Protein AF-A0A814K3E6-F1 (afdb_monomer_lite)

pLDDT: mean 82.76, std 19.58, range [25.41, 98.5]

Structure (mmCIF, N/CA/C/O backbone):
data_AF-A0A814K3E6-F1
#
_entry.id   AF-A0A814K3E6-F1
#
loop_
_atom_site.group_PDB
_atom_site.id
_atom_site.type_symbol
_atom_site.label_atom_id
_atom_site.label_alt_id
_atom_site.label_comp_id
_atom_site.label_asym_id
_atom_site.label_entity_id
_atom_site.label_seq_id
_atom_site.pdbx_PDB_ins_code
_atom_site.Cartn_x
_atom_site.Cartn_y
_atom_site.Cartn_z
_atom_site.occupancy
_atom_site.B_iso_or_equiv
_atom_site.auth_seq_id
_atom_site.auth_comp_id
_atom_site.auth_asym_id
_atom_site.auth_atom_id
_atom_site.pdbx_PDB_model_num
ATOM 1 N N . MET A 1 1 ? 19.812 -12.119 -32.122 1.00 37.97 1 MET A N 1
ATOM 2 C CA . MET A 1 1 ? 20.218 -10.842 -31.486 1.00 37.97 1 MET A CA 1
ATOM 3 C C . MET A 1 1 ? 21.314 -11.088 -30.446 1.00 37.97 1 MET A C 1
ATOM 5 O O . MET A 1 1 ? 21.276 -12.119 -29.770 1.00 37.97 1 MET A O 1
ATOM 9 N N . SER A 1 2 ? 22.319 -10.205 -30.357 1.00 31.56 2 SER A N 1
ATOM 10 C CA . SER A 1 2 ? 23.347 -10.246 -29.302 1.00 31.56 2 SER A CA 1
ATOM 11 C C . SER A 1 2 ? 22.971 -9.272 -28.185 1.00 31.56 2 SER A C 1
ATOM 13 O O . SER A 1 2 ? 23.110 -8.062 -28.354 1.00 31.56 2 SER A O 1
ATOM 15 N N . PHE A 1 3 ? 22.510 -9.790 -27.049 1.00 48.84 3 PHE A N 1
ATOM 16 C CA . PHE A 1 3 ? 22.384 -9.000 -25.826 1.00 48.84 3 PHE A CA 1
ATOM 17 C C . PHE A 1 3 ? 23.803 -8.853 -25.266 1.00 48.84 3 PHE A C 1
ATOM 19 O O . PHE A 1 3 ? 24.376 -9.796 -24.725 1.00 48.84 3 PHE A O 1
ATOM 26 N N . SER A 1 4 ? 24.447 -7.727 -25.573 1.00 37.69 4 SER A N 1
ATOM 27 C CA . SER A 1 4 ? 25.839 -7.467 -25.202 1.00 37.69 4 SER A CA 1
ATOM 28 C C . SER A 1 4 ? 25.996 -7.475 -23.679 1.00 37.69 4 SER A C 1
ATOM 30 O O . SER A 1 4 ? 25.209 -6.874 -22.951 1.00 37.69 4 SER A O 1
ATOM 32 N N . ARG A 1 5 ? 27.053 -8.127 -23.191 1.00 43.78 5 ARG A N 1
ATOM 33 C CA . ARG A 1 5 ? 27.429 -8.174 -21.769 1.00 43.78 5 ARG A CA 1
ATOM 34 C C . ARG A 1 5 ? 28.129 -6.893 -21.278 1.00 43.78 5 ARG A C 1
ATOM 36 O O . ARG A 1 5 ? 28.575 -6.860 -20.143 1.00 43.78 5 ARG A O 1
ATOM 43 N N . LYS A 1 6 ? 28.303 -5.889 -22.151 1.00 37.22 6 LYS A N 1
ATOM 44 C CA . LYS A 1 6 ? 29.179 -4.720 -21.930 1.00 37.22 6 LYS A CA 1
ATOM 45 C C . LYS A 1 6 ? 28.477 -3.415 -21.543 1.00 37.22 6 LYS A C 1
ATOM 47 O O . LYS A 1 6 ? 29.187 -2.445 -21.303 1.00 37.22 6 LYS A O 1
ATOM 52 N N . ASP A 1 7 ? 27.149 -3.383 -21.489 1.00 49.19 7 ASP A N 1
ATOM 53 C CA . ASP A 1 7 ? 26.421 -2.203 -21.016 1.00 49.19 7 ASP A CA 1
ATOM 54 C C . ASP A 1 7 ? 25.937 -2.461 -19.583 1.00 49.19 7 ASP A C 1
ATOM 56 O O . ASP A 1 7 ? 25.187 -3.411 -19.359 1.00 49.19 7 ASP A O 1
ATOM 60 N N . ASP A 1 8 ? 26.329 -1.606 -18.629 1.00 56.84 8 ASP A N 1
ATOM 61 C CA . ASP A 1 8 ? 25.886 -1.609 -17.215 1.00 56.84 8 ASP A CA 1
ATOM 62 C C . ASP A 1 8 ? 24.388 -1.240 -17.055 1.00 56.84 8 ASP A C 1
ATOM 64 O O . ASP A 1 8 ? 23.937 -0.795 -16.000 1.00 56.84 8 ASP A O 1
ATOM 68 N N . LYS A 1 9 ? 23.591 -1.372 -18.124 1.00 75.12 9 LYS A N 1
ATOM 69 C CA . LYS A 1 9 ? 22.168 -1.036 -18.136 1.00 75.12 9 LYS A CA 1
ATOM 70 C C . LYS A 1 9 ? 21.361 -2.190 -17.532 1.00 75.12 9 LYS A C 1
ATOM 72 O O . LYS A 1 9 ? 21.390 -3.309 -18.046 1.00 75.12 9 LYS A O 1
ATOM 77 N N . VAL A 1 10 ? 20.586 -1.883 -16.494 1.00 82.56 10 VAL A N 1
ATOM 78 C CA . VAL A 1 10 ? 19.525 -2.756 -15.971 1.00 82.56 10 VAL A CA 1
ATOM 79 C C . VAL A 1 10 ? 18.374 -2.814 -16.981 1.00 82.56 10 VAL A C 1
ATOM 81 O O . VAL A 1 10 ? 17.936 -1.782 -17.486 1.00 82.56 10 VAL A O 1
ATOM 84 N N . ILE A 1 11 ? 17.906 -4.023 -17.276 1.00 86.06 11 ILE A N 1
ATOM 85 C CA . ILE A 1 11 ? 16.815 -4.324 -18.202 1.00 86.06 11 ILE A CA 1
ATOM 86 C C . ILE A 1 11 ? 15.509 -4.451 -17.417 1.00 86.06 11 ILE A C 1
ATOM 88 O O . ILE A 1 11 ? 15.439 -5.210 -16.446 1.00 86.06 11 ILE A O 1
ATOM 92 N N . LEU A 1 12 ? 14.482 -3.719 -17.843 1.00 84.81 12 LEU A N 1
ATOM 93 C CA . LEU A 1 12 ? 13.160 -3.720 -17.220 1.00 84.81 12 LEU A CA 1
ATOM 94 C C . LEU A 1 12 ? 12.211 -4.691 -17.925 1.00 84.81 12 LEU A C 1
ATOM 96 O O . LEU A 1 12 ? 12.050 -4.645 -19.143 1.00 84.81 12 LEU A O 1
ATOM 100 N N . ILE A 1 13 ? 11.565 -5.544 -17.145 1.00 89.06 13 ILE A N 1
ATOM 101 C CA . ILE A 1 13 ? 10.503 -6.461 -17.563 1.00 89.06 13 ILE A CA 1
ATOM 102 C C . ILE A 1 13 ? 9.187 -5.942 -16.976 1.00 89.06 13 ILE A C 1
ATOM 104 O O . ILE A 1 13 ? 9.196 -5.195 -15.992 1.00 89.06 13 ILE A O 1
ATOM 108 N N . ASP A 1 14 ? 8.066 -6.287 -17.592 1.00 81.50 14 ASP A N 1
ATOM 109 C CA . ASP A 1 14 ? 6.741 -5.908 -17.126 1.00 81.50 14 ASP A CA 1
ATOM 110 C C . ASP A 1 14 ? 6.432 -6.334 -15.679 1.00 81.50 14 ASP A C 1
ATOM 112 O O . ASP A 1 14 ? 7.103 -7.161 -15.056 1.00 81.50 14 ASP A O 1
ATOM 116 N N . GLY A 1 15 ? 5.426 -5.658 -15.120 1.00 74.44 15 GLY A N 1
ATOM 117 C CA . GLY A 1 15 ? 4.864 -5.914 -13.797 1.00 74.44 15 GLY A CA 1
ATOM 118 C C . GLY A 1 15 ? 4.011 -7.183 -13.757 1.00 74.44 15 GLY A C 1
ATOM 119 O O . GLY A 1 15 ? 3.983 -7.974 -14.695 1.00 74.44 15 GLY A O 1
ATOM 120 N N . GLY A 1 16 ? 3.289 -7.389 -12.655 1.00 76.94 16 GLY A N 1
ATOM 121 C CA . GLY A 1 16 ? 2.353 -8.508 -12.542 1.00 76.94 16 GLY A CA 1
ATOM 122 C C . GLY A 1 16 ? 1.181 -8.358 -13.514 1.00 76.94 16 GLY A C 1
ATOM 123 O O . GLY A 1 16 ? 0.202 -7.697 -13.184 1.00 76.94 16 GLY A O 1
ATOM 124 N N . LEU A 1 17 ? 1.245 -8.999 -14.687 1.00 81.50 17 LEU A N 1
ATOM 125 C CA . LEU A 1 17 ? 0.205 -8.897 -15.722 1.00 81.50 17 LEU A CA 1
ATOM 126 C C . LEU A 1 17 ? -1.191 -9.272 -15.200 1.00 81.50 17 LEU A C 1
ATOM 128 O O . LEU A 1 17 ? -2.168 -8.607 -15.532 1.00 81.50 17 LEU A O 1
ATOM 132 N N . GLY A 1 18 ? -1.291 -10.302 -14.353 1.00 73.06 18 GLY A N 1
ATOM 133 C CA . GLY A 1 18 ? -2.562 -10.703 -13.738 1.00 73.06 18 GLY A CA 1
ATOM 134 C C . GLY A 1 18 ? -3.143 -9.653 -12.795 1.00 73.06 18 GLY A C 1
ATOM 135 O O . GLY A 1 18 ? -4.348 -9.409 -12.831 1.00 73.06 18 GLY A O 1
ATOM 136 N N . THR A 1 19 ? -2.285 -8.993 -12.014 1.00 68.88 19 THR A N 1
ATOM 137 C CA . THR A 1 19 ? -2.657 -7.879 -11.133 1.00 68.88 19 THR A CA 1
ATOM 138 C C . THR A 1 19 ? -3.126 -6.680 -11.950 1.00 68.88 19 THR A C 1
ATOM 140 O O . THR A 1 19 ? -4.204 -6.154 -11.705 1.00 68.88 19 THR A O 1
ATOM 143 N N . THR A 1 20 ? -2.393 -6.313 -13.003 1.00 69.81 20 THR A N 1
ATOM 144 C CA . THR A 1 20 ? -2.768 -5.193 -13.880 1.00 69.81 20 THR A CA 1
ATOM 145 C C . THR A 1 20 ? -4.073 -5.450 -14.635 1.00 69.81 20 THR A C 1
ATOM 147 O O . THR A 1 20 ? -4.882 -4.543 -14.821 1.00 69.81 20 THR A O 1
ATOM 150 N N . LEU A 1 21 ? -4.327 -6.690 -15.060 1.00 70.88 21 LEU A N 1
ATOM 151 C CA . LEU A 1 21 ? -5.615 -7.065 -15.646 1.00 70.88 21 LEU A CA 1
ATOM 152 C C . LEU A 1 21 ? -6.755 -6.944 -14.622 1.00 70.88 21 LEU A C 1
ATOM 154 O O . LEU A 1 21 ? -7.821 -6.431 -14.968 1.00 70.88 21 LEU A O 1
ATOM 158 N N . TYR A 1 22 ? -6.514 -7.347 -13.371 1.00 64.12 22 TYR A N 1
ATOM 159 C CA . TYR A 1 22 ? -7.462 -7.173 -12.268 1.00 64.12 22 TYR A CA 1
ATOM 160 C C . TYR A 1 22 ? -7.788 -5.699 -11.998 1.00 64.12 22 TYR A C 1
ATOM 162 O O . TYR A 1 22 ? -8.961 -5.329 -11.964 1.00 64.12 22 TYR A O 1
ATOM 170 N N . GLU A 1 23 ? -6.774 -4.836 -11.938 1.00 61.22 23 GLU A N 1
ATOM 171 C CA . GLU A 1 23 ? -6.923 -3.375 -11.814 1.00 61.22 23 GLU A CA 1
ATOM 172 C C . GLU A 1 23 ? -7.718 -2.755 -12.976 1.00 61.22 23 GLU A C 1
ATOM 174 O O . GLU A 1 23 ? -8.390 -1.732 -12.826 1.00 61.22 23 GLU A O 1
ATOM 179 N N . TYR A 1 24 ? -7.671 -3.372 -14.160 1.00 63.31 24 TYR A N 1
ATOM 180 C CA . TYR A 1 24 ? -8.449 -2.956 -15.331 1.00 63.31 24 TYR A CA 1
ATOM 181 C C . TYR A 1 24 ? -9.852 -3.566 -15.389 1.00 63.31 24 TYR A C 1
ATOM 183 O O . TYR A 1 24 ? -10.538 -3.426 -16.403 1.00 63.31 24 TYR A O 1
ATOM 191 N N . GLY A 1 25 ? -10.307 -4.165 -14.286 1.00 59.25 25 GLY A N 1
ATOM 192 C CA . GLY A 1 25 ? -11.667 -4.664 -14.112 1.00 59.25 25 GLY A CA 1
ATOM 193 C C . GLY A 1 25 ? -11.871 -6.095 -14.598 1.00 59.25 25 GLY A C 1
ATOM 194 O O . GLY A 1 25 ? -13.014 -6.551 -14.651 1.00 59.25 25 GLY A O 1
ATOM 195 N N . LEU A 1 26 ? -10.801 -6.819 -14.946 1.00 65.25 26 LEU A N 1
ATOM 196 C CA . LEU A 1 26 ? -10.902 -8.234 -15.271 1.00 65.25 26 LEU A CA 1
ATOM 197 C C . LEU A 1 26 ? -10.781 -9.066 -13.997 1.00 65.25 26 LEU A C 1
ATOM 199 O O . LEU A 1 26 ? -9.696 -9.208 -13.445 1.00 65.25 26 LEU A O 1
ATOM 203 N N . ALA A 1 27 ? -11.869 -9.700 -13.564 1.00 57.81 27 ALA A N 1
ATOM 204 C CA . ALA A 1 27 ? -11.755 -10.805 -12.619 1.00 57.81 27 ALA A CA 1
ATOM 205 C C . ALA A 1 27 ? -10.917 -11.907 -13.291 1.00 57.81 27 ALA A C 1
ATOM 207 O O . ALA A 1 27 ? -11.395 -12.592 -14.194 1.00 57.81 27 ALA A O 1
ATOM 208 N N . THR A 1 28 ? -9.632 -11.973 -12.944 1.00 58.31 28 THR A N 1
ATOM 209 C CA . THR A 1 28 ? -8.678 -12.963 -13.457 1.00 58.31 28 THR A CA 1
ATOM 210 C C . THR A 1 28 ? -8.651 -14.197 -12.564 1.00 58.31 28 THR A C 1
ATOM 212 O O . THR A 1 28 ? -8.446 -15.293 -13.062 1.00 58.31 28 THR A O 1
ATOM 215 N N . LEU A 1 29 ? -8.900 -14.044 -11.259 1.00 56.28 29 LEU A N 1
ATOM 216 C CA . LEU A 1 29 ? -8.833 -15.104 -10.240 1.00 56.28 29 LEU A CA 1
ATOM 217 C C . LEU A 1 29 ? -10.022 -16.087 -10.239 1.00 56.28 29 LEU A C 1
ATOM 219 O O . LEU A 1 29 ? -9.996 -17.063 -9.499 1.00 56.28 29 LEU A O 1
ATOM 223 N N . ASP A 1 30 ? -11.067 -15.843 -11.032 1.00 66.38 30 ASP A N 1
ATOM 224 C CA . ASP A 1 30 ? -12.265 -16.694 -11.120 1.00 66.38 30 ASP A CA 1
ATOM 225 C C . ASP A 1 30 ? -12.194 -17.740 -12.251 1.00 66.38 30 ASP A C 1
ATOM 227 O O . ASP A 1 30 ? -13.123 -18.536 -12.409 1.00 66.38 30 ASP A O 1
ATOM 231 N N . ASP A 1 31 ? -11.114 -17.744 -13.040 1.00 80.50 31 ASP A N 1
ATOM 232 C CA . ASP A 1 31 ? -10.945 -18.602 -14.212 1.00 80.50 31 ASP A CA 1
ATOM 233 C C . ASP A 1 31 ? -9.716 -19.521 -14.072 1.00 80.50 31 ASP A C 1
ATOM 235 O O . ASP A 1 31 ? -8.641 -19.044 -13.700 1.00 80.50 31 ASP A O 1
ATOM 239 N N . PRO A 1 32 ? -9.824 -20.818 -14.431 1.00 79.19 32 PRO A N 1
ATOM 240 C CA . PRO A 1 32 ? -8.705 -21.768 -14.426 1.00 79.19 32 PRO A CA 1
ATOM 241 C C . PRO A 1 32 ? -7.496 -21.388 -15.298 1.00 79.19 32 PRO A C 1
ATOM 243 O O . PRO A 1 32 ? -6.460 -22.041 -15.217 1.00 79.19 32 PRO A O 1
ATOM 246 N N . LEU A 1 33 ? -7.621 -20.402 -16.192 1.00 81.19 33 LEU A N 1
ATOM 247 C CA . LEU A 1 33 ? -6.510 -19.882 -16.997 1.00 81.19 33 LEU A CA 1
ATOM 248 C C . LEU A 1 33 ? -5.859 -18.624 -16.406 1.00 81.19 33 LEU A C 1
ATOM 250 O O . LEU A 1 33 ? -4.916 -18.098 -17.006 1.00 81.19 33 LEU A O 1
ATOM 254 N N . TRP A 1 34 ? -6.390 -18.103 -15.297 1.00 78.56 34 TRP A N 1
ATOM 255 C CA . TRP A 1 34 ? -5.991 -16.847 -14.666 1.00 78.56 34 TRP A CA 1
ATOM 256 C C . TRP A 1 34 ? -5.906 -15.699 -15.687 1.00 78.56 34 TRP A C 1
ATOM 258 O O . TRP A 1 34 ? -6.850 -15.456 -16.443 1.00 78.56 34 TRP A O 1
ATOM 268 N N . SER A 1 35 ? -4.762 -15.018 -15.798 1.00 80.12 35 SER A N 1
ATOM 269 C CA . SER A 1 35 ? -4.504 -13.989 -16.822 1.00 80.12 35 SER A CA 1
ATOM 270 C C . SER A 1 35 ? -4.750 -14.468 -18.262 1.00 80.12 35 SER A C 1
ATOM 272 O O . SER A 1 35 ? -5.074 -13.663 -19.134 1.00 80.12 35 SER A O 1
ATOM 274 N N . GLY A 1 36 ? -4.626 -15.773 -18.525 1.00 84.88 36 GLY A N 1
ATOM 275 C CA . GLY A 1 36 ? -4.882 -16.387 -19.827 1.00 84.88 36 GLY A CA 1
ATOM 276 C C . GLY A 1 36 ? -6.338 -16.281 -20.289 1.00 84.88 36 GLY A C 1
ATOM 277 O O . GLY A 1 36 ? -6.583 -16.304 -21.494 1.00 84.88 36 GLY A O 1
ATOM 278 N N . LYS A 1 37 ? -7.295 -16.060 -19.375 1.00 87.81 37 LYS A N 1
ATOM 279 C CA . LYS A 1 37 ? -8.699 -15.743 -19.702 1.00 87.81 37 LYS A CA 1
ATOM 280 C C . LYS A 1 37 ? -8.808 -14.551 -20.655 1.00 87.81 37 LYS A C 1
ATOM 282 O O . LYS A 1 37 ? -9.618 -14.561 -21.582 1.00 87.81 37 LYS A O 1
ATOM 287 N N . ALA A 1 38 ? -7.942 -13.550 -20.481 1.00 87.81 38 ALA A N 1
ATOM 288 C CA . ALA A 1 38 ? -7.951 -12.340 -21.296 1.00 87.81 38 ALA A CA 1
ATOM 289 C C . ALA A 1 38 ? -7.704 -12.626 -22.789 1.00 87.81 38 ALA A C 1
ATOM 291 O O . ALA A 1 38 ? -8.213 -11.906 -23.644 1.00 87.81 38 ALA A O 1
ATOM 292 N N . LEU A 1 39 ? -6.990 -13.710 -23.116 1.00 90.75 39 LEU A N 1
ATOM 293 C CA . LEU A 1 39 ? -6.764 -14.140 -24.499 1.00 90.75 39 LEU A CA 1
ATOM 294 C C . LEU A 1 39 ? -8.019 -14.708 -25.177 1.00 90.75 39 LEU A C 1
ATOM 296 O O . LEU A 1 39 ? -8.050 -14.809 -26.403 1.00 90.75 39 LEU A O 1
ATOM 300 N N . VAL A 1 40 ? -9.032 -15.095 -24.401 1.00 88.75 40 VAL A N 1
ATOM 301 C CA . VAL A 1 40 ? -10.281 -15.674 -24.909 1.00 88.75 40 VAL A CA 1
ATOM 302 C C . VAL A 1 40 ? -11.384 -14.622 -24.953 1.00 88.75 40 VAL A C 1
ATOM 304 O O . VAL A 1 40 ? -12.083 -14.513 -25.960 1.00 88.75 40 VAL A O 1
ATOM 307 N N . THR A 1 41 ? -11.548 -13.852 -23.875 1.00 84.69 41 THR A N 1
ATOM 308 C CA . THR A 1 41 ? -12.739 -13.009 -23.690 1.00 84.69 41 THR A CA 1
ATOM 309 C C . THR A 1 41 ? -12.465 -11.506 -23.705 1.00 84.69 41 THR A C 1
ATOM 311 O O . THR A 1 41 ? -13.384 -10.753 -23.997 1.00 84.69 41 THR A O 1
ATOM 314 N N . GLU A 1 42 ? -11.234 -11.050 -23.441 1.00 85.00 42 GLU A N 1
ATOM 315 C CA . GLU A 1 42 ? -10.942 -9.637 -23.117 1.00 85.00 42 GLU A CA 1
ATOM 316 C C . GLU A 1 42 ? -9.646 -9.127 -23.786 1.00 85.00 42 GLU A C 1
ATOM 318 O O . GLU A 1 42 ? -8.712 -8.633 -23.144 1.00 85.00 42 GLU A O 1
ATOM 323 N N . LEU A 1 43 ? -9.569 -9.270 -25.114 1.00 88.50 43 LEU A N 1
ATOM 324 C CA . LEU A 1 43 ? -8.377 -8.916 -25.899 1.00 88.50 43 LEU A CA 1
ATOM 325 C C . LEU A 1 43 ? -8.002 -7.430 -25.806 1.00 88.50 43 LEU A C 1
ATOM 327 O O . LEU A 1 43 ? -6.821 -7.084 -25.849 1.00 88.50 43 LEU A O 1
ATOM 331 N N . GLU A 1 44 ? -8.993 -6.543 -25.694 1.00 83.81 44 GLU A N 1
ATOM 332 C CA . GLU A 1 44 ? -8.766 -5.098 -25.609 1.00 83.81 44 GLU A CA 1
ATOM 333 C C . GLU A 1 44 ? -8.127 -4.712 -24.269 1.00 83.81 44 GLU A C 1
ATOM 335 O O . GLU A 1 44 ? -7.191 -3.912 -24.230 1.00 83.81 44 GLU A O 1
ATOM 340 N N . GLN A 1 45 ? -8.566 -5.335 -23.177 1.00 81.88 45 GLN A N 1
ATOM 341 C CA . GLN A 1 45 ? -8.022 -5.149 -21.836 1.00 81.88 45 GLN A CA 1
ATOM 342 C C . GLN A 1 45 ? -6.600 -5.698 -21.753 1.00 81.88 45 GLN A C 1
ATOM 344 O O . GLN A 1 45 ? -5.728 -5.042 -21.183 1.00 81.88 45 GLN A O 1
ATOM 349 N N . LEU A 1 46 ? -6.330 -6.839 -22.395 1.00 89.06 46 LEU A N 1
ATOM 350 C CA . LEU A 1 46 ? -4.970 -7.358 -22.530 1.00 89.06 46 LEU A CA 1
ATOM 351 C C . LEU A 1 46 ? -4.065 -6.396 -23.308 1.00 89.06 46 LEU A C 1
ATOM 353 O O . LEU A 1 46 ? -2.965 -6.076 -22.857 1.00 89.06 46 LEU A O 1
ATOM 357 N N . ALA A 1 47 ? -4.534 -5.874 -24.444 1.00 89.44 47 ALA A N 1
ATOM 358 C CA . ALA A 1 47 ? -3.792 -4.873 -25.205 1.00 89.44 47 ALA A CA 1
ATOM 359 C C . ALA A 1 47 ? -3.564 -3.588 -24.389 1.00 89.44 47 ALA A C 1
ATOM 361 O O . ALA A 1 47 ? -2.497 -2.983 -24.473 1.00 89.44 47 ALA A O 1
ATOM 362 N N . LYS A 1 48 ? -4.536 -3.182 -23.563 1.00 82.69 48 LYS A N 1
ATOM 363 C CA . LYS A 1 48 ? -4.416 -2.043 -22.645 1.00 82.69 48 LYS A CA 1
ATOM 364 C C . LYS A 1 48 ? -3.358 -2.287 -21.566 1.00 82.69 48 LYS A C 1
ATOM 366 O O . LYS A 1 48 ? -2.541 -1.399 -21.338 1.00 82.69 48 LYS A O 1
ATOM 371 N N . ALA A 1 49 ? -3.324 -3.475 -20.961 1.00 82.88 49 ALA A N 1
ATOM 372 C CA . ALA A 1 49 ? -2.295 -3.864 -19.994 1.00 82.88 49 ALA A CA 1
ATOM 373 C C . ALA A 1 49 ? -0.894 -3.847 -20.624 1.00 82.88 49 ALA A C 1
ATOM 375 O O . ALA A 1 49 ? 0.015 -3.206 -20.100 1.00 82.88 49 ALA A O 1
ATOM 376 N N . HIS A 1 50 ? -0.727 -4.441 -21.810 1.00 91.06 50 HIS A N 1
ATOM 377 C CA . HIS A 1 50 ? 0.537 -4.351 -22.547 1.00 91.06 50 HIS A CA 1
ATOM 378 C C . HIS A 1 50 ? 0.922 -2.904 -22.866 1.00 91.06 50 HIS A C 1
ATOM 380 O O . HIS A 1 50 ? 2.084 -2.532 -22.713 1.00 91.06 50 HIS A O 1
ATOM 386 N N . ARG A 1 51 ? -0.042 -2.067 -23.268 1.00 89.25 51 ARG A N 1
ATOM 387 C CA . ARG A 1 51 ? 0.211 -0.660 -23.596 1.00 89.25 51 ARG A CA 1
ATOM 388 C C . ARG A 1 51 ? 0.712 0.107 -22.381 1.00 89.25 51 ARG A C 1
ATOM 390 O O . ARG A 1 51 ? 1.661 0.872 -22.520 1.00 89.25 51 ARG A O 1
ATOM 397 N N . ALA A 1 52 ? 0.157 -0.158 -21.200 1.00 77.31 52 ALA A N 1
ATOM 398 C CA . ALA A 1 52 ? 0.636 0.425 -19.953 1.00 77.31 52 ALA A CA 1
ATOM 399 C C . ALA A 1 52 ? 2.109 0.070 -19.688 1.00 77.31 52 ALA A C 1
ATOM 401 O O . ALA A 1 52 ? 2.913 0.962 -19.423 1.00 77.31 52 ALA A O 1
ATOM 402 N N . PHE A 1 53 ? 2.509 -1.195 -19.861 1.00 78.81 53 PHE A N 1
ATOM 403 C CA . PHE A 1 53 ? 3.911 -1.601 -19.692 1.00 78.81 53 PHE A CA 1
ATOM 404 C C . PHE A 1 53 ? 4.854 -1.014 -20.753 1.00 78.81 53 PHE A C 1
ATOM 406 O O . PHE A 1 53 ? 5.987 -0.632 -20.445 1.00 78.81 53 PHE A O 1
ATOM 413 N N . VAL A 1 54 ? 4.389 -0.882 -21.996 1.00 82.62 54 VAL A N 1
ATOM 414 C CA . VAL A 1 54 ? 5.150 -0.242 -23.079 1.00 82.62 54 VAL A CA 1
ATOM 415 C C . VAL A 1 54 ? 5.336 1.259 -22.819 1.00 82.62 54 VAL A C 1
ATOM 417 O O . VAL A 1 54 ? 6.438 1.792 -22.981 1.00 82.62 54 VAL A O 1
ATOM 420 N N . GLN A 1 55 ? 4.289 1.948 -22.365 1.00 78.75 55 GLN A N 1
ATOM 421 C CA . GLN A 1 55 ? 4.339 3.360 -21.969 1.00 78.75 55 GLN A CA 1
ATOM 422 C C . GLN A 1 55 ? 5.215 3.564 -20.724 1.00 78.75 55 GLN A C 1
ATOM 424 O O . GLN A 1 55 ? 5.955 4.550 -20.634 1.00 78.75 55 GLN A O 1
ATOM 429 N N . ALA A 1 56 ? 5.255 2.558 -19.849 1.00 65.50 56 ALA A N 1
ATOM 430 C CA . ALA A 1 56 ? 6.185 2.455 -18.734 1.00 65.50 56 ALA A CA 1
ATOM 431 C C . ALA A 1 56 ? 7.642 2.144 -19.138 1.00 65.50 56 ALA A C 1
ATOM 433 O O . ALA A 1 56 ? 8.485 1.942 -18.268 1.00 65.50 56 ALA A O 1
ATOM 434 N N . LYS A 1 57 ? 7.961 2.115 -20.441 1.00 76.56 57 LYS A N 1
ATOM 435 C CA . LYS A 1 57 ? 9.312 1.880 -20.989 1.00 76.56 57 LYS A CA 1
ATOM 436 C C . LYS A 1 57 ? 9.943 0.572 -20.513 1.00 76.56 57 LYS A C 1
ATOM 438 O O . LYS A 1 57 ? 11.168 0.486 -20.414 1.00 76.56 57 LYS A O 1
ATOM 443 N N . CYS A 1 58 ? 9.128 -0.453 -20.266 1.00 82.00 58 CYS A N 1
ATOM 444 C CA . CYS A 1 58 ? 9.656 -1.794 -20.064 1.00 82.00 58 CYS A CA 1
ATOM 445 C C . CYS A 1 58 ? 10.431 -2.208 -21.325 1.00 82.00 58 CYS A C 1
ATOM 447 O O . CYS A 1 58 ? 9.956 -2.025 -22.450 1.00 82.00 58 CYS A O 1
ATOM 449 N N . ASP A 1 59 ? 11.636 -2.750 -21.151 1.00 90.38 59 ASP A N 1
ATOM 450 C CA . ASP A 1 59 ? 12.417 -3.296 -22.260 1.00 90.38 59 ASP A CA 1
ATOM 451 C C . ASP A 1 59 ? 11.767 -4.591 -22.776 1.00 90.38 59 ASP A C 1
ATOM 453 O O . ASP A 1 59 ? 11.864 -4.883 -23.967 1.00 90.38 59 ASP A O 1
ATOM 457 N N . PHE A 1 60 ? 11.080 -5.341 -21.905 1.00 94.81 60 PHE A N 1
ATOM 458 C CA . PHE A 1 60 ? 10.302 -6.530 -22.250 1.00 94.81 60 PHE A CA 1
ATOM 459 C C . PHE A 1 60 ? 8.878 -6.462 -21.698 1.00 94.81 60 PHE A C 1
ATOM 461 O O . PHE A 1 60 ? 8.671 -5.998 -20.580 1.00 94.81 60 PHE A O 1
ATOM 468 N N . ILE A 1 61 ? 7.926 -7.000 -22.459 1.00 95.00 61 ILE A N 1
ATOM 469 C CA . ILE A 1 61 ? 6.595 -7.374 -21.974 1.00 95.00 61 ILE A CA 1
ATOM 470 C C . ILE A 1 61 ? 6.371 -8.873 -22.181 1.00 95.00 61 ILE A C 1
ATOM 472 O O . ILE A 1 61 ? 6.783 -9.441 -23.199 1.00 95.00 61 ILE A O 1
ATOM 476 N N . SER A 1 62 ? 5.728 -9.509 -21.212 1.00 95.00 62 SER A N 1
ATOM 477 C CA . SER A 1 62 ? 5.374 -10.920 -21.213 1.00 95.00 62 SER A CA 1
ATOM 478 C C . SER A 1 62 ? 4.013 -11.152 -21.873 1.00 95.00 62 SER A C 1
ATOM 480 O O . SER A 1 62 ? 3.132 -10.294 -21.846 1.00 95.00 62 SER A O 1
ATOM 482 N N . THR A 1 63 ? 3.812 -12.308 -22.505 1.00 96.50 63 THR A N 1
ATOM 483 C CA . THR A 1 63 ? 2.487 -12.717 -23.005 1.00 96.50 63 THR A CA 1
ATOM 484 C C . THR A 1 63 ? 1.639 -13.339 -21.895 1.00 96.50 63 THR A C 1
ATOM 486 O O . THR A 1 63 ? 2.160 -14.001 -21.004 1.00 96.50 63 THR A O 1
ATOM 489 N N . ALA A 1 64 ? 0.309 -13.257 -22.001 1.00 93.81 64 ALA A N 1
ATOM 490 C CA . ALA A 1 64 ? -0.631 -13.914 -21.078 1.00 93.81 64 ALA A CA 1
ATOM 491 C C . ALA A 1 64 ? -0.731 -15.452 -21.263 1.00 93.81 64 ALA A C 1
ATOM 493 O O . ALA A 1 64 ? -1.815 -16.023 -21.192 1.00 93.81 64 ALA A O 1
ATOM 494 N N . THR A 1 65 ? 0.378 -16.145 -21.543 1.00 94.62 65 THR A N 1
ATOM 495 C CA . THR A 1 65 ? 0.402 -17.583 -21.898 1.00 94.62 65 THR A CA 1
ATOM 496 C C . THR A 1 65 ? 0.952 -18.500 -20.802 1.00 94.62 65 THR A C 1
ATOM 498 O O . THR A 1 65 ? 1.069 -19.710 -21.021 1.00 94.62 65 THR A O 1
ATOM 501 N N . TYR A 1 66 ? 1.227 -17.949 -19.617 1.00 92.00 66 TYR A N 1
ATOM 502 C CA . TYR A 1 66 ? 1.782 -18.643 -18.452 1.00 92.00 66 TYR A CA 1
ATOM 503 C C . TYR A 1 66 ? 1.096 -19.990 -18.151 1.00 92.00 66 TYR A C 1
ATOM 505 O O . TYR A 1 66 ? 1.754 -21.032 -18.165 1.00 92.00 66 TYR A O 1
ATOM 513 N N . GLN A 1 67 ? -0.231 -19.987 -17.993 1.00 87.69 67 GLN A N 1
ATOM 514 C CA . GLN A 1 67 ? -1.064 -21.169 -17.704 1.00 87.69 67 GLN A CA 1
ATOM 515 C C . GLN A 1 67 ? -1.733 -21.786 -18.940 1.00 87.69 67 GLN A C 1
ATOM 517 O O . GLN A 1 67 ? -2.451 -22.781 -18.849 1.00 87.69 67 GLN A O 1
ATOM 522 N N . VAL A 1 68 ? -1.522 -21.204 -20.120 1.00 90.44 68 VAL A N 1
ATOM 523 C CA . VAL A 1 68 ? -2.286 -21.574 -21.312 1.00 90.44 68 VAL A CA 1
ATOM 524 C C . VAL A 1 68 ? -1.670 -22.792 -21.998 1.00 90.44 68 VAL A C 1
ATOM 526 O O . VAL A 1 68 ? -0.506 -22.778 -22.410 1.00 90.44 68 VAL A O 1
ATOM 529 N N . SER A 1 69 ? -2.482 -23.834 -22.181 1.00 91.94 69 SER A N 1
ATOM 530 C CA . SER A 1 69 ? -2.195 -25.008 -23.008 1.00 91.94 69 SER A CA 1
ATOM 531 C C . SER A 1 69 ? -3.364 -25.277 -23.961 1.00 91.94 69 SER A C 1
ATOM 533 O O . SER A 1 69 ? -4.493 -24.850 -23.709 1.00 91.94 69 SER A O 1
ATOM 535 N N . VAL A 1 70 ? -3.102 -25.998 -25.059 1.00 91.19 70 VAL A N 1
ATOM 536 C CA . VAL A 1 70 ? -4.162 -26.421 -25.992 1.00 91.19 70 VAL A CA 1
ATOM 537 C C . VAL A 1 70 ? -5.230 -27.227 -25.245 1.00 91.19 70 VAL A C 1
ATOM 539 O O . VAL A 1 70 ? -6.419 -26.978 -25.405 1.00 91.19 70 VAL A O 1
ATOM 542 N N . GLU A 1 71 ? -4.803 -28.134 -24.366 1.00 89.94 71 GLU A N 1
ATOM 543 C CA . GLU A 1 71 ? -5.689 -28.966 -23.549 1.00 89.94 71 GLU A CA 1
ATOM 544 C C . GLU A 1 71 ? -6.569 -28.143 -22.597 1.00 89.94 71 GLU A C 1
ATOM 546 O O . GLU A 1 71 ? -7.781 -28.357 -22.559 1.00 89.94 71 GLU A O 1
ATOM 551 N N . ASN A 1 72 ? -6.005 -27.164 -21.881 1.00 89.31 72 ASN A N 1
ATOM 552 C CA . ASN A 1 72 ? -6.767 -26.353 -20.927 1.00 89.31 72 ASN A CA 1
ATOM 553 C C . ASN A 1 72 ? -7.758 -25.420 -21.634 1.00 89.31 72 ASN A C 1
ATOM 555 O O . ASN A 1 72 ? -8.885 -25.267 -21.169 1.00 89.31 72 ASN A O 1
ATOM 559 N N . LEU A 1 73 ? -7.393 -24.853 -22.789 1.00 90.88 73 LEU A N 1
ATOM 560 C CA . LEU A 1 73 ? -8.308 -24.055 -23.615 1.00 90.88 73 LEU A CA 1
ATOM 561 C C . LEU A 1 73 ? -9.479 -24.891 -24.153 1.00 90.88 73 LEU A C 1
ATOM 563 O O . LEU A 1 73 ? -10.628 -24.450 -24.125 1.00 90.88 73 LEU A O 1
ATOM 567 N N . MET A 1 74 ? -9.210 -26.118 -24.604 1.00 92.31 74 MET A N 1
ATOM 568 C CA . MET A 1 74 ? -10.258 -27.044 -25.041 1.00 92.31 74 MET A CA 1
ATOM 569 C C . MET A 1 74 ? -11.161 -27.470 -23.872 1.00 92.31 74 MET A C 1
ATOM 571 O O . MET A 1 74 ? -12.381 -27.544 -24.021 1.00 92.31 74 MET A O 1
ATOM 575 N N . THR A 1 75 ? -10.574 -27.734 -22.705 1.00 88.25 75 THR A N 1
ATOM 576 C CA . THR A 1 75 ? -11.286 -28.274 -21.538 1.00 88.25 75 THR A CA 1
ATOM 577 C C . THR A 1 75 ? -12.136 -27.218 -20.835 1.00 88.25 75 THR A C 1
ATOM 579 O O . THR A 1 75 ? -13.306 -27.476 -20.555 1.00 88.25 75 THR A O 1
ATOM 582 N N . HIS A 1 76 ? -11.579 -26.032 -20.575 1.00 87.31 76 HIS A N 1
ATOM 583 C CA . HIS A 1 76 ? -12.230 -24.994 -19.768 1.00 87.31 76 HIS A CA 1
ATOM 584 C C . HIS A 1 76 ? -13.025 -23.977 -20.593 1.00 87.31 76 HIS A C 1
ATOM 586 O O . HIS A 1 76 ? -14.004 -23.436 -20.093 1.00 87.31 76 HIS A O 1
ATOM 592 N N . HIS A 1 77 ? -12.653 -23.756 -21.859 1.00 86.69 77 HIS A N 1
ATOM 593 C CA . HIS A 1 77 ? -13.304 -22.775 -22.742 1.00 86.69 77 HIS A CA 1
ATOM 594 C C . HIS A 1 77 ? -13.971 -23.411 -23.975 1.00 86.69 77 HIS A C 1
ATOM 596 O O . HIS A 1 77 ? -14.471 -22.706 -24.848 1.00 86.69 77 HIS A O 1
ATOM 602 N N . HIS A 1 78 ? -14.023 -24.749 -24.043 1.00 90.00 78 HIS A N 1
ATOM 603 C CA . HIS A 1 78 ? -14.724 -25.527 -25.080 1.00 90.00 78 HIS A CA 1
ATOM 604 C C . HIS A 1 78 ? -14.320 -25.192 -26.524 1.00 90.00 78 HIS A C 1
ATOM 606 O O . HIS A 1 78 ? -15.123 -25.296 -27.455 1.00 90.00 78 HIS A O 1
ATOM 612 N N . LEU A 1 79 ? -13.063 -24.797 -26.713 1.00 92.75 79 LEU A N 1
ATOM 613 C CA . LEU A 1 79 ? -12.511 -24.460 -28.018 1.00 92.75 79 LEU A CA 1
ATOM 614 C C . LEU A 1 79 ? -12.130 -25.718 -28.809 1.00 92.75 79 LEU A C 1
ATOM 616 O O . LEU A 1 79 ? -11.822 -26.765 -28.242 1.00 92.75 79 LEU A O 1
ATOM 620 N N . SER A 1 80 ? -12.130 -25.614 -30.140 1.00 95.69 80 SER A N 1
ATOM 621 C CA . SER A 1 80 ? -11.478 -26.613 -30.997 1.00 95.69 80 SER A CA 1
ATOM 622 C C . SER A 1 80 ? -9.957 -26.553 -30.848 1.00 95.69 80 SER A C 1
ATOM 624 O O . SER A 1 80 ? -9.401 -25.556 -30.384 1.00 95.69 80 SER A O 1
ATOM 626 N N . ASN A 1 81 ? -9.276 -27.620 -31.268 1.00 94.50 81 ASN A N 1
ATOM 627 C CA . ASN A 1 81 ? -7.818 -27.674 -31.251 1.00 94.50 81 ASN A CA 1
ATOM 628 C C . ASN A 1 81 ? -7.215 -26.521 -32.075 1.00 94.50 81 ASN A C 1
ATOM 630 O O . ASN A 1 81 ? -6.348 -25.804 -31.583 1.00 94.50 81 ASN A O 1
ATOM 634 N N . GLU A 1 82 ? -7.761 -26.267 -33.267 1.00 95.75 82 GLU A N 1
ATOM 635 C CA . GLU A 1 82 ? -7.324 -25.188 -34.152 1.00 95.75 82 GLU A CA 1
ATOM 636 C C . GLU A 1 82 ? -7.509 -23.803 -33.513 1.00 95.75 82 GLU A C 1
ATOM 638 O O . GLU A 1 82 ? -6.600 -22.977 -33.569 1.00 95.75 82 GLU A O 1
ATOM 643 N N . GLN A 1 83 ? -8.650 -23.559 -32.857 1.00 95.44 83 GLN A N 1
ATOM 644 C CA . GLN A 1 83 ? -8.896 -22.301 -32.140 1.00 95.44 83 GLN A CA 1
ATOM 645 C C . GLN A 1 83 ? -7.936 -22.120 -30.961 1.00 95.44 83 GLN A C 1
ATOM 647 O O . GLN A 1 83 ? -7.429 -21.023 -30.741 1.00 95.44 83 GLN A O 1
ATOM 652 N N . ALA A 1 84 ? -7.669 -23.184 -30.204 1.00 94.50 84 ALA A N 1
ATOM 653 C CA . ALA A 1 84 ? -6.758 -23.122 -29.071 1.00 94.50 84 ALA A CA 1
ATOM 654 C C . ALA A 1 84 ? -5.313 -22.828 -29.514 1.00 94.50 84 ALA A C 1
ATOM 656 O O . ALA A 1 84 ? -4.640 -21.989 -28.911 1.00 94.50 84 ALA A O 1
ATOM 657 N N . GLU A 1 85 ? -4.844 -23.458 -30.599 1.00 96.56 85 GLU A N 1
ATOM 658 C CA . GLU A 1 85 ? -3.542 -23.134 -31.190 1.00 96.56 85 GLU A CA 1
ATOM 659 C C . GLU A 1 85 ? -3.473 -21.685 -31.687 1.00 96.56 85 GLU A C 1
ATOM 661 O O . GLU A 1 85 ? -2.456 -21.012 -31.496 1.00 96.56 85 GLU A O 1
ATOM 666 N N . GLU A 1 86 ? -4.544 -21.198 -32.319 1.00 96.50 86 GLU A N 1
ATOM 667 C CA . GLU A 1 86 ? -4.631 -19.832 -32.832 1.00 96.50 86 GLU A CA 1
ATOM 668 C C . GLU A 1 86 ? -4.565 -18.791 -31.706 1.00 96.50 86 GLU A C 1
ATOM 670 O O . GLU A 1 86 ? -3.844 -17.802 -31.834 1.00 96.50 86 GLU A O 1
ATOM 675 N N . ILE A 1 87 ? -5.233 -19.028 -30.574 1.00 95.69 87 ILE A N 1
ATOM 676 C CA . ILE A 1 87 ? -5.182 -18.138 -29.404 1.00 95.69 87 ILE A CA 1
ATOM 677 C C . ILE A 1 87 ? -3.759 -18.036 -28.839 1.00 95.69 87 ILE A C 1
ATOM 679 O O . ILE A 1 87 ? -3.256 -16.930 -28.628 1.00 95.69 87 ILE A O 1
ATOM 683 N N . ILE A 1 88 ? -3.076 -19.171 -28.645 1.00 96.25 88 ILE A N 1
ATOM 684 C CA . ILE A 1 88 ? -1.689 -19.187 -28.144 1.00 96.25 88 ILE A CA 1
ATOM 685 C C . ILE A 1 88 ? -0.758 -18.465 -29.128 1.00 96.25 88 ILE A C 1
ATOM 687 O O . ILE A 1 88 ? 0.096 -17.680 -28.718 1.00 96.25 88 ILE A O 1
ATOM 691 N N . TYR A 1 89 ? -0.934 -18.697 -30.431 1.00 97.12 89 TYR A N 1
ATOM 692 C CA . TYR A 1 89 ? -0.161 -18.027 -31.476 1.00 97.12 89 TYR A CA 1
ATOM 693 C C . TYR A 1 89 ? -0.382 -16.505 -31.474 1.00 97.12 89 TYR A C 1
ATOM 695 O O . TYR A 1 89 ? 0.573 -15.728 -31.565 1.00 97.12 89 TYR A O 1
ATOM 703 N N . ASN A 1 90 ? -1.636 -16.067 -31.342 1.00 96.25 90 ASN A N 1
ATOM 704 C CA . ASN A 1 90 ? -2.008 -14.657 -31.403 1.00 96.25 90 ASN A CA 1
ATOM 705 C C . ASN A 1 90 ? -1.574 -13.860 -30.168 1.00 96.25 90 ASN A C 1
ATOM 707 O O . ASN A 1 90 ? -1.382 -12.652 -30.292 1.00 96.25 90 ASN A O 1
ATOM 711 N N . ALA A 1 91 ? -1.324 -14.500 -29.021 1.00 96.75 91 ALA A N 1
ATOM 712 C CA . ALA A 1 91 ? -0.822 -13.826 -27.819 1.00 96.75 91 ALA A CA 1
ATOM 713 C C . ALA A 1 91 ? 0.445 -12.986 -28.089 1.00 96.75 91 ALA A C 1
ATOM 715 O O . ALA A 1 91 ? 0.536 -11.831 -27.676 1.00 96.75 91 ALA A O 1
ATOM 716 N N . VAL A 1 92 ? 1.393 -13.526 -28.866 1.00 97.62 92 VAL A N 1
ATOM 717 C CA . VAL A 1 92 ? 2.614 -12.806 -29.275 1.00 97.62 92 VAL A CA 1
ATOM 718 C C . VAL A 1 92 ? 2.289 -11.651 -30.226 1.00 97.62 92 VAL A C 1
ATOM 720 O O . VAL A 1 92 ? 2.902 -10.586 -30.146 1.00 97.62 92 VAL A O 1
ATOM 723 N N . LYS A 1 93 ? 1.320 -11.838 -31.133 1.00 96.50 93 LYS A N 1
ATOM 724 C CA . LYS A 1 93 ? 0.911 -10.804 -32.094 1.00 96.50 93 LYS A CA 1
ATOM 725 C C . LYS A 1 93 ? 0.224 -9.629 -31.409 1.00 96.50 93 LYS A C 1
ATOM 727 O O . LYS A 1 93 ? 0.495 -8.499 -31.789 1.00 96.50 93 LYS A O 1
ATOM 732 N N . ILE A 1 94 ? -0.588 -9.871 -30.383 1.00 96.38 94 ILE A N 1
ATOM 733 C CA . ILE A 1 94 ? -1.234 -8.810 -29.597 1.00 96.38 94 ILE A CA 1
ATOM 734 C C . ILE A 1 94 ? -0.174 -7.922 -28.937 1.00 96.38 94 ILE A C 1
ATOM 736 O O . ILE A 1 94 ? -0.181 -6.709 -29.143 1.00 96.38 94 ILE A O 1
ATOM 740 N N . ALA A 1 95 ? 0.782 -8.522 -28.222 1.00 96.81 95 ALA A N 1
ATOM 741 C CA . ALA A 1 95 ? 1.884 -7.792 -27.600 1.00 96.81 95 ALA A CA 1
ATOM 742 C C . ALA A 1 95 ? 2.716 -7.011 -28.638 1.00 96.81 95 ALA A C 1
ATOM 744 O O . ALA A 1 95 ? 3.014 -5.833 -28.443 1.00 96.81 95 ALA A O 1
ATOM 745 N N . ARG A 1 96 ? 3.036 -7.632 -29.783 1.00 97.50 96 ARG A N 1
ATOM 746 C CA . ARG A 1 96 ? 3.786 -6.978 -30.867 1.00 97.50 96 ARG A CA 1
ATOM 747 C C . ARG A 1 96 ? 3.033 -5.795 -31.475 1.00 97.50 96 ARG A C 1
ATOM 749 O O . ARG A 1 96 ? 3.633 -4.744 -31.659 1.00 97.50 96 ARG A O 1
ATOM 756 N N . ASN A 1 97 ? 1.739 -5.954 -31.746 1.00 97.00 97 ASN A N 1
ATOM 757 C CA . ASN A 1 97 ? 0.911 -4.895 -32.321 1.00 97.00 97 ASN A CA 1
ATOM 758 C C . ASN A 1 97 ? 0.900 -3.660 -31.417 1.00 97.00 97 ASN A C 1
ATOM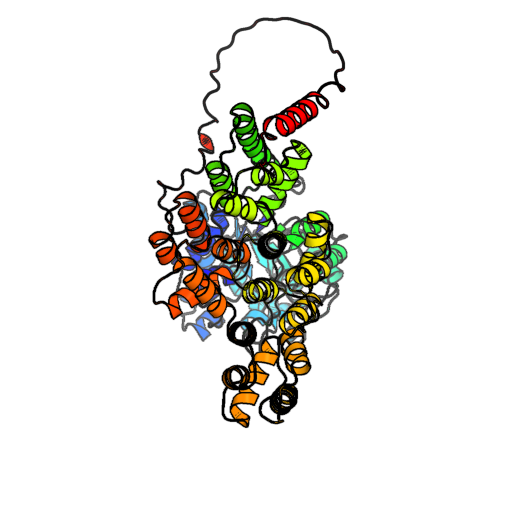 760 O O . ASN A 1 97 ? 1.068 -2.552 -31.911 1.00 97.00 97 ASN A O 1
ATOM 764 N N . VAL A 1 98 ? 0.792 -3.847 -30.098 1.00 95.81 98 VAL A N 1
ATOM 765 C CA . VAL A 1 98 ? 0.874 -2.741 -29.134 1.00 95.81 98 VAL A CA 1
ATOM 766 C C . VAL A 1 98 ? 2.235 -2.040 -29.201 1.00 95.81 98 VAL A C 1
ATOM 768 O O . VAL A 1 98 ? 2.293 -0.813 -29.233 1.00 95.81 98 VAL A O 1
ATOM 771 N N . ILE A 1 99 ? 3.339 -2.790 -29.267 1.00 95.62 99 ILE A N 1
ATOM 772 C CA . ILE A 1 99 ? 4.689 -2.212 -29.397 1.00 95.62 99 ILE A CA 1
ATOM 773 C C . ILE A 1 99 ? 4.821 -1.392 -30.691 1.00 95.62 99 ILE A C 1
ATOM 775 O O . ILE A 1 99 ? 5.382 -0.292 -30.666 1.00 95.62 99 ILE A O 1
ATOM 779 N N . ASP A 1 100 ? 4.297 -1.911 -31.803 1.00 95.06 100 ASP A N 1
ATOM 780 C CA . ASP A 1 100 ? 4.343 -1.264 -33.117 1.00 95.06 100 ASP A CA 1
ATOM 781 C C . ASP A 1 100 ? 3.471 0.005 -33.161 1.00 95.06 100 ASP A C 1
ATOM 783 O O . ASP A 1 100 ? 3.903 1.033 -33.693 1.00 95.06 100 ASP A O 1
ATOM 787 N N . GLU A 1 101 ? 2.275 -0.037 -32.564 1.00 93.00 101 GLU A N 1
ATOM 788 C CA . GLU A 1 101 ? 1.366 1.107 -32.410 1.00 93.00 101 GLU A CA 1
ATOM 789 C C . GLU A 1 101 ? 2.012 2.240 -31.601 1.00 93.00 101 GLU A C 1
ATOM 791 O O . GLU A 1 101 ? 2.015 3.394 -32.041 1.00 93.00 101 GLU A O 1
ATOM 796 N N . GLU A 1 102 ? 2.628 1.907 -30.464 1.00 89.81 102 GLU A N 1
ATOM 797 C CA . GLU A 1 102 ? 3.327 2.861 -29.592 1.00 89.81 102 GLU A CA 1
ATOM 798 C C . GLU A 1 102 ? 4.705 3.277 -30.145 1.00 89.81 102 GLU A C 1
ATOM 800 O O . GLU A 1 102 ? 5.359 4.169 -29.598 1.00 89.81 102 GLU A O 1
ATOM 805 N N . LYS A 1 103 ? 5.171 2.641 -31.232 1.00 91.75 103 LYS A N 1
ATOM 806 C CA . LYS A 1 103 ? 6.504 2.835 -31.838 1.00 91.75 103 LYS A CA 1
ATOM 807 C C . LYS A 1 103 ? 7.632 2.711 -30.810 1.00 91.75 103 LYS A C 1
ATOM 809 O O . LYS A 1 103 ? 8.626 3.447 -30.853 1.00 91.75 103 LYS A O 1
ATOM 814 N N . ALA A 1 104 ? 7.464 1.798 -29.861 1.00 83.94 104 ALA A N 1
ATOM 815 C CA . ALA A 1 104 ? 8.349 1.659 -28.720 1.00 83.94 104 ALA A CA 1
ATOM 816 C C . ALA A 1 104 ? 9.529 0.727 -29.015 1.00 83.94 104 ALA A C 1
ATOM 818 O O . ALA A 1 104 ? 9.451 -0.198 -29.820 1.00 83.94 104 ALA A O 1
ATOM 819 N N . LYS A 1 105 ? 10.645 0.946 -28.314 1.00 90.12 105 LYS A N 1
ATOM 820 C CA . LYS A 1 105 ? 11.761 -0.008 -28.272 1.00 90.12 105 LYS A CA 1
ATOM 821 C C . LYS A 1 105 ? 11.520 -0.992 -27.129 1.00 90.12 105 LYS A C 1
ATOM 823 O O . LYS A 1 105 ? 12.081 -0.819 -26.055 1.00 90.12 105 LYS A O 1
ATOM 828 N N . CYS A 1 106 ? 10.660 -1.970 -27.377 1.00 92.50 106 CYS A N 1
ATOM 829 C CA . CYS A 1 106 ? 10.276 -3.008 -26.427 1.00 92.50 106 CYS A CA 1
ATOM 830 C C . CYS A 1 106 ? 10.280 -4.373 -27.134 1.00 92.50 106 CYS A C 1
ATOM 832 O O . CYS A 1 106 ? 10.092 -4.449 -28.352 1.00 92.50 106 CYS A O 1
ATOM 834 N N . TYR A 1 107 ? 10.523 -5.438 -26.381 1.00 97.25 107 TYR A N 1
ATOM 835 C CA . TYR A 1 107 ? 10.606 -6.812 -26.861 1.00 97.25 107 TYR A CA 1
ATOM 836 C C . TYR A 1 107 ? 9.503 -7.676 -26.238 1.00 97.25 107 TYR A C 1
ATOM 838 O O . TYR A 1 107 ? 9.020 -7.404 -25.143 1.00 97.25 107 TYR A O 1
ATOM 846 N N . VAL A 1 108 ? 9.114 -8.746 -26.927 1.00 98.19 108 VAL A N 1
ATOM 847 C CA . VAL A 1 108 ? 8.090 -9.688 -26.460 1.00 98.19 108 VAL A CA 1
ATOM 848 C C . VAL A 1 108 ? 8.755 -10.942 -25.906 1.00 98.19 108 VAL A C 1
ATOM 850 O O . VAL A 1 108 ? 9.444 -11.660 -26.637 1.00 98.19 108 VAL A O 1
ATOM 853 N N . ALA A 1 109 ? 8.507 -11.224 -24.630 1.00 97.81 109 ALA A N 1
ATOM 854 C CA . ALA A 1 109 ? 8.859 -12.473 -23.974 1.00 97.81 109 ALA A CA 1
ATOM 855 C C . ALA A 1 109 ? 7.627 -13.389 -23.927 1.00 97.81 109 ALA A C 1
ATOM 857 O O . ALA A 1 109 ? 6.643 -13.086 -23.259 1.00 97.81 109 ALA A O 1
ATOM 858 N N . ALA A 1 110 ? 7.644 -14.515 -24.641 1.00 97.81 110 ALA A N 1
ATOM 859 C CA . ALA A 1 110 ? 6.524 -15.446 -24.566 1.00 97.81 110 ALA A CA 1
ATOM 860 C C . ALA A 1 110 ? 6.603 -16.281 -23.281 1.00 97.81 110 ALA A C 1
ATOM 862 O O . ALA A 1 110 ? 7.544 -17.057 -23.109 1.00 97.81 110 ALA A O 1
ATOM 863 N N . SER A 1 111 ? 5.628 -16.109 -22.392 1.00 96.56 111 SER A N 1
ATOM 864 C CA . SER A 1 111 ? 5.578 -16.755 -21.078 1.00 96.56 111 SER A CA 1
ATOM 865 C C . SER A 1 111 ? 5.177 -18.231 -21.165 1.00 96.56 111 SER A C 1
ATOM 867 O O . SER A 1 111 ? 4.201 -18.584 -21.837 1.00 96.56 111 SER A O 1
ATOM 869 N N . ILE A 1 112 ? 5.916 -19.091 -20.460 1.00 96.38 112 ILE A N 1
ATOM 870 C CA . ILE A 1 112 ? 5.618 -20.511 -20.261 1.00 96.38 112 ILE A CA 1
ATOM 871 C C . ILE A 1 112 ? 5.825 -20.851 -18.779 1.00 96.38 112 ILE A C 1
ATOM 873 O O . ILE A 1 112 ? 6.960 -20.931 -18.305 1.00 96.38 112 ILE A O 1
ATOM 877 N N . GLY A 1 113 ? 4.720 -21.097 -18.072 1.00 94.50 113 GLY A N 1
ATOM 878 C CA . GLY A 1 113 ? 4.711 -21.638 -16.713 1.00 94.50 113 GLY A CA 1
ATOM 879 C C . GLY A 1 113 ? 4.878 -23.162 -16.653 1.00 94.50 113 GLY A C 1
ATOM 880 O O . GLY A 1 113 ? 4.795 -23.834 -17.696 1.00 94.50 113 GLY A O 1
ATOM 881 N N . PRO A 1 114 ? 5.088 -23.718 -15.446 1.00 94.50 114 PRO A N 1
ATOM 882 C CA . PRO A 1 114 ? 5.327 -25.142 -15.232 1.00 94.50 114 PRO A CA 1
ATOM 883 C C . PRO A 1 114 ? 4.089 -26.006 -15.513 1.00 94.50 114 PRO A C 1
ATOM 885 O O . PRO A 1 114 ? 2.963 -25.514 -15.568 1.00 94.50 114 PRO A O 1
ATOM 888 N N . TYR A 1 115 ? 4.281 -27.322 -15.616 1.00 92.75 115 TYR A N 1
ATOM 889 C CA . TYR A 1 115 ? 3.191 -28.301 -15.700 1.00 92.75 115 TYR A CA 1
ATOM 890 C C . TYR A 1 115 ? 2.158 -28.112 -14.580 1.00 92.75 115 TYR A C 1
ATOM 892 O O . TYR A 1 115 ? 0.956 -28.065 -14.846 1.00 92.75 115 TYR A O 1
ATOM 900 N N . GLY A 1 116 ? 2.627 -27.910 -13.342 1.00 86.44 116 GLY A N 1
ATOM 901 C CA . GLY A 1 116 ? 1.767 -27.714 -12.171 1.00 86.44 116 GLY A CA 1
ATOM 902 C C . GLY A 1 116 ? 0.814 -26.522 -12.274 1.00 86.44 116 GLY A C 1
ATOM 903 O O . GLY A 1 116 ? -0.273 -26.571 -11.706 1.00 86.44 116 GLY A O 1
ATOM 904 N N . ALA A 1 117 ? 1.157 -25.496 -13.061 1.00 84.94 117 ALA A N 1
ATOM 905 C CA . ALA A 1 117 ? 0.297 -24.330 -13.262 1.00 84.94 117 ALA A CA 1
ATOM 906 C C . ALA A 1 117 ? -1.029 -24.709 -13.941 1.00 84.94 117 ALA A C 1
ATOM 908 O O . ALA A 1 117 ? -2.039 -24.045 -13.760 1.00 84.94 117 ALA A O 1
ATOM 909 N N . THR A 1 118 ? -1.045 -25.805 -14.706 1.00 80.00 118 THR A N 1
ATOM 910 C CA . THR A 1 118 ? -2.233 -26.263 -15.442 1.00 80.00 118 THR A CA 1
ATOM 911 C C . THR A 1 118 ? -3.123 -27.222 -14.660 1.00 80.00 118 THR A C 1
ATOM 913 O O . THR A 1 118 ? -4.240 -27.492 -15.099 1.00 80.00 118 THR A O 1
ATOM 916 N N . LEU A 1 119 ? -2.650 -27.712 -13.508 1.00 81.38 119 LEU A N 1
ATOM 917 C CA . LEU A 1 119 ? -3.394 -28.620 -12.632 1.00 81.38 119 LEU A CA 1
ATOM 918 C C . LEU A 1 119 ? -4.388 -27.885 -11.723 1.00 81.38 119 LEU A C 1
ATOM 920 O O . LEU A 1 119 ? -5.304 -28.516 -11.199 1.00 81.38 119 LEU A O 1
ATOM 924 N N . ASN A 1 120 ? -4.221 -26.568 -11.551 1.00 69.56 120 ASN A N 1
ATOM 925 C CA . ASN A 1 120 ? -5.054 -25.707 -10.702 1.00 69.56 120 ASN A CA 1
ATOM 926 C C . ASN A 1 120 ? -5.131 -26.149 -9.226 1.00 69.56 120 ASN A C 1
ATOM 928 O O . ASN A 1 120 ? -6.076 -25.816 -8.515 1.00 69.56 120 ASN A O 1
ATOM 932 N N . ASP A 1 121 ? -4.122 -26.883 -8.751 1.00 75.38 121 ASP A N 1
ATOM 933 C CA . ASP A 1 121 ? -4.004 -27.391 -7.377 1.00 75.38 121 ASP A CA 1
ATOM 934 C C . ASP A 1 121 ? -2.896 -26.685 -6.569 1.00 75.38 121 ASP A C 1
ATOM 936 O O . ASP A 1 121 ? -2.573 -27.089 -5.452 1.00 75.38 121 ASP A O 1
ATOM 940 N N . GLY A 1 122 ? -2.291 -25.634 -7.138 1.00 71.19 122 GLY A N 1
ATOM 941 C CA . GLY A 1 122 ? -1.184 -24.882 -6.540 1.00 71.19 122 GLY A CA 1
ATOM 942 C C . GLY A 1 122 ? 0.157 -25.621 -6.531 1.00 71.19 122 GLY A C 1
ATOM 943 O O . GLY A 1 122 ? 1.121 -25.133 -5.937 1.00 71.19 122 GLY A O 1
ATOM 944 N N . SER A 1 123 ? 0.262 -26.779 -7.192 1.00 77.81 123 SER A N 1
ATOM 945 C CA . SER A 1 123 ? 1.504 -27.556 -7.243 1.00 77.81 123 SER A CA 1
ATOM 946 C C . SER A 1 123 ? 2.657 -26.846 -7.959 1.00 77.81 123 SER A C 1
ATOM 948 O O . SER A 1 123 ? 3.813 -27.220 -7.771 1.00 77.81 123 SER A O 1
ATOM 950 N N . GLU A 1 124 ? 2.391 -25.764 -8.694 1.00 74.81 124 GLU A N 1
ATOM 951 C CA . GLU A 1 124 ? 3.419 -24.848 -9.208 1.00 74.81 124 GLU A CA 1
ATOM 952 C C . GLU A 1 124 ? 4.283 -24.197 -8.107 1.00 74.81 124 GLU A C 1
ATOM 954 O O . GLU A 1 124 ? 5.415 -23.815 -8.383 1.00 74.81 124 GLU A O 1
ATOM 959 N N . PHE A 1 125 ? 3.810 -24.137 -6.854 1.00 77.56 125 PHE A N 1
ATOM 960 C CA . PHE A 1 125 ? 4.544 -23.555 -5.717 1.00 77.56 125 PHE A CA 1
ATOM 961 C C . PHE A 1 125 ? 5.156 -24.591 -4.758 1.00 77.56 125 PHE A C 1
ATOM 963 O O . PHE A 1 125 ? 5.787 -24.223 -3.770 1.00 77.56 125 PHE A O 1
ATOM 970 N N . ASN A 1 126 ? 4.988 -25.892 -5.023 1.00 79.50 126 ASN A N 1
ATOM 971 C CA . ASN A 1 126 ? 5.589 -26.970 -4.216 1.00 79.50 126 ASN A CA 1
ATOM 972 C C . ASN A 1 126 ? 6.310 -28.046 -5.050 1.00 79.50 126 ASN A C 1
ATOM 974 O O . ASN A 1 126 ? 7.148 -28.779 -4.530 1.00 79.50 126 ASN A O 1
ATOM 978 N N . GLY A 1 127 ? 6.017 -28.138 -6.348 1.00 86.56 127 GLY A N 1
ATOM 979 C CA . GLY A 1 127 ? 6.671 -29.028 -7.298 1.00 86.56 127 GLY A CA 1
ATOM 980 C C . GLY A 1 127 ? 6.403 -30.523 -7.112 1.00 86.56 127 GLY A C 1
ATOM 981 O O . GLY A 1 127 ? 7.115 -31.313 -7.730 1.00 86.56 127 GLY A O 1
ATOM 982 N N . TRP A 1 128 ? 5.421 -30.955 -6.310 1.00 87.06 128 TRP A N 1
ATOM 983 C CA . TRP A 1 128 ? 5.234 -32.374 -5.946 1.00 87.06 128 TRP A CA 1
ATOM 984 C C . TRP A 1 128 ? 4.980 -33.323 -7.126 1.00 87.06 128 TRP A C 1
ATOM 986 O O . TRP A 1 128 ? 5.311 -34.507 -7.049 1.00 87.06 128 TRP A O 1
ATOM 996 N N . TYR A 1 129 ? 4.456 -32.829 -8.252 1.00 89.75 129 TYR A N 1
ATOM 997 C CA . TYR A 1 129 ? 4.299 -33.638 -9.468 1.00 89.75 129 TYR A CA 1
ATOM 998 C C . TYR A 1 129 ? 5.647 -34.086 -10.061 1.00 89.75 129 TYR A C 1
ATOM 1000 O O . TYR A 1 129 ? 5.694 -35.068 -10.807 1.00 89.75 129 TYR A O 1
ATOM 1008 N N . THR A 1 130 ? 6.751 -33.413 -9.716 1.00 92.00 130 THR A N 1
ATOM 1009 C CA . THR A 1 130 ? 8.090 -33.659 -10.271 1.00 92.00 130 THR A CA 1
ATOM 1010 C C . THR A 1 130 ? 8.542 -35.103 -10.096 1.00 92.00 130 THR A C 1
ATOM 1012 O O . THR A 1 130 ? 9.171 -35.667 -10.995 1.00 92.00 130 THR A O 1
ATOM 1015 N N . ASP A 1 131 ? 8.224 -35.736 -8.970 1.00 91.62 131 ASP A N 1
ATOM 1016 C CA . ASP A 1 131 ? 8.626 -37.118 -8.694 1.00 91.62 131 ASP A CA 1
ATOM 1017 C C . ASP A 1 131 ? 7.874 -38.148 -9.540 1.00 91.62 131 ASP A C 1
ATOM 1019 O O . ASP A 1 131 ? 8.391 -39.235 -9.801 1.00 91.62 131 ASP A O 1
ATOM 1023 N N . SER A 1 132 ? 6.686 -37.788 -10.025 1.00 91.88 132 SER A N 1
ATOM 1024 C CA . SER A 1 132 ? 5.835 -38.657 -10.840 1.00 91.88 132 SER A CA 1
ATOM 1025 C C . SER A 1 132 ? 6.116 -38.578 -12.344 1.00 91.88 132 SER A C 1
ATOM 1027 O O . SER A 1 132 ? 5.585 -39.390 -13.102 1.00 91.88 132 SER A O 1
ATOM 1029 N N . MET A 1 133 ? 6.962 -37.636 -12.778 1.00 95.38 133 MET A N 1
ATOM 1030 C CA . MET A 1 133 ? 7.234 -37.369 -14.191 1.00 95.38 133 MET A CA 1
ATOM 1031 C C . MET A 1 133 ? 8.713 -37.542 -14.552 1.00 95.38 133 MET A C 1
ATOM 1033 O O . MET A 1 133 ? 9.630 -37.199 -13.797 1.00 95.38 133 MET A O 1
ATOM 1037 N N . THR A 1 134 ? 8.959 -38.069 -15.751 1.00 96.88 134 THR A N 1
ATOM 1038 C CA . THR A 1 134 ? 10.290 -38.129 -16.364 1.00 96.88 134 THR A CA 1
ATOM 1039 C C . THR A 1 134 ? 10.584 -36.861 -17.167 1.00 96.88 134 THR A C 1
ATOM 1041 O O . THR A 1 134 ? 9.672 -36.170 -17.614 1.00 96.88 134 THR A O 1
ATOM 1044 N N . ILE A 1 135 ? 11.867 -36.597 -17.444 1.00 96.25 135 ILE A N 1
ATOM 1045 C CA . ILE A 1 135 ? 12.289 -35.493 -18.328 1.00 96.25 135 ILE A CA 1
ATOM 1046 C C . ILE A 1 135 ? 11.568 -35.558 -19.685 1.00 96.25 135 ILE A C 1
ATOM 1048 O O . ILE A 1 135 ? 11.014 -34.558 -20.123 1.00 96.25 135 ILE A O 1
ATOM 1052 N N . GLU A 1 136 ? 11.502 -36.731 -20.326 1.00 97.69 136 GLU A N 1
ATOM 1053 C CA . GLU A 1 136 ? 10.795 -36.863 -21.612 1.00 97.69 136 GLU A CA 1
ATOM 1054 C C . GLU A 1 136 ? 9.290 -36.581 -21.511 1.00 97.69 136 GLU A C 1
ATOM 1056 O O . GLU A 1 136 ? 8.746 -35.960 -22.413 1.00 97.69 136 GLU A O 1
ATOM 1061 N N . GLN A 1 137 ? 8.625 -36.932 -20.404 1.00 97.38 137 GLN A N 1
ATOM 1062 C CA . GLN A 1 137 ? 7.207 -36.606 -20.221 1.00 97.38 137 GLN A CA 1
ATOM 1063 C C . GLN A 1 137 ? 6.993 -35.094 -20.092 1.00 97.38 137 GLN A C 1
ATOM 1065 O O . GLN A 1 137 ? 6.064 -34.561 -20.693 1.00 97.38 137 GLN A O 1
ATOM 1070 N N . PHE A 1 138 ? 7.877 -34.387 -19.378 1.00 97.69 138 PHE A N 1
ATOM 1071 C CA . PHE A 1 138 ? 7.853 -32.922 -19.353 1.00 97.69 138 PHE A CA 1
ATOM 1072 C C . PHE A 1 138 ? 8.088 -32.323 -20.740 1.00 97.69 138 PHE A C 1
ATOM 1074 O O . PHE A 1 138 ? 7.363 -31.418 -21.146 1.00 97.69 138 PHE A O 1
ATOM 1081 N N . LYS A 1 139 ? 9.067 -32.840 -21.492 1.00 98.19 139 LYS A N 1
ATOM 1082 C CA . LYS A 1 139 ? 9.336 -32.383 -22.863 1.00 98.19 139 LYS A CA 1
ATOM 1083 C C . LYS A 1 139 ? 8.124 -32.595 -23.766 1.00 98.19 139 LYS A C 1
ATOM 1085 O O . LYS A 1 139 ? 7.733 -31.672 -24.471 1.00 98.19 139 LYS A O 1
ATOM 1090 N N . ASP A 1 140 ? 7.521 -33.780 -23.728 1.00 97.06 140 ASP A N 1
ATOM 1091 C CA . ASP A 1 140 ? 6.343 -34.127 -24.524 1.00 97.06 140 ASP A CA 1
ATOM 1092 C C . ASP A 1 140 ? 5.155 -33.219 -24.225 1.00 97.06 140 ASP A C 1
ATOM 1094 O O . ASP A 1 140 ? 4.477 -32.782 -25.155 1.00 97.06 140 ASP A O 1
ATOM 1098 N N . TRP A 1 141 ? 4.962 -32.864 -22.956 1.00 94.94 141 TRP A N 1
ATOM 1099 C CA . TRP A 1 141 ? 3.895 -31.964 -22.545 1.00 94.94 141 TRP A CA 1
ATOM 1100 C C . TRP A 1 141 ? 4.147 -30.496 -22.932 1.00 94.94 141 TRP A C 1
ATOM 1102 O O . TRP A 1 141 ? 3.250 -29.825 -23.441 1.00 94.94 141 TRP A O 1
ATOM 1112 N N . HIS A 1 142 ? 5.370 -29.984 -22.752 1.00 96.69 142 HIS A N 1
ATOM 1113 C CA . HIS A 1 142 ? 5.710 -28.590 -23.079 1.00 96.69 142 HIS A CA 1
ATOM 1114 C C . HIS A 1 142 ? 5.868 -28.337 -24.587 1.00 96.69 142 HIS A C 1
ATOM 1116 O O . HIS A 1 142 ? 5.662 -27.211 -25.052 1.00 96.69 142 HIS A O 1
ATOM 1122 N N . ARG A 1 143 ? 6.220 -29.364 -25.378 1.00 97.44 143 ARG A N 1
ATOM 1123 C CA . ARG A 1 143 ? 6.556 -29.231 -26.809 1.00 97.44 143 ARG A CA 1
ATOM 1124 C C . ARG A 1 143 ? 5.481 -28.537 -27.648 1.00 97.44 143 ARG A C 1
ATOM 1126 O O . ARG A 1 143 ? 5.867 -27.649 -28.407 1.00 97.44 143 ARG A O 1
ATOM 1133 N N . PRO A 1 144 ? 4.176 -28.858 -27.549 1.00 95.31 144 PRO A N 1
ATOM 1134 C CA . PRO A 1 144 ? 3.155 -28.177 -28.343 1.00 95.31 144 PRO A CA 1
ATOM 1135 C C . PRO A 1 144 ? 3.102 -26.671 -28.058 1.00 95.31 144 PRO A C 1
ATOM 1137 O O . PRO A 1 144 ? 3.114 -25.872 -28.993 1.00 95.31 144 PRO A O 1
ATOM 1140 N N . ARG A 1 145 ? 3.133 -26.272 -26.777 1.00 94.38 145 ARG A N 1
ATOM 1141 C CA . ARG A 1 145 ? 3.114 -24.859 -26.352 1.00 94.38 145 ARG A CA 1
ATOM 1142 C C . ARG A 1 145 ? 4.325 -24.112 -26.904 1.00 94.38 145 ARG A C 1
ATOM 1144 O O . ARG A 1 145 ? 4.178 -23.077 -27.554 1.00 94.38 145 ARG A O 1
ATOM 1151 N N . LEU A 1 146 ? 5.516 -24.680 -26.703 1.00 97.06 146 LEU A N 1
ATOM 1152 C CA . LEU A 1 146 ? 6.758 -24.081 -27.175 1.00 97.06 146 LEU A CA 1
ATOM 1153 C C . LEU A 1 146 ? 6.814 -24.004 -28.707 1.00 97.06 146 LEU A C 1
ATOM 1155 O O . LEU A 1 146 ? 7.261 -22.994 -29.238 1.00 97.06 146 LEU A O 1
ATOM 1159 N N . ALA A 1 147 ? 6.322 -25.017 -29.425 1.00 97.81 147 ALA A N 1
ATOM 1160 C CA . ALA A 1 147 ? 6.293 -25.018 -30.887 1.00 97.81 147 ALA A CA 1
ATOM 1161 C C . ALA A 1 147 ? 5.386 -23.917 -31.457 1.00 97.81 147 ALA A C 1
ATOM 1163 O O . ALA A 1 147 ? 5.776 -23.230 -32.405 1.00 97.81 147 ALA A O 1
ATOM 1164 N N . ILE A 1 148 ? 4.198 -23.719 -30.873 1.00 97.75 148 ILE A N 1
ATOM 1165 C CA . ILE A 1 148 ? 3.260 -22.671 -31.298 1.00 97.75 148 ILE A CA 1
ATOM 1166 C C . ILE A 1 148 ? 3.856 -21.285 -31.035 1.00 97.75 148 ILE A C 1
ATOM 1168 O O . ILE A 1 148 ? 3.862 -20.443 -31.935 1.00 97.75 148 ILE A O 1
ATOM 1172 N N . LEU A 1 149 ? 4.403 -21.064 -29.835 1.00 97.81 149 LEU A N 1
ATOM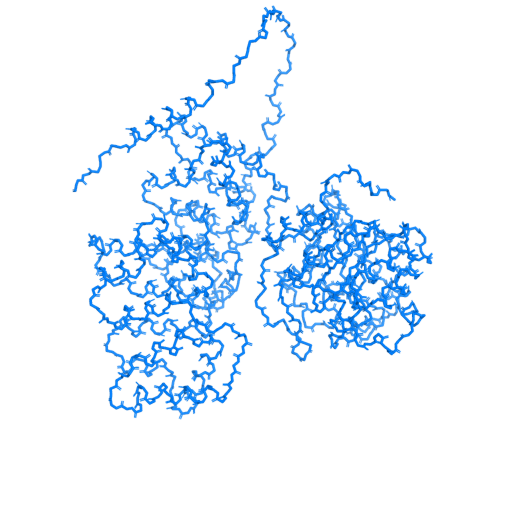 1173 C CA . LEU A 1 149 ? 5.020 -19.791 -29.466 1.00 97.81 149 LEU A CA 1
ATOM 1174 C C . LEU A 1 149 ? 6.272 -19.512 -30.304 1.00 97.81 149 LEU A C 1
ATOM 1176 O O . LEU A 1 149 ? 6.406 -18.417 -30.834 1.00 97.81 149 LEU A O 1
ATOM 1180 N N . ALA A 1 150 ? 7.138 -20.500 -30.536 1.00 97.19 150 ALA A N 1
ATOM 1181 C CA . ALA A 1 150 ? 8.295 -20.352 -31.419 1.00 97.19 150 ALA A CA 1
ATOM 1182 C C . ALA A 1 150 ? 7.886 -19.962 -32.850 1.00 97.19 150 ALA A C 1
ATOM 1184 O O . ALA A 1 150 ? 8.519 -19.096 -33.453 1.00 97.19 150 ALA A O 1
ATOM 1185 N N . ARG A 1 151 ? 6.798 -20.545 -33.380 1.00 96.88 151 ARG A N 1
ATOM 1186 C CA . ARG A 1 151 ? 6.225 -20.188 -34.692 1.00 96.88 151 ARG A CA 1
ATOM 1187 C C . ARG A 1 151 ? 5.680 -18.756 -34.727 1.00 96.88 151 ARG A C 1
ATOM 1189 O O . ARG A 1 151 ? 5.619 -18.161 -35.800 1.00 96.88 151 ARG A O 1
ATOM 1196 N N . ALA A 1 152 ? 5.252 -18.214 -33.587 1.00 96.88 152 ALA A N 1
ATOM 1197 C CA . ALA A 1 152 ? 4.753 -16.843 -33.475 1.00 96.88 152 ALA A CA 1
ATOM 1198 C C . ALA A 1 152 ? 5.869 -15.779 -33.469 1.00 96.88 152 ALA A C 1
ATOM 1200 O O . ALA A 1 152 ? 5.573 -14.595 -33.668 1.00 96.88 152 ALA A O 1
ATOM 1201 N N . GLU A 1 153 ? 7.126 -16.220 -33.331 1.00 96.94 153 GLU A N 1
ATOM 1202 C CA . GLU A 1 153 ? 8.357 -15.418 -33.369 1.00 96.94 153 GLU A CA 1
ATOM 1203 C C . GLU A 1 153 ? 8.435 -14.328 -32.273 1.00 96.94 153 GLU A C 1
ATOM 1205 O O . GLU A 1 153 ? 8.562 -13.135 -32.578 1.00 96.94 153 GLU A O 1
ATOM 1210 N N . PRO A 1 154 ? 8.361 -14.695 -30.977 1.00 97.38 154 PRO A N 1
ATOM 1211 C CA . PRO A 1 154 ? 8.705 -13.785 -29.889 1.00 97.38 154 PRO A CA 1
ATOM 1212 C C . PRO A 1 154 ? 10.210 -13.482 -29.906 1.00 97.38 154 PRO A C 1
ATOM 1214 O O . PRO A 1 154 ? 11.001 -14.201 -30.522 1.00 97.38 154 PRO A O 1
ATOM 1217 N N . ASP A 1 155 ? 10.630 -12.436 -29.195 1.00 97.69 155 ASP A N 1
ATOM 1218 C CA . ASP A 1 155 ? 12.057 -12.114 -29.075 1.00 97.69 155 ASP A CA 1
ATOM 1219 C C . ASP A 1 155 ? 12.796 -13.129 -28.192 1.00 97.69 155 ASP A C 1
ATOM 1221 O O . ASP A 1 155 ? 13.975 -13.417 -28.427 1.00 97.69 155 ASP A O 1
ATOM 1225 N N . LEU A 1 156 ? 12.100 -13.692 -27.198 1.00 97.31 156 LEU A N 1
ATOM 1226 C CA . LEU A 1 156 ? 12.555 -14.821 -26.386 1.00 97.31 156 LEU A CA 1
ATOM 1227 C C . LEU A 1 156 ? 11.389 -15.555 -25.707 1.00 97.31 156 LEU A C 1
ATOM 1229 O O . LEU A 1 156 ? 10.250 -15.090 -25.726 1.00 97.31 156 LEU A O 1
ATOM 1233 N N . ILE A 1 157 ? 11.694 -16.687 -25.076 1.00 98.25 157 ILE A N 1
ATOM 1234 C CA . ILE A 1 157 ? 10.792 -17.434 -24.192 1.00 98.25 157 ILE A CA 1
ATOM 1235 C C . ILE A 1 157 ? 11.134 -17.146 -22.729 1.00 98.25 157 ILE A C 1
ATOM 1237 O O . ILE A 1 157 ? 12.292 -17.255 -22.322 1.00 98.25 157 ILE A O 1
ATOM 1241 N N . ALA A 1 158 ? 10.121 -16.814 -21.941 1.00 97.88 158 ALA A N 1
ATOM 1242 C CA . ALA A 1 158 ? 10.211 -16.680 -20.498 1.00 97.88 158 ALA A CA 1
ATOM 1243 C C . ALA A 1 158 ? 9.723 -17.976 -19.843 1.00 97.88 158 ALA A C 1
ATOM 1245 O O . ALA A 1 158 ? 8.519 -18.187 -19.723 1.00 97.88 158 ALA A O 1
ATOM 1246 N N . PHE A 1 159 ? 10.645 -18.854 -19.439 1.00 98.06 159 PHE A N 1
ATOM 1247 C CA . PHE A 1 159 ? 10.290 -19.960 -18.550 1.00 98.06 159 PHE A CA 1
ATOM 1248 C C . PHE A 1 159 ? 10.245 -19.425 -17.126 1.00 98.06 159 PHE A C 1
ATOM 1250 O O . PHE A 1 159 ? 11.274 -18.988 -16.606 1.00 98.06 159 PHE A O 1
ATOM 1257 N N . GLU A 1 160 ? 9.071 -19.431 -16.510 1.00 94.50 160 GLU A N 1
ATOM 1258 C CA . GLU A 1 160 ? 8.870 -18.758 -15.232 1.00 94.50 160 GLU A CA 1
ATOM 1259 C C . GLU A 1 160 ? 8.133 -19.632 -14.221 1.00 94.50 160 GLU A C 1
ATOM 1261 O O . GLU A 1 160 ? 7.386 -20.536 -14.584 1.00 94.50 160 GLU A O 1
ATOM 1266 N N . THR A 1 161 ? 8.393 -19.375 -12.940 1.00 93.50 161 THR A N 1
ATOM 1267 C CA . THR A 1 161 ? 7.838 -20.092 -11.784 1.00 93.50 161 THR A CA 1
ATOM 1268 C C . THR A 1 161 ? 8.161 -21.586 -11.811 1.00 93.50 161 THR A C 1
ATOM 1270 O O . THR A 1 161 ? 7.384 -22.407 -11.343 1.00 93.50 161 THR A O 1
ATOM 1273 N N . ILE A 1 162 ? 9.314 -21.984 -12.357 1.00 97.75 162 ILE A N 1
ATOM 1274 C CA . ILE A 1 162 ? 9.661 -23.407 -12.456 1.00 97.75 162 ILE A CA 1
ATOM 1275 C C . ILE A 1 162 ? 10.034 -23.938 -11.060 1.00 97.75 162 ILE A C 1
ATOM 1277 O O . ILE A 1 162 ? 11.004 -23.449 -10.473 1.00 97.75 162 ILE A O 1
ATOM 1281 N N . PRO A 1 163 ? 9.313 -24.923 -10.489 1.00 95.56 163 PRO A N 1
ATOM 1282 C CA . PRO A 1 163 ? 9.507 -25.298 -9.090 1.00 95.56 163 PRO A CA 1
ATOM 1283 C C . PRO A 1 163 ? 10.619 -26.323 -8.865 1.00 95.56 163 PRO A C 1
ATOM 1285 O O . PRO A 1 163 ? 11.006 -26.536 -7.716 1.00 95.56 163 PRO A O 1
ATOM 1288 N N . SER A 1 164 ? 11.118 -26.987 -9.915 1.00 97.62 164 SER A N 1
ATOM 1289 C CA . SER A 1 164 ? 12.083 -28.082 -9.782 1.00 97.62 164 SER A CA 1
ATOM 1290 C C . SER A 1 164 ? 13.190 -28.062 -10.829 1.00 97.62 164 SER A C 1
ATOM 1292 O O . SER A 1 164 ? 13.011 -27.633 -11.973 1.00 97.62 164 SER A O 1
ATOM 1294 N N . GLN A 1 165 ? 14.352 -28.597 -10.450 1.00 98.00 165 GLN A N 1
ATOM 1295 C CA . GLN A 1 165 ? 15.477 -28.758 -11.372 1.00 98.00 165 GLN A CA 1
ATOM 1296 C C . GLN A 1 165 ? 15.122 -29.679 -12.549 1.00 98.00 165 GLN A C 1
ATOM 1298 O O . GLN A 1 165 ? 15.486 -29.392 -13.686 1.00 98.00 165 GLN A O 1
ATOM 1303 N N . LYS A 1 166 ? 14.401 -30.780 -12.301 1.00 98.12 166 LYS A N 1
ATOM 1304 C CA . LYS A 1 166 ? 14.082 -31.787 -13.330 1.00 98.12 166 LYS A CA 1
ATOM 1305 C C . LYS A 1 166 ? 13.250 -31.204 -14.476 1.00 98.12 166 LYS A C 1
ATOM 1307 O O . LYS A 1 166 ? 13.532 -31.492 -15.638 1.00 98.12 166 LYS A O 1
ATOM 1312 N N . GLU A 1 167 ? 12.251 -30.383 -14.163 1.00 98.25 167 GLU A N 1
ATOM 1313 C CA . GLU A 1 167 ? 11.447 -29.715 -15.188 1.00 98.25 167 GLU A CA 1
ATOM 1314 C C . GLU A 1 167 ? 12.244 -28.613 -15.899 1.00 98.25 167 GLU A C 1
ATOM 1316 O O . GLU A 1 167 ? 12.194 -28.515 -17.125 1.00 98.25 167 GLU A O 1
ATOM 1321 N N . ALA A 1 168 ? 13.058 -27.846 -15.167 1.00 98.31 168 ALA A N 1
ATOM 1322 C CA . ALA A 1 168 ? 13.938 -26.846 -15.768 1.00 98.31 168 ALA A CA 1
ATOM 1323 C C . ALA A 1 168 ? 14.917 -27.465 -16.783 1.00 98.31 168 ALA A C 1
ATOM 1325 O O . ALA A 1 168 ? 15.111 -26.925 -17.873 1.00 98.31 168 ALA A O 1
ATOM 1326 N N . GLU A 1 169 ? 15.498 -28.626 -16.463 1.00 98.38 169 GLU A N 1
ATOM 1327 C CA . GLU A 1 169 ? 16.354 -29.385 -17.380 1.00 98.38 169 GLU A CA 1
ATOM 1328 C C . GLU A 1 169 ? 15.595 -29.851 -18.628 1.00 98.38 169 GLU A C 1
ATOM 1330 O O . GLU A 1 169 ? 16.111 -29.726 -19.740 1.00 98.38 169 GLU A O 1
ATOM 1335 N N . ALA A 1 170 ? 14.360 -30.335 -18.463 1.00 98.50 170 ALA A N 1
ATOM 1336 C CA . ALA A 1 170 ? 13.504 -30.732 -19.575 1.00 98.50 170 ALA A CA 1
ATOM 1337 C C . ALA A 1 170 ? 13.213 -29.559 -20.525 1.00 98.50 170 ALA A C 1
ATOM 1339 O O . ALA A 1 170 ? 13.348 -29.710 -21.740 1.00 98.50 170 ALA A O 1
ATOM 1340 N N . LEU A 1 171 ? 12.888 -28.381 -19.983 1.00 98.50 171 LEU A N 1
ATOM 1341 C CA . LEU A 1 171 ? 12.613 -27.169 -20.758 1.00 98.50 171 LEU A CA 1
ATOM 1342 C C . LEU A 1 171 ? 13.825 -26.711 -21.573 1.00 98.50 171 LEU A C 1
ATOM 1344 O O . LEU A 1 171 ? 13.698 -26.441 -22.769 1.00 98.50 171 LEU A O 1
ATOM 1348 N N . VAL A 1 172 ? 15.019 -26.665 -20.972 1.00 97.81 172 VAL A N 1
ATOM 1349 C CA . VAL A 1 172 ? 16.224 -26.229 -21.701 1.00 97.81 172 VAL A CA 1
ATOM 1350 C C . VAL A 1 172 ? 16.762 -27.268 -22.678 1.00 97.81 172 VAL A C 1
ATOM 1352 O O . VAL A 1 172 ? 17.434 -26.903 -23.643 1.00 97.81 172 VAL A O 1
ATOM 1355 N N . GLU A 1 173 ? 16.489 -28.555 -22.457 1.00 97.81 173 GLU A N 1
ATOM 1356 C CA . GLU A 1 173 ? 16.770 -29.602 -23.440 1.00 97.81 173 GLU A CA 1
ATOM 1357 C C . GLU A 1 173 ? 15.792 -29.545 -24.613 1.00 97.81 173 GLU A C 1
ATOM 1359 O O . GLU A 1 173 ? 16.228 -29.639 -25.759 1.00 97.81 173 GLU A O 1
ATOM 1364 N N . LEU A 1 174 ? 14.503 -29.321 -24.343 1.00 98.19 174 LEU A N 1
ATOM 1365 C CA . LEU A 1 174 ? 13.480 -29.112 -25.365 1.00 98.19 174 LEU A CA 1
ATOM 1366 C C . LEU A 1 174 ? 13.761 -27.860 -26.208 1.00 98.19 174 LEU A C 1
ATOM 1368 O O . LEU A 1 174 ? 13.609 -27.896 -27.426 1.00 98.19 174 LEU A O 1
ATOM 1372 N N . LEU A 1 175 ? 14.229 -26.768 -25.592 1.00 97.44 175 LEU A N 1
ATOM 1373 C CA . LEU A 1 175 ? 14.552 -25.517 -26.289 1.00 97.44 175 LEU A CA 1
ATOM 1374 C C . LEU A 1 175 ? 15.572 -25.713 -27.430 1.00 97.44 175 LEU A C 1
ATOM 1376 O O . LEU A 1 175 ? 15.540 -24.979 -28.419 1.00 97.44 175 LEU A O 1
ATOM 1380 N N . LYS A 1 176 ? 16.432 -26.737 -27.351 1.00 97.06 176 LYS A N 1
ATOM 1381 C CA . LYS A 1 176 ? 17.407 -27.080 -28.405 1.00 97.06 176 LYS A CA 1
ATOM 1382 C C . LYS A 1 176 ? 16.762 -27.565 -29.699 1.00 97.06 176 LYS A C 1
ATOM 1384 O O . LYS A 1 176 ? 17.385 -27.466 -30.754 1.00 97.06 176 LYS A O 1
ATOM 1389 N N . GLU A 1 177 ? 15.529 -28.067 -29.637 1.00 97.19 177 GLU A N 1
ATOM 1390 C CA . GLU A 1 177 ? 14.739 -28.408 -30.826 1.00 97.19 177 GLU A CA 1
ATOM 1391 C C . GLU A 1 177 ? 14.372 -27.140 -31.636 1.00 97.19 177 GLU A C 1
ATOM 1393 O O . GLU A 1 177 ? 14.058 -27.231 -32.822 1.00 97.19 177 GLU A O 1
ATOM 1398 N N . PHE A 1 178 ? 14.502 -25.946 -31.035 1.00 96.62 178 PHE A N 1
ATOM 1399 C CA . PHE A 1 178 ? 14.185 -24.638 -31.614 1.00 96.62 178 PHE A CA 1
ATOM 1400 C C . PHE A 1 178 ? 15.425 -23.716 -31.624 1.00 96.62 178 PHE A C 1
ATOM 1402 O O . PHE A 1 178 ? 15.486 -22.740 -30.877 1.00 96.62 178 PHE A O 1
ATOM 1409 N N . PRO A 1 179 ? 16.434 -23.970 -32.480 1.00 91.25 179 PRO A N 1
ATOM 1410 C CA . PRO A 1 179 ? 17.779 -23.384 -32.363 1.00 91.25 179 PRO A CA 1
ATOM 1411 C C . PRO A 1 179 ? 17.851 -21.854 -32.506 1.00 91.25 179 PRO A C 1
ATOM 1413 O O . PRO A 1 179 ? 18.831 -21.241 -32.089 1.00 91.25 179 PRO A O 1
ATOM 1416 N N . ASN A 1 180 ? 16.832 -21.225 -33.097 1.00 90.50 180 ASN A N 1
ATOM 1417 C CA . ASN A 1 180 ? 16.763 -19.767 -33.252 1.00 90.50 180 ASN A CA 1
ATOM 1418 C C . ASN A 1 180 ? 16.114 -19.062 -32.054 1.00 90.50 180 ASN A C 1
ATOM 1420 O O . ASN A 1 180 ? 16.126 -17.834 -31.988 1.00 90.50 180 ASN A O 1
ATOM 1424 N N . VAL A 1 181 ? 15.549 -19.828 -31.122 1.00 95.75 181 VAL A N 1
ATOM 1425 C CA . VAL A 1 181 ? 14.826 -19.314 -29.965 1.00 95.75 181 VAL A CA 1
ATOM 1426 C C . VAL A 1 181 ? 15.779 -19.236 -28.778 1.00 95.75 181 VAL A C 1
ATOM 1428 O O . VAL A 1 181 ? 16.536 -20.168 -28.496 1.00 95.75 181 VAL A O 1
ATOM 1431 N N . LYS A 1 182 ? 15.747 -18.098 -28.091 1.00 97.19 182 LYS A N 1
ATOM 1432 C CA . LYS A 1 182 ? 16.443 -17.872 -26.823 1.00 97.19 182 LYS A CA 1
ATOM 1433 C C . LYS A 1 182 ? 15.426 -17.783 -25.695 1.00 97.19 182 LYS A C 1
ATOM 1435 O O . LYS A 1 182 ? 14.244 -17.580 -25.955 1.00 97.19 182 LYS A O 1
ATOM 1440 N N . GLY A 1 183 ? 15.884 -17.888 -24.458 1.00 97.06 183 GLY A N 1
ATOM 1441 C CA . GLY A 1 183 ? 15.027 -17.692 -23.300 1.00 97.06 183 GLY A CA 1
ATOM 1442 C C . GLY A 1 183 ? 15.777 -17.292 -22.045 1.00 97.06 183 GLY A C 1
ATOM 1443 O O . GLY A 1 183 ? 17.009 -17.317 -21.997 1.00 97.06 183 GLY A O 1
ATOM 1444 N N . TRP A 1 184 ? 15.018 -16.935 -21.023 1.00 97.88 184 TRP A N 1
ATOM 1445 C CA . TRP A 1 184 ? 15.482 -16.953 -19.643 1.00 97.88 184 TRP A CA 1
ATOM 1446 C C . TRP A 1 184 ? 14.714 -18.018 -18.870 1.00 97.88 184 TRP A C 1
ATOM 1448 O O . TRP A 1 184 ? 13.662 -18.482 -19.314 1.00 97.88 184 TRP A O 1
ATOM 1458 N N . LEU A 1 185 ? 15.251 -18.409 -17.719 1.00 98.25 185 LEU A N 1
ATOM 1459 C CA . LEU A 1 185 ? 14.584 -19.343 -16.822 1.00 98.25 185 LEU A CA 1
ATOM 1460 C C . LEU A 1 185 ? 14.625 -18.823 -15.391 1.00 98.25 185 LEU A C 1
ATOM 1462 O O . LEU A 1 185 ? 15.700 -18.531 -14.869 1.00 98.25 185 LEU A O 1
ATOM 1466 N N . SER A 1 186 ? 13.468 -18.737 -14.746 1.00 97.69 186 SER A N 1
ATOM 1467 C CA . SER A 1 186 ? 13.369 -18.377 -13.337 1.00 97.69 186 SER A CA 1
ATOM 1468 C C . SER A 1 186 ? 12.670 -19.455 -12.518 1.00 97.69 186 SER A C 1
ATOM 1470 O O . SER A 1 186 ? 11.671 -20.045 -12.934 1.00 97.69 186 SER A O 1
ATOM 1472 N N . PHE A 1 187 ? 13.236 -19.717 -11.345 1.00 98.12 187 PHE A N 1
ATOM 1473 C CA . PHE A 1 187 ? 12.738 -20.703 -10.401 1.00 98.12 187 PHE A CA 1
ATOM 1474 C C . PHE A 1 187 ? 11.792 -20.077 -9.378 1.00 98.12 187 PHE A C 1
ATOM 1476 O O . PHE A 1 187 ? 11.991 -18.938 -8.945 1.00 98.12 187 PHE A O 1
ATOM 1483 N N . ASN A 1 188 ? 10.824 -20.871 -8.928 1.00 94.50 188 ASN A N 1
ATOM 1484 C CA . ASN A 1 188 ? 10.157 -20.641 -7.654 1.00 94.50 188 ASN A CA 1
ATOM 1485 C C . ASN A 1 188 ? 10.931 -21.341 -6.521 1.00 94.50 188 ASN A C 1
ATOM 1487 O O . ASN A 1 188 ? 11.480 -22.431 -6.716 1.00 94.50 188 ASN A O 1
ATOM 1491 N N . CYS A 1 189 ? 10.978 -20.725 -5.339 1.00 93.25 189 CYS A N 1
ATOM 1492 C CA . CYS A 1 189 ? 11.786 -21.177 -4.206 1.00 93.25 189 CYS A CA 1
ATOM 1493 C C . CYS A 1 189 ? 10.979 -21.159 -2.904 1.00 93.25 189 CYS A C 1
ATOM 1495 O O . CYS A 1 189 ? 10.307 -20.174 -2.609 1.00 93.25 189 CYS A O 1
ATOM 1497 N N . GLN A 1 190 ? 11.113 -22.213 -2.093 1.00 88.56 190 GLN A N 1
ATOM 1498 C CA . GLN A 1 190 ? 10.475 -22.292 -0.768 1.00 88.56 190 GLN A CA 1
ATOM 1499 C C . GLN A 1 190 ? 11.246 -21.520 0.316 1.00 88.56 190 GLN A C 1
ATOM 1501 O O . GLN A 1 190 ? 10.708 -21.220 1.377 1.00 88.56 190 GLN A O 1
ATOM 1506 N N . ASP A 1 191 ? 12.533 -21.248 0.082 1.00 89.38 191 ASP A N 1
ATOM 1507 C CA . ASP A 1 191 ? 13.397 -20.494 0.985 1.00 89.38 191 ASP A CA 1
ATOM 1508 C C . ASP A 1 191 ? 14.560 -19.835 0.225 1.00 89.38 191 ASP A C 1
ATOM 1510 O O . ASP A 1 191 ? 14.689 -19.948 -0.991 1.00 89.38 191 ASP A O 1
ATOM 1514 N N . SER A 1 192 ? 15.451 -19.170 0.958 1.00 94.38 192 SER A N 1
ATOM 1515 C CA . SER A 1 192 ? 16.620 -18.456 0.430 1.00 94.38 192 SER A CA 1
ATOM 1516 C C . SER A 1 192 ? 17.737 -19.337 -0.168 1.00 94.38 192 SER A C 1
ATOM 1518 O O . SER A 1 192 ? 18.828 -18.828 -0.439 1.00 94.38 192 SER A O 1
ATOM 1520 N N . LYS A 1 193 ? 17.538 -20.655 -0.305 1.00 95.06 193 LYS A N 1
ATOM 1521 C CA . LYS A 1 193 ? 18.564 -21.623 -0.739 1.00 95.06 193 LYS A CA 1
ATOM 1522 C C . LYS A 1 193 ? 18.053 -22.709 -1.683 1.00 95.06 193 LYS A C 1
ATOM 1524 O O . LYS A 1 193 ? 18.873 -23.304 -2.386 1.00 95.06 193 LYS A O 1
ATOM 1529 N N . ARG A 1 194 ? 16.760 -23.024 -1.668 1.00 97.00 194 ARG A N 1
ATOM 1530 C CA . ARG A 1 194 ? 16.198 -24.194 -2.350 1.00 97.00 194 ARG A CA 1
ATOM 1531 C C . ARG A 1 194 ? 15.041 -23.820 -3.262 1.00 97.00 194 ARG A C 1
ATOM 1533 O O . ARG A 1 194 ? 14.238 -22.956 -2.915 1.00 97.00 194 ARG A O 1
ATOM 1540 N N . THR A 1 195 ? 14.929 -24.535 -4.379 1.00 96.88 195 THR A N 1
ATOM 1541 C CA . THR A 1 195 ? 13.731 -24.537 -5.229 1.00 96.88 195 THR A CA 1
ATOM 1542 C C . THR A 1 195 ? 12.497 -24.943 -4.409 1.00 96.88 195 THR A C 1
ATOM 1544 O O . THR A 1 195 ? 12.614 -25.480 -3.298 1.00 96.88 195 THR A O 1
ATOM 1547 N N . ALA A 1 196 ? 11.302 -24.697 -4.943 1.00 92.56 196 ALA A N 1
ATOM 1548 C CA . ALA A 1 196 ? 10.049 -25.114 -4.319 1.00 92.56 196 ALA A CA 1
ATOM 1549 C C . ALA A 1 196 ? 10.006 -26.630 -4.051 1.00 92.56 196 ALA A C 1
ATOM 1551 O O . ALA A 1 196 ? 9.621 -27.050 -2.963 1.00 92.56 196 ALA A O 1
ATOM 1552 N N . HIS A 1 197 ? 10.501 -27.438 -4.995 1.00 95.44 197 HIS A N 1
ATOM 1553 C CA . HIS A 1 197 ? 10.598 -28.892 -4.854 1.00 95.44 197 HIS A CA 1
ATOM 1554 C C . HIS A 1 197 ? 11.682 -29.331 -3.850 1.00 95.44 197 HIS A C 1
ATOM 1556 O O . HIS A 1 197 ? 11.507 -30.318 -3.136 1.00 95.44 197 HIS A O 1
ATOM 1562 N N . GLY A 1 198 ? 12.781 -28.573 -3.734 1.00 95.12 198 GLY A N 1
ATOM 1563 C CA . GLY A 1 198 ? 13.767 -28.729 -2.659 1.00 95.12 198 GLY A CA 1
ATOM 1564 C C . GLY A 1 198 ? 15.221 -28.920 -3.075 1.00 95.12 198 GLY A C 1
ATOM 1565 O O . GLY A 1 198 ? 16.064 -29.112 -2.194 1.00 95.12 198 GLY A O 1
ATOM 1566 N N . GLU A 1 199 ? 15.549 -28.839 -4.364 1.00 97.75 199 GLU A N 1
ATOM 1567 C CA . GLU A 1 199 ? 16.939 -28.862 -4.823 1.00 97.75 199 GLU A CA 1
ATOM 1568 C C . GLU A 1 199 ? 17.683 -27.566 -4.447 1.00 97.75 199 GLU A C 1
ATOM 1570 O O . GLU A 1 199 ? 17.072 -26.494 -4.406 1.00 97.75 199 GLU A O 1
ATOM 1575 N N . PRO A 1 200 ? 19.006 -27.609 -4.196 1.00 98.12 200 PRO A N 1
ATOM 1576 C CA . PRO A 1 200 ? 19.809 -26.399 -4.029 1.00 98.12 200 PRO A CA 1
ATOM 1577 C C . PRO A 1 200 ? 19.744 -25.505 -5.276 1.00 98.12 200 PRO A C 1
ATOM 1579 O O . PRO A 1 200 ? 20.039 -25.952 -6.386 1.00 98.12 200 PRO A O 1
ATOM 1582 N N . ILE A 1 201 ? 19.418 -24.221 -5.102 1.00 97.94 201 ILE A N 1
ATOM 1583 C CA . ILE A 1 201 ? 19.231 -23.294 -6.231 1.00 97.94 201 ILE A CA 1
ATOM 1584 C C . ILE A 1 201 ? 20.513 -23.095 -7.058 1.00 97.94 201 ILE A C 1
ATOM 1586 O O . ILE A 1 201 ? 20.441 -22.958 -8.277 1.00 97.94 201 ILE A O 1
ATOM 1590 N N . GLU A 1 202 ? 21.690 -23.129 -6.416 1.00 97.38 202 GLU A N 1
ATOM 1591 C CA . GLU A 1 202 ? 22.998 -23.041 -7.090 1.00 97.38 202 GLU A CA 1
ATOM 1592 C C . GLU A 1 202 ? 23.173 -24.189 -8.097 1.00 97.38 202 GLU A C 1
ATOM 1594 O O . GLU A 1 202 ? 23.583 -23.958 -9.234 1.00 97.38 202 GLU A O 1
ATOM 1599 N N . GLU A 1 203 ? 22.811 -25.415 -7.707 1.00 97.69 203 GLU A N 1
ATOM 1600 C CA . GLU A 1 203 ? 22.936 -26.607 -8.553 1.00 97.69 203 GLU A CA 1
ATOM 1601 C C . GLU A 1 203 ? 21.917 -26.589 -9.697 1.00 97.69 203 GLU A C 1
ATOM 1603 O O . GLU A 1 203 ? 22.284 -26.814 -10.856 1.00 97.69 203 GLU A O 1
ATOM 1608 N N . ALA A 1 204 ? 20.663 -26.245 -9.394 1.00 97.94 204 ALA A N 1
ATOM 1609 C CA . ALA A 1 204 ? 19.592 -26.172 -10.381 1.00 97.94 204 ALA A CA 1
ATOM 1610 C C . ALA A 1 204 ? 19.890 -25.125 -11.468 1.00 97.94 204 ALA A C 1
ATOM 1612 O O . ALA A 1 204 ? 19.861 -25.431 -12.665 1.00 97.94 204 ALA A O 1
ATOM 1613 N N . ALA A 1 205 ? 20.261 -23.905 -11.066 1.00 97.56 205 ALA A N 1
ATOM 1614 C CA . ALA A 1 205 ? 20.606 -22.833 -11.992 1.00 97.56 205 ALA A CA 1
ATOM 1615 C C . ALA A 1 205 ? 21.874 -23.150 -12.799 1.00 97.56 205 ALA A C 1
ATOM 1617 O O . ALA A 1 205 ? 21.914 -22.900 -14.008 1.00 97.56 205 ALA A O 1
ATOM 1618 N N . ALA A 1 206 ? 22.897 -23.751 -12.179 1.00 97.44 206 ALA A N 1
ATOM 1619 C CA . ALA A 1 206 ? 24.106 -24.158 -12.890 1.00 97.44 206 ALA A CA 1
ATOM 1620 C C . ALA A 1 206 ? 23.804 -25.225 -13.954 1.00 97.44 206 ALA A C 1
ATOM 1622 O O . ALA A 1 206 ? 24.294 -25.113 -15.080 1.00 97.44 206 ALA A O 1
ATOM 1623 N N . SER A 1 207 ? 22.962 -26.218 -13.637 1.00 97.12 207 SER A N 1
ATOM 1624 C CA . SER A 1 207 ? 22.561 -27.272 -14.580 1.00 97.12 207 SER A CA 1
ATOM 1625 C C . SER A 1 207 ? 21.889 -26.694 -15.832 1.00 97.12 207 SER A C 1
ATOM 1627 O O . SER A 1 207 ? 22.295 -27.002 -16.956 1.00 97.12 207 SER A O 1
ATOM 1629 N N . VAL A 1 208 ? 20.936 -25.773 -15.651 1.00 96.31 208 VAL A N 1
ATOM 1630 C CA . VAL A 1 208 ? 20.242 -25.051 -16.735 1.00 96.31 208 VAL A CA 1
ATOM 1631 C C . VAL A 1 208 ? 21.241 -24.340 -17.655 1.00 96.31 208 VAL A C 1
ATOM 1633 O O . VAL A 1 208 ? 21.219 -24.518 -18.878 1.00 96.31 208 VAL A O 1
ATOM 1636 N N . CYS A 1 209 ? 22.170 -23.583 -17.069 1.00 95.50 209 CYS A N 1
ATOM 1637 C CA . CYS A 1 209 ? 23.146 -22.786 -17.812 1.00 95.50 209 CYS A CA 1
ATOM 1638 C C . CYS A 1 209 ? 24.184 -23.637 -18.556 1.00 95.50 209 CYS A C 1
ATOM 1640 O O . CYS A 1 209 ? 24.645 -23.241 -19.631 1.00 95.50 209 CYS A O 1
ATOM 1642 N N . LEU A 1 210 ? 24.556 -24.791 -17.990 1.00 95.50 210 LEU A N 1
ATOM 1643 C CA . LEU A 1 210 ? 25.468 -25.761 -18.600 1.00 95.50 210 LEU A CA 1
ATOM 1644 C C . LEU A 1 210 ? 24.808 -26.529 -19.744 1.00 95.50 210 LEU A C 1
ATOM 1646 O O . LEU A 1 210 ? 25.451 -26.790 -20.761 1.00 95.50 210 LEU A O 1
ATOM 1650 N N . LYS A 1 211 ? 23.533 -26.896 -19.594 1.00 95.31 211 LYS A N 1
ATOM 1651 C CA . LYS A 1 211 ? 22.810 -27.656 -20.614 1.00 95.31 211 LYS A CA 1
ATOM 1652 C C . LYS A 1 211 ? 22.490 -26.818 -21.839 1.00 95.31 211 LYS A C 1
ATOM 1654 O O . LYS A 1 211 ? 22.533 -27.381 -22.931 1.00 95.31 211 LYS A O 1
ATOM 1659 N N . SER A 1 212 ? 22.184 -25.529 -21.696 1.00 93.69 212 SER A N 1
ATOM 1660 C CA . SER A 1 212 ? 21.832 -24.670 -22.836 1.00 93.69 212 SER A CA 1
ATOM 1661 C C . SER A 1 212 ? 22.543 -23.309 -22.798 1.00 93.69 212 SER A C 1
ATOM 1663 O O . SER A 1 212 ? 21.914 -22.267 -22.600 1.00 93.69 212 SER A O 1
ATOM 1665 N N . PRO A 1 213 ? 23.878 -23.297 -22.981 1.00 92.69 213 PRO A N 1
ATOM 1666 C CA . PRO A 1 213 ? 24.697 -22.113 -22.745 1.00 92.69 213 PRO A CA 1
ATOM 1667 C C . PRO A 1 213 ? 24.466 -20.975 -23.744 1.00 92.69 213 PRO A C 1
ATOM 1669 O O . PRO A 1 213 ? 24.659 -19.817 -23.384 1.00 92.69 213 PRO A O 1
ATOM 1672 N N . ASP A 1 214 ? 24.048 -21.298 -24.971 1.00 92.12 214 ASP A N 1
ATOM 1673 C CA . ASP A 1 214 ? 23.886 -20.326 -26.059 1.00 92.12 214 ASP A CA 1
ATOM 1674 C C . ASP A 1 214 ? 22.447 -19.795 -26.197 1.00 92.12 214 ASP A C 1
ATOM 1676 O O . ASP A 1 214 ? 22.231 -18.735 -26.797 1.00 92.12 214 ASP A O 1
ATOM 1680 N N . GLN A 1 215 ? 21.460 -20.522 -25.654 1.00 96.19 215 GLN A N 1
ATOM 1681 C CA . GLN A 1 215 ? 20.042 -20.153 -25.736 1.00 96.19 215 GLN A CA 1
ATOM 1682 C C . GLN A 1 215 ? 19.513 -19.531 -24.438 1.00 96.19 215 GLN A C 1
ATOM 1684 O O . GLN A 1 215 ? 18.633 -18.676 -24.525 1.00 96.19 215 GLN A O 1
ATOM 1689 N N . ILE A 1 216 ? 20.052 -19.892 -23.264 1.00 97.00 216 ILE A N 1
ATOM 1690 C CA . ILE A 1 216 ? 19.666 -19.275 -21.987 1.00 97.00 216 ILE A CA 1
ATOM 1691 C C . ILE A 1 216 ? 20.510 -18.034 -21.712 1.00 97.00 216 ILE A C 1
ATOM 1693 O O . ILE A 1 216 ? 21.708 -18.123 -21.439 1.00 97.00 216 ILE A O 1
ATOM 1697 N N . ILE A 1 217 ? 19.866 -16.868 -21.781 1.00 95.56 217 ILE A N 1
ATOM 1698 C CA . ILE A 1 217 ? 20.531 -15.567 -21.631 1.00 95.56 217 ILE A CA 1
ATOM 1699 C C . ILE A 1 217 ? 20.572 -15.081 -20.181 1.00 95.56 217 ILE A C 1
ATOM 1701 O O . ILE A 1 217 ? 21.481 -14.335 -19.824 1.00 95.56 217 ILE A O 1
ATOM 1705 N N . ALA A 1 218 ? 19.610 -15.509 -19.361 1.00 96.50 218 ALA A N 1
ATOM 1706 C CA . ALA A 1 218 ? 19.524 -15.166 -17.949 1.00 96.50 218 ALA A CA 1
ATOM 1707 C C . ALA A 1 218 ? 18.897 -16.306 -17.140 1.00 96.50 218 ALA A C 1
ATOM 1709 O O . ALA A 1 218 ? 18.071 -17.064 -17.657 1.00 96.50 218 ALA A O 1
ATOM 1710 N N . VAL A 1 219 ? 19.288 -16.409 -15.872 1.00 97.69 219 VAL A N 1
ATOM 1711 C CA . VAL A 1 219 ? 18.715 -17.352 -14.905 1.00 97.69 219 VAL A CA 1
ATOM 1712 C C . VAL A 1 219 ? 18.411 -16.633 -13.597 1.00 97.69 219 VAL A C 1
ATOM 1714 O O . VAL A 1 219 ? 19.119 -15.695 -13.232 1.00 97.69 219 VAL A O 1
ATOM 1717 N N . GLY A 1 220 ? 17.365 -17.027 -12.884 1.00 97.00 220 GLY A N 1
ATOM 1718 C CA . GLY A 1 220 ? 17.113 -16.448 -11.570 1.00 97.00 220 GLY A CA 1
ATOM 1719 C C . GLY A 1 220 ? 15.826 -16.920 -10.923 1.00 97.00 220 GLY A C 1
ATOM 1720 O O . GLY A 1 220 ? 15.573 -18.121 -10.907 1.00 97.00 220 GLY A O 1
ATOM 1721 N N . VAL A 1 221 ? 15.052 -16.003 -10.339 1.00 96.62 221 VAL A N 1
ATOM 1722 C CA . VAL A 1 221 ? 13.917 -16.351 -9.465 1.00 96.62 221 VAL A CA 1
ATOM 1723 C C . VAL A 1 221 ? 12.711 -15.446 -9.679 1.00 96.62 221 VAL A C 1
ATOM 1725 O O . VAL A 1 221 ? 12.859 -14.253 -9.927 1.00 96.62 221 VAL A O 1
ATOM 1728 N N . ASN A 1 222 ? 11.507 -15.991 -9.558 1.00 93.69 222 ASN A N 1
ATOM 1729 C CA . ASN A 1 222 ? 10.272 -15.215 -9.623 1.00 93.69 222 ASN A CA 1
ATOM 1730 C C . ASN A 1 222 ? 9.180 -15.826 -8.744 1.00 93.69 222 ASN A C 1
ATOM 1732 O O . ASN A 1 222 ? 9.275 -16.982 -8.330 1.00 93.69 222 ASN A O 1
ATOM 1736 N N . CYS A 1 223 ? 8.155 -15.029 -8.434 1.00 88.19 223 CYS A N 1
ATOM 1737 C CA . CYS A 1 223 ? 7.077 -15.429 -7.522 1.00 88.19 223 CYS A CA 1
ATOM 1738 C C . CYS A 1 223 ? 7.587 -15.910 -6.145 1.00 88.19 223 CYS A C 1
ATOM 1740 O O . CYS A 1 223 ? 6.976 -16.762 -5.506 1.00 88.19 223 CYS A O 1
ATOM 1742 N N . VAL A 1 224 ? 8.723 -15.368 -5.703 1.00 89.38 224 VAL A N 1
ATOM 1743 C CA . VAL A 1 224 ? 9.304 -15.573 -4.369 1.00 89.38 224 VAL A CA 1
ATOM 1744 C C . VAL A 1 224 ? 9.093 -14.326 -3.518 1.00 89.38 224 VAL A C 1
ATOM 1746 O O . VAL A 1 224 ? 8.855 -13.246 -4.059 1.00 89.38 224 VAL A O 1
ATOM 1749 N N . HIS A 1 225 ? 9.245 -14.453 -2.201 1.00 86.62 225 HIS A N 1
ATOM 1750 C CA . HIS A 1 225 ? 9.191 -13.306 -1.296 1.00 86.62 225 HIS A CA 1
ATOM 1751 C C . HIS A 1 225 ? 10.342 -12.315 -1.588 1.00 86.62 225 HIS A C 1
ATOM 1753 O O . HIS A 1 225 ? 11.484 -12.773 -1.738 1.00 86.62 225 HIS A O 1
ATOM 1759 N N . PRO A 1 226 ? 10.113 -10.986 -1.614 1.00 83.69 226 PRO A N 1
ATOM 1760 C CA . PRO A 1 226 ? 11.135 -9.985 -1.942 1.00 83.69 226 PRO A CA 1
ATOM 1761 C C . PRO A 1 226 ? 12.446 -10.113 -1.147 1.00 83.69 226 PRO A C 1
ATOM 1763 O O . PRO A 1 226 ? 13.533 -10.055 -1.729 1.00 83.69 226 PRO A O 1
ATOM 1766 N N . ASP A 1 227 ? 12.368 -10.396 0.156 1.00 88.44 227 ASP A N 1
ATOM 1767 C CA . ASP A 1 227 ? 13.546 -10.608 1.020 1.00 88.44 227 ASP A CA 1
ATOM 1768 C C . ASP A 1 227 ? 14.456 -11.766 0.592 1.00 88.44 227 ASP A C 1
ATOM 1770 O O . ASP A 1 227 ? 15.643 -11.802 0.924 1.00 88.44 227 ASP A O 1
ATOM 1774 N N . THR A 1 228 ? 13.916 -12.747 -0.131 1.00 92.81 228 THR A N 1
ATOM 1775 C CA . THR A 1 228 ? 14.665 -13.954 -0.506 1.00 92.81 228 THR A CA 1
ATOM 1776 C C . THR A 1 228 ? 15.505 -13.758 -1.764 1.00 92.81 228 THR A C 1
ATOM 1778 O O . THR A 1 228 ? 16.472 -14.495 -1.963 1.00 92.81 228 THR A O 1
ATOM 1781 N N . VAL A 1 229 ? 15.216 -12.732 -2.576 1.00 94.00 229 VAL A N 1
ATOM 1782 C CA . VAL A 1 229 ? 15.879 -12.498 -3.869 1.00 94.00 229 VAL A CA 1
ATOM 1783 C C . VAL A 1 229 ? 17.388 -12.318 -3.703 1.00 94.00 229 VAL A C 1
ATOM 1785 O O . VAL A 1 229 ? 18.153 -13.065 -4.309 1.00 94.00 229 VAL A O 1
ATOM 1788 N N . VAL A 1 230 ? 17.855 -11.390 -2.856 1.00 95.31 230 VAL A N 1
ATOM 1789 C CA . VAL A 1 230 ? 19.305 -11.168 -2.658 1.00 95.31 230 VAL A CA 1
ATOM 1790 C C . VAL A 1 230 ? 20.013 -12.425 -2.137 1.00 95.31 230 VAL A C 1
ATOM 1792 O O . VAL A 1 230 ? 21.042 -12.799 -2.709 1.00 95.31 230 VAL A O 1
ATOM 1795 N N . PRO A 1 231 ? 19.520 -13.104 -1.081 1.00 96.19 231 PRO A N 1
ATOM 1796 C CA . PRO A 1 231 ? 20.073 -14.385 -0.654 1.00 96.19 231 PRO A CA 1
ATOM 1797 C C . PRO A 1 231 ? 20.170 -15.436 -1.768 1.00 96.19 231 PRO A C 1
ATOM 1799 O O . PRO A 1 231 ? 21.206 -16.098 -1.860 1.00 96.19 231 PRO A O 1
ATOM 1802 N N . LEU A 1 232 ? 19.142 -15.560 -2.616 1.00 96.75 232 LEU A N 1
ATOM 1803 C CA . LEU A 1 232 ? 19.084 -16.515 -3.727 1.00 96.75 232 LEU A CA 1
ATOM 1804 C C . LEU A 1 232 ? 20.081 -16.161 -4.838 1.00 96.75 232 LEU A C 1
ATOM 1806 O O . LEU A 1 232 ? 20.875 -17.014 -5.236 1.00 96.75 232 LEU A O 1
ATOM 1810 N N . ILE A 1 233 ? 20.122 -14.899 -5.283 1.00 95.50 233 ILE A N 1
ATOM 1811 C CA . ILE A 1 233 ? 21.113 -14.422 -6.265 1.00 95.50 233 ILE A CA 1
ATOM 1812 C C . ILE A 1 233 ? 22.540 -14.655 -5.749 1.00 95.50 233 ILE A C 1
ATOM 1814 O O . ILE A 1 233 ? 23.408 -15.111 -6.493 1.00 95.50 233 ILE A O 1
ATOM 1818 N N . LYS A 1 234 ? 22.788 -14.442 -4.450 1.00 94.94 234 LYS A N 1
ATOM 1819 C CA . LYS A 1 234 ? 24.094 -14.721 -3.833 1.00 94.94 234 LYS A CA 1
ATOM 1820 C C . LYS A 1 234 ? 24.488 -16.199 -3.876 1.00 94.94 234 LYS A C 1
ATOM 1822 O O . LYS A 1 234 ? 25.683 -16.462 -3.980 1.00 94.94 234 LYS A O 1
ATOM 1827 N N . GLN A 1 235 ? 23.543 -17.145 -3.824 1.00 96.00 235 GLN A N 1
ATOM 1828 C CA . GLN A 1 235 ? 23.864 -18.568 -4.030 1.00 96.00 235 GLN A CA 1
ATOM 1829 C C . GLN A 1 235 ? 24.337 -18.834 -5.467 1.00 96.00 235 GLN A C 1
ATOM 1831 O O . GLN A 1 235 ? 25.198 -19.675 -5.693 1.00 96.00 235 GLN A O 1
ATOM 1836 N N . MET A 1 236 ? 23.797 -18.096 -6.439 1.00 94.06 236 MET A N 1
ATOM 1837 C CA . MET A 1 236 ? 24.055 -18.290 -7.868 1.00 94.06 236 MET A CA 1
ATOM 1838 C C . MET A 1 236 ? 25.227 -17.458 -8.413 1.00 94.06 236 MET A C 1
ATOM 1840 O O . MET A 1 236 ? 25.594 -17.622 -9.572 1.00 94.06 236 MET A O 1
ATOM 1844 N N . ASN A 1 237 ? 25.853 -16.594 -7.608 1.00 89.25 237 ASN A N 1
ATOM 1845 C CA . ASN A 1 237 ? 26.807 -15.573 -8.072 1.00 89.25 237 ASN A CA 1
ATOM 1846 C C . ASN A 1 237 ? 28.072 -16.099 -8.784 1.00 89.25 237 ASN A C 1
ATOM 1848 O O . ASN A 1 237 ? 28.766 -15.331 -9.447 1.00 89.25 237 ASN A O 1
ATOM 1852 N N . LYS A 1 238 ? 28.388 -17.393 -8.652 1.00 89.25 238 LYS A N 1
ATOM 1853 C CA . LYS A 1 238 ? 29.505 -18.047 -9.356 1.00 89.25 238 LYS A CA 1
ATOM 1854 C C . LYS A 1 238 ? 29.146 -18.482 -10.776 1.00 89.25 238 LYS A C 1
ATOM 1856 O O . LYS A 1 238 ? 30.039 -18.860 -11.533 1.00 89.25 238 LYS A O 1
ATOM 1861 N N . ILE A 1 239 ? 27.862 -18.484 -11.125 1.00 93.06 239 ILE A N 1
ATOM 1862 C CA . ILE A 1 239 ? 27.385 -18.866 -12.449 1.00 93.06 239 ILE A CA 1
ATOM 1863 C C . ILE A 1 239 ? 27.711 -17.731 -13.417 1.00 93.06 239 ILE A C 1
ATOM 1865 O O . ILE A 1 239 ? 27.362 -16.576 -13.190 1.00 93.06 239 ILE A O 1
ATOM 1869 N N . ASP A 1 240 ? 28.368 -18.065 -14.526 1.00 91.56 240 ASP A N 1
ATOM 1870 C CA . ASP A 1 240 ? 28.747 -17.098 -15.557 1.00 91.56 240 ASP A CA 1
ATOM 1871 C C . ASP A 1 240 ? 27.548 -16.710 -16.451 1.00 91.56 240 ASP A C 1
ATOM 1873 O O . ASP A 1 240 ? 27.556 -16.946 -17.660 1.00 91.56 240 ASP A O 1
ATOM 1877 N N . ARG A 1 241 ? 26.483 -16.147 -15.867 1.00 93.19 241 ARG A N 1
ATOM 1878 C CA . ARG A 1 241 ? 25.261 -15.701 -16.564 1.00 93.19 241 ARG A CA 1
ATOM 1879 C C . ARG A 1 241 ? 24.703 -14.415 -15.969 1.00 93.19 241 ARG A C 1
ATOM 1881 O O . ARG A 1 241 ? 25.071 -14.030 -14.867 1.00 93.19 241 ARG A O 1
ATOM 1888 N N . ASP A 1 242 ? 23.845 -13.744 -16.734 1.00 94.56 242 ASP A N 1
ATOM 1889 C CA . ASP A 1 242 ? 23.083 -12.608 -16.225 1.00 94.56 242 ASP A CA 1
ATOM 1890 C C . ASP A 1 242 ? 21.949 -13.110 -15.312 1.00 94.56 242 ASP A C 1
ATOM 1892 O O . ASP A 1 242 ? 21.386 -14.185 -15.543 1.00 94.56 242 ASP A O 1
ATOM 1896 N N . PHE A 1 243 ? 21.597 -12.320 -14.297 1.00 95.38 243 PHE A N 1
ATOM 1897 C CA . PHE A 1 243 ? 20.546 -12.679 -13.345 1.00 95.38 243 PHE A CA 1
ATOM 1898 C C . PHE A 1 243 ? 19.240 -11.935 -13.607 1.00 95.38 243 PHE A C 1
ATOM 1900 O O . PHE A 1 243 ? 19.254 -10.746 -13.948 1.00 95.38 243 PHE A O 1
ATOM 1907 N N . ILE A 1 244 ? 18.127 -12.646 -13.415 1.00 95.62 244 ILE A N 1
ATOM 1908 C CA . ILE A 1 244 ? 16.761 -12.140 -13.570 1.00 95.62 244 ILE A CA 1
ATOM 1909 C C . ILE A 1 244 ? 15.936 -12.347 -12.295 1.00 95.62 244 ILE A C 1
ATOM 1911 O O . ILE A 1 244 ? 15.990 -13.418 -11.693 1.00 95.62 244 ILE A O 1
ATOM 1915 N N . ALA A 1 245 ? 15.177 -11.335 -11.871 1.00 93.75 245 ALA A N 1
ATOM 1916 C CA . ALA A 1 245 ? 14.298 -11.466 -10.717 1.00 93.75 245 ALA A CA 1
ATOM 1917 C C . ALA A 1 245 ? 13.052 -10.591 -10.807 1.00 93.75 245 ALA A C 1
ATOM 1919 O O . ALA A 1 245 ? 13.116 -9.408 -11.140 1.00 93.75 245 ALA A O 1
ATOM 1920 N N . TYR A 1 246 ? 11.919 -11.200 -10.486 1.00 89.31 246 TYR A N 1
ATOM 1921 C CA . TYR A 1 246 ? 10.607 -10.563 -10.467 1.00 89.31 246 TYR A CA 1
ATOM 1922 C C . TYR A 1 246 ? 9.770 -11.229 -9.363 1.00 89.3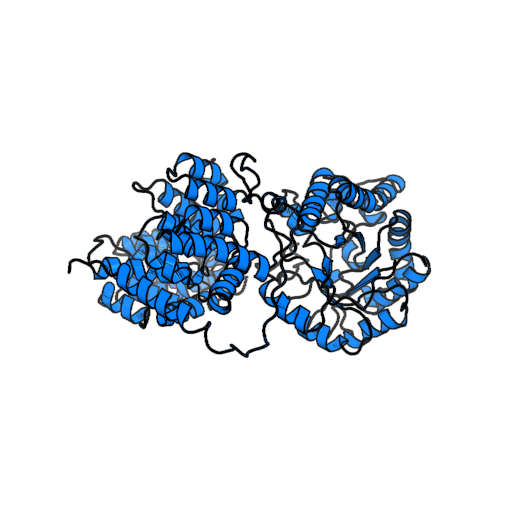1 246 TYR A C 1
ATOM 1924 O O . TYR A 1 246 ? 9.020 -12.177 -9.619 1.00 89.31 246 TYR A O 1
ATOM 1932 N N . PRO A 1 247 ? 10.038 -10.862 -8.091 1.00 85.44 247 PRO A N 1
ATOM 1933 C CA . PRO A 1 247 ? 9.388 -11.470 -6.934 1.00 85.44 247 PRO A CA 1
ATOM 1934 C C . PRO A 1 247 ? 7.889 -11.151 -6.916 1.00 85.44 247 PRO A C 1
ATOM 1936 O O . PRO A 1 247 ? 7.422 -10.263 -7.618 1.00 85.44 247 PRO A O 1
ATOM 1939 N N . ASN A 1 248 ? 7.122 -11.876 -6.105 1.00 76.94 248 ASN A N 1
ATOM 1940 C CA . ASN A 1 248 ? 5.759 -11.438 -5.806 1.00 76.94 248 ASN A CA 1
ATOM 1941 C C . ASN A 1 248 ? 5.793 -10.372 -4.698 1.00 76.94 248 ASN A C 1
ATOM 1943 O O . ASN A 1 248 ? 6.846 -10.072 -4.140 1.00 76.94 248 ASN A O 1
ATOM 1947 N N . ALA A 1 249 ? 4.635 -9.830 -4.333 1.00 61.03 249 ALA A N 1
ATOM 1948 C CA . ALA A 1 249 ? 4.519 -8.855 -3.252 1.00 61.03 249 ALA A CA 1
ATOM 1949 C C . ALA A 1 249 ? 4.676 -9.480 -1.842 1.00 61.03 249 ALA A C 1
ATOM 1951 O O . ALA A 1 249 ? 4.109 -8.995 -0.880 1.00 61.03 249 ALA A O 1
ATOM 1952 N N . GLY A 1 250 ? 5.377 -10.604 -1.676 1.00 57.19 250 GLY A N 1
ATOM 1953 C CA . GLY A 1 250 ? 5.468 -11.322 -0.398 1.00 57.19 250 GLY A CA 1
ATOM 1954 C C . GLY A 1 250 ? 4.199 -12.088 -0.007 1.00 57.19 250 GLY A C 1
ATOM 1955 O O . GLY A 1 250 ? 4.075 -12.559 1.122 1.00 57.19 250 GLY A O 1
ATOM 1956 N N . VAL A 1 251 ? 3.269 -12.240 -0.948 1.00 57.38 251 VAL A N 1
ATOM 1957 C CA . VAL A 1 251 ? 2.028 -12.994 -0.774 1.00 57.38 251 VAL A CA 1
ATOM 1958 C C . VAL A 1 251 ? 2.238 -14.481 -1.048 1.00 57.38 251 VAL A C 1
ATOM 1960 O O . VAL A 1 251 ? 2.992 -14.855 -1.947 1.00 57.38 251 VAL A O 1
ATOM 1963 N N . THR A 1 252 ? 1.562 -15.349 -0.294 1.00 61.09 252 THR A N 1
ATOM 1964 C CA . THR A 1 252 ? 1.554 -16.798 -0.559 1.00 61.09 252 THR A CA 1
ATOM 1965 C C . THR A 1 252 ? 0.186 -17.219 -1.081 1.00 61.09 252 THR A C 1
ATOM 1967 O O . THR A 1 252 ? -0.847 -16.758 -0.595 1.00 61.09 252 THR A O 1
ATOM 1970 N N . TRP A 1 253 ? 0.178 -18.092 -2.083 1.00 57.78 253 TRP A N 1
ATOM 1971 C CA . TRP A 1 253 ? -1.042 -18.644 -2.660 1.00 57.78 253 TRP A CA 1
ATOM 1972 C C . TRP A 1 253 ? -1.643 -19.733 -1.757 1.00 57.78 253 TRP A C 1
ATOM 1974 O O . TRP A 1 253 ? -0.962 -20.701 -1.415 1.00 57.78 253 TRP A O 1
ATOM 1984 N N . ASP A 1 254 ? -2.916 -19.587 -1.383 1.00 56.09 254 ASP A N 1
ATOM 1985 C CA . ASP A 1 254 ? -3.717 -20.620 -0.720 1.00 56.09 254 ASP A CA 1
ATOM 1986 C C . ASP A 1 254 ? -4.530 -21.372 -1.785 1.00 56.09 254 ASP A C 1
ATOM 1988 O O . ASP A 1 254 ? -5.554 -20.885 -2.269 1.00 56.09 254 ASP A O 1
ATOM 1992 N N . ALA A 1 255 ? -4.067 -22.567 -2.160 1.00 55.91 255 ALA A N 1
ATOM 1993 C CA . ALA A 1 255 ? -4.685 -23.370 -3.214 1.00 55.91 255 ALA A CA 1
ATOM 1994 C C . ALA A 1 255 ? -6.081 -23.907 -2.848 1.00 55.91 255 ALA A C 1
ATOM 1996 O O . ALA A 1 255 ? -6.897 -24.122 -3.744 1.00 55.91 255 ALA A O 1
ATOM 1997 N N . GLU A 1 256 ? -6.386 -24.102 -1.559 1.00 54.28 256 GLU A N 1
ATOM 1998 C CA . GLU A 1 256 ? -7.714 -24.562 -1.126 1.00 54.28 256 GLU A CA 1
ATOM 1999 C C . GLU A 1 256 ? -8.759 -23.457 -1.282 1.00 54.28 256 GLU A C 1
ATOM 2001 O O . GLU A 1 256 ? -9.911 -23.728 -1.623 1.00 54.28 256 GLU A O 1
ATOM 2006 N N . LYS A 1 257 ? -8.355 -22.207 -1.034 1.00 47.38 257 LYS A N 1
ATOM 2007 C CA . LYS A 1 257 ? -9.245 -21.041 -1.079 1.00 47.38 257 LYS A CA 1
ATOM 2008 C C . LYS A 1 257 ? -9.154 -20.233 -2.370 1.00 47.38 257 LYS A C 1
ATOM 2010 O O . LYS A 1 257 ? -9.999 -19.366 -2.567 1.00 47.38 257 LYS A O 1
ATOM 2015 N N . GLN A 1 258 ? -8.165 -20.507 -3.222 1.00 49.97 258 GLN A N 1
ATOM 2016 C CA . GLN A 1 258 ? -7.877 -19.770 -4.459 1.00 49.97 258 GLN A CA 1
ATOM 2017 C C . GLN A 1 258 ? -7.673 -18.261 -4.213 1.00 49.97 258 GLN A C 1
ATOM 2019 O O . GLN A 1 258 ? -8.153 -17.415 -4.967 1.00 49.97 258 GLN A O 1
ATOM 2024 N N . VAL A 1 259 ? -6.984 -17.913 -3.122 1.00 50.19 259 VAL A N 1
ATOM 2025 C CA . VAL A 1 259 ? -6.692 -16.520 -2.737 1.00 50.19 259 VAL A CA 1
ATOM 2026 C C . VAL A 1 259 ? -5.256 -16.371 -2.243 1.00 50.19 259 VAL A C 1
ATOM 2028 O O . VAL A 1 259 ? -4.628 -17.331 -1.799 1.00 50.19 259 VAL A O 1
ATOM 2031 N N . PHE A 1 260 ? -4.744 -15.143 -2.266 1.00 52.91 260 PHE A N 1
ATOM 2032 C CA . PHE A 1 260 ? -3.490 -14.788 -1.605 1.00 52.91 260 PHE A CA 1
ATOM 2033 C C . PHE A 1 260 ? -3.718 -14.516 -0.112 1.00 52.91 260 PHE A C 1
ATOM 2035 O O . PHE A 1 260 ? -4.730 -13.937 0.277 1.00 52.91 260 PHE A O 1
ATOM 2042 N N . ASN A 1 261 ? -2.792 -14.964 0.736 1.00 43.16 261 ASN A N 1
ATOM 2043 C CA . ASN A 1 261 ? -2.982 -15.016 2.188 1.00 43.16 261 ASN A CA 1
ATOM 2044 C C . ASN A 1 261 ? -2.550 -13.760 2.974 1.00 43.16 261 ASN A C 1
ATOM 2046 O O . ASN A 1 261 ? -2.761 -13.725 4.185 1.00 43.16 261 ASN A O 1
ATOM 2050 N N . SER A 1 262 ? -1.970 -12.745 2.328 1.00 46.94 262 SER A N 1
ATOM 2051 C CA . SER A 1 262 ? -1.502 -11.507 2.970 1.00 46.94 262 SER A CA 1
ATOM 2052 C C . SER A 1 262 ? -1.702 -10.280 2.073 1.00 46.94 262 SER A C 1
ATOM 2054 O O . SER A 1 262 ? -1.877 -10.407 0.860 1.00 46.94 262 SER A O 1
ATOM 2056 N N . GLN A 1 263 ? -1.678 -9.083 2.672 1.00 49.12 263 GLN A N 1
ATOM 2057 C CA . GLN A 1 263 ? -1.494 -7.842 1.917 1.00 49.12 263 GLN A CA 1
ATOM 2058 C C . GLN A 1 263 ? -0.055 -7.804 1.399 1.00 49.12 263 GLN A C 1
ATOM 2060 O O . GLN A 1 263 ? 0.890 -8.062 2.146 1.00 49.12 263 GLN A O 1
ATOM 2065 N N . GLY A 1 264 ? 0.097 -7.548 0.104 1.00 50.75 264 GLY A N 1
ATOM 2066 C CA . GLY A 1 264 ? 1.404 -7.506 -0.528 1.00 50.75 264 GLY A CA 1
ATOM 2067 C C . GLY A 1 264 ? 2.231 -6.296 -0.086 1.00 50.75 264 GLY A C 1
ATOM 2068 O O . GLY A 1 264 ? 1.687 -5.235 0.193 1.00 50.75 264 GLY A O 1
ATOM 2069 N N . GLN A 1 265 ? 3.553 -6.441 -0.052 1.00 54.56 265 GLN A N 1
ATOM 2070 C CA . GLN A 1 265 ? 4.512 -5.353 0.119 1.00 54.56 265 GLN A CA 1
ATOM 2071 C C . GLN A 1 265 ? 5.047 -4.854 -1.229 1.00 54.56 265 GLN A C 1
ATOM 2073 O O . GLN A 1 265 ? 5.199 -5.626 -2.183 1.00 54.56 265 GLN A O 1
ATOM 2078 N N . SER A 1 266 ? 5.399 -3.567 -1.291 1.00 58.19 266 SER A N 1
ATOM 2079 C CA . SER A 1 266 ? 6.097 -2.992 -2.445 1.00 58.19 266 SER A CA 1
ATOM 2080 C C . SER A 1 266 ? 7.456 -3.668 -2.653 1.00 58.19 266 SER A C 1
ATOM 2082 O O . SER A 1 266 ? 8.223 -3.882 -1.714 1.00 58.19 266 SER A O 1
ATOM 2084 N N . ILE A 1 267 ? 7.784 -3.973 -3.910 1.00 63.94 267 ILE A N 1
ATOM 2085 C CA . ILE A 1 267 ? 9.091 -4.526 -4.306 1.00 63.94 267 ILE A CA 1
ATOM 2086 C C . ILE A 1 267 ? 10.149 -3.409 -4.402 1.00 63.94 267 ILE A C 1
ATOM 2088 O O . ILE A 1 267 ? 11.355 -3.671 -4.392 1.00 63.94 267 ILE A O 1
ATOM 2092 N N . ALA A 1 268 ? 9.727 -2.147 -4.486 1.00 61.12 268 ALA A N 1
ATOM 2093 C CA . ALA A 1 268 ? 10.612 -1.035 -4.795 1.00 61.12 268 ALA A CA 1
ATOM 2094 C C . ALA A 1 268 ? 11.722 -0.748 -3.768 1.00 61.12 268 ALA A C 1
ATOM 2096 O O . ALA A 1 268 ? 12.868 -0.562 -4.205 1.00 61.12 268 ALA A O 1
ATOM 2097 N N . PRO A 1 269 ? 11.487 -0.858 -2.444 1.00 59.03 269 PRO A N 1
ATOM 2098 C CA . PRO A 1 269 ? 12.546 -0.730 -1.440 1.00 59.03 269 PRO A CA 1
ATOM 2099 C C . PRO A 1 269 ? 13.696 -1.728 -1.630 1.00 59.03 269 PRO A C 1
ATOM 2101 O O . PRO A 1 269 ? 14.834 -1.465 -1.237 1.00 59.03 269 PRO A O 1
ATOM 2104 N N . PHE A 1 270 ? 13.427 -2.867 -2.271 1.00 66.94 270 PHE A N 1
ATOM 2105 C CA . PHE A 1 270 ? 14.409 -3.922 -2.473 1.00 66.94 270 PHE A CA 1
ATOM 2106 C C . PHE A 1 270 ? 15.269 -3.729 -3.727 1.00 66.94 270 PHE A C 1
ATOM 2108 O O . PHE A 1 270 ? 16.368 -4.290 -3.790 1.00 66.94 270 PHE A O 1
ATOM 2115 N N . ILE A 1 271 ? 14.835 -2.915 -4.702 1.00 71.88 271 ILE A N 1
ATOM 2116 C CA . ILE A 1 271 ? 15.531 -2.751 -5.991 1.00 71.88 271 ILE A CA 1
ATOM 2117 C C . ILE A 1 271 ? 17.018 -2.409 -5.824 1.00 71.88 271 ILE A C 1
ATOM 2119 O O . ILE A 1 271 ? 17.827 -3.070 -6.483 1.00 71.88 271 ILE A O 1
ATOM 2123 N N . PRO A 1 272 ? 17.427 -1.421 -4.994 1.00 70.94 272 PRO A N 1
ATOM 2124 C CA . PRO A 1 272 ? 18.843 -1.072 -4.887 1.00 70.94 272 PRO A CA 1
ATOM 2125 C C . PRO A 1 272 ? 19.680 -2.277 -4.449 1.00 70.94 272 PRO A C 1
ATOM 2127 O O . PRO A 1 272 ? 20.696 -2.588 -5.064 1.00 70.94 272 PRO A O 1
ATOM 2130 N N . SER A 1 273 ? 19.176 -3.038 -3.471 1.00 75.25 273 SER A N 1
ATOM 2131 C CA . SER A 1 273 ? 19.839 -4.248 -2.982 1.00 75.25 273 SER A CA 1
ATOM 2132 C C . SER A 1 273 ? 19.927 -5.356 -4.039 1.00 75.25 273 SER A C 1
ATOM 2134 O O . SER A 1 273 ? 20.880 -6.136 -4.037 1.00 75.25 273 SER A O 1
ATOM 2136 N N . TYR A 1 274 ? 18.965 -5.418 -4.965 1.00 84.56 274 TYR A N 1
ATOM 2137 C CA . TYR A 1 274 ? 18.973 -6.373 -6.071 1.00 84.56 274 TYR A CA 1
ATOM 2138 C C . TYR A 1 274 ? 20.032 -6.009 -7.108 1.00 84.56 274 TYR A C 1
ATOM 2140 O O . TYR A 1 274 ? 20.810 -6.870 -7.522 1.00 84.56 274 TYR A O 1
ATOM 2148 N N . ILE A 1 275 ? 20.092 -4.734 -7.498 1.00 79.19 275 ILE A N 1
ATOM 2149 C CA . ILE A 1 275 ? 21.091 -4.226 -8.445 1.00 79.19 275 ILE A CA 1
ATOM 2150 C C . ILE A 1 275 ? 22.497 -4.418 -7.865 1.00 79.19 275 ILE A C 1
ATOM 2152 O O . ILE A 1 275 ? 23.365 -4.967 -8.543 1.00 79.19 275 ILE A O 1
ATOM 2156 N N . ASP A 1 276 ? 22.697 -4.085 -6.587 1.00 79.81 276 ASP A N 1
ATOM 2157 C CA . ASP A 1 276 ? 23.967 -4.290 -5.880 1.00 79.81 276 ASP A CA 1
ATOM 2158 C C . ASP A 1 276 ? 24.364 -5.774 -5.786 1.00 79.81 276 ASP A C 1
ATOM 2160 O O . ASP A 1 276 ? 25.549 -6.112 -5.755 1.00 79.81 276 ASP A O 1
ATOM 2164 N N . ALA A 1 277 ? 23.384 -6.684 -5.769 1.00 85.06 277 ALA A N 1
ATOM 2165 C CA . ALA A 1 277 ? 23.616 -8.126 -5.814 1.00 85.06 277 ALA A CA 1
ATOM 2166 C C . ALA A 1 277 ? 23.971 -8.652 -7.222 1.00 85.06 277 ALA A C 1
ATOM 2168 O O . ALA A 1 277 ? 24.254 -9.842 -7.363 1.00 85.06 277 ALA A O 1
ATOM 2169 N N . GLY A 1 278 ? 23.991 -7.788 -8.244 1.00 85.06 278 GLY A N 1
ATOM 2170 C CA . GLY A 1 278 ? 24.326 -8.129 -9.628 1.00 85.06 278 GLY A CA 1
ATOM 2171 C C . GLY A 1 278 ? 23.116 -8.444 -10.509 1.00 85.06 278 GLY A C 1
ATOM 2172 O O . GLY A 1 278 ? 23.271 -9.088 -11.550 1.00 85.06 278 GLY A O 1
ATOM 2173 N N . LEU A 1 279 ? 21.909 -8.033 -10.106 1.00 88.19 279 LEU A N 1
ATOM 2174 C CA . LEU A 1 279 ? 20.707 -8.258 -10.900 1.00 88.19 279 LEU A CA 1
ATOM 2175 C C . LEU A 1 279 ? 20.708 -7.393 -12.166 1.00 88.19 279 LEU A C 1
ATOM 2177 O O . LEU A 1 279 ? 20.793 -6.168 -12.088 1.00 88.19 279 LEU A O 1
ATOM 2181 N N . LYS A 1 280 ? 20.564 -8.032 -13.333 1.00 86.88 280 LYS A N 1
ATOM 2182 C CA . LYS A 1 280 ? 20.532 -7.331 -14.624 1.00 86.88 280 LYS A CA 1
ATOM 2183 C C . LYS A 1 280 ? 19.123 -7.164 -15.168 1.00 86.88 280 LYS A C 1
ATOM 2185 O O . LYS A 1 280 ? 18.821 -6.107 -15.703 1.00 86.88 280 LYS A O 1
ATOM 2190 N N . TYR A 1 281 ? 18.280 -8.185 -15.050 1.00 87.75 281 TYR A N 1
ATOM 2191 C CA . TYR A 1 281 ? 16.893 -8.150 -15.505 1.00 87.75 281 TYR A CA 1
ATOM 2192 C C . TYR A 1 281 ? 15.976 -8.083 -14.286 1.00 87.75 281 TYR A C 1
ATOM 2194 O O . TYR A 1 281 ? 16.070 -8.932 -13.397 1.00 87.75 281 TYR A O 1
ATOM 2202 N N . ARG A 1 282 ? 15.094 -7.088 -14.225 1.00 82.06 282 ARG A N 1
ATOM 2203 C CA . ARG A 1 282 ? 14.174 -6.928 -13.097 1.00 82.06 282 ARG A CA 1
ATOM 2204 C C . ARG A 1 282 ? 12.774 -6.549 -13.541 1.00 82.06 282 ARG A C 1
ATOM 2206 O O . ARG A 1 282 ? 12.615 -5.898 -14.568 1.00 82.06 282 ARG A O 1
ATOM 2213 N N . GLN A 1 283 ? 11.791 -6.883 -12.718 1.00 78.06 283 GLN A N 1
ATOM 2214 C CA . GLN A 1 283 ? 10.428 -6.387 -12.873 1.00 78.06 283 GLN A CA 1
ATOM 2215 C C . GLN A 1 283 ? 10.323 -4.881 -12.592 1.00 78.06 283 GLN A C 1
ATOM 2217 O O . GLN A 1 283 ? 11.034 -4.317 -11.749 1.00 78.06 283 GLN A O 1
ATOM 2222 N N . SER A 1 284 ? 9.422 -4.239 -13.331 1.00 66.50 284 SER A N 1
ATOM 2223 C CA . SER A 1 284 ? 8.958 -2.878 -13.091 1.00 66.50 284 SER A CA 1
ATOM 2224 C C . SER A 1 284 ? 8.132 -2.803 -11.805 1.00 66.50 284 SER A C 1
ATOM 2226 O O . SER A 1 284 ? 7.292 -3.659 -11.554 1.00 66.50 284 SER A O 1
ATOM 2228 N N . THR A 1 285 ? 8.343 -1.768 -10.995 1.00 55.41 285 THR A N 1
ATOM 2229 C CA . THR A 1 285 ? 7.673 -1.590 -9.692 1.00 55.41 285 THR A CA 1
ATOM 2230 C C . THR A 1 285 ? 6.361 -0.828 -9.762 1.00 55.41 285 THR A C 1
ATOM 2232 O O . THR A 1 285 ? 5.956 -0.201 -8.792 1.00 55.41 285 THR A O 1
ATOM 2235 N N . LEU A 1 286 ? 5.699 -0.874 -10.911 1.00 49.47 286 LEU A N 1
ATOM 2236 C CA . LEU A 1 286 ? 4.320 -0.417 -11.028 1.00 49.47 286 LEU A CA 1
ATOM 2237 C C . LEU A 1 286 ? 3.392 -1.397 -10.283 1.00 49.47 286 LEU A C 1
ATOM 2239 O O . LEU A 1 286 ? 3.634 -2.608 -10.312 1.00 49.47 286 LEU A O 1
ATOM 2243 N N . PRO A 1 287 ? 2.333 -0.875 -9.653 1.00 41.56 287 PRO A N 1
ATOM 2244 C CA . PRO A 1 287 ? 1.064 -0.759 -10.356 1.00 41.56 287 PRO A CA 1
ATOM 2245 C C . PRO A 1 287 ? 0.808 0.688 -10.804 1.00 41.56 287 PRO A C 1
ATOM 2247 O O . PRO A 1 287 ? 1.490 1.618 -10.384 1.00 41.56 287 PRO A O 1
ATOM 2250 N N . THR A 1 288 ? -0.123 0.860 -11.743 1.00 38.72 288 THR A N 1
ATOM 2251 C CA . THR A 1 288 ? -0.939 2.088 -11.864 1.00 38.72 288 THR A CA 1
ATOM 2252 C C . THR A 1 288 ? -0.251 3.452 -11.712 1.00 38.72 288 THR A C 1
ATOM 2254 O O . THR A 1 288 ? -0.598 4.213 -10.825 1.00 38.72 288 THR A O 1
ATOM 2257 N N . PHE A 1 289 ? 0.613 3.862 -12.647 1.00 34.50 289 PHE A N 1
ATOM 2258 C CA . PHE A 1 289 ? 0.863 5.296 -12.833 1.00 34.50 289 PHE A CA 1
ATOM 2259 C C . PHE A 1 289 ? 1.183 5.667 -14.281 1.00 34.50 289 PHE A C 1
ATOM 2261 O O . PHE A 1 289 ? 2.048 5.074 -14.921 1.00 34.50 289 PHE A O 1
ATOM 2268 N N . GLY A 1 290 ? 0.571 6.752 -14.761 1.00 36.94 290 GLY A N 1
ATOM 2269 C CA . GLY A 1 290 ? 1.086 7.565 -15.870 1.00 36.94 290 GLY A CA 1
ATOM 2270 C C . GLY A 1 290 ? 2.298 8.418 -15.458 1.00 36.94 290 GLY A C 1
ATOM 2271 O O . GLY A 1 290 ? 2.404 9.575 -15.860 1.00 36.94 290 GLY A O 1
ATOM 2272 N N . HIS A 1 291 ? 3.171 7.893 -14.595 1.00 41.75 291 HIS A N 1
ATOM 2273 C CA . HIS A 1 291 ? 4.354 8.583 -14.084 1.00 41.75 291 HIS A CA 1
ATOM 2274 C C . HIS A 1 291 ? 5.572 8.330 -14.964 1.00 41.75 291 HIS A C 1
ATOM 2276 O O . HIS A 1 291 ? 5.636 7.364 -15.727 1.00 41.75 291 HIS A O 1
ATOM 2282 N N . VAL A 1 292 ? 6.538 9.245 -14.880 1.00 35.38 292 VAL A N 1
ATOM 2283 C CA . VAL A 1 292 ? 7.718 9.272 -15.747 1.00 35.38 292 VAL A CA 1
ATOM 2284 C C . VAL A 1 292 ? 8.517 7.976 -15.572 1.00 35.38 292 VAL A C 1
ATOM 2286 O O . VAL A 1 292 ? 9.219 7.769 -14.587 1.00 35.38 292 VAL A O 1
ATOM 2289 N N . SER A 1 293 ? 8.416 7.096 -16.562 1.00 36.47 293 SER A N 1
ATOM 2290 C CA . SER A 1 293 ? 9.092 5.796 -16.622 1.00 36.47 293 SER A CA 1
ATOM 2291 C C . SER A 1 293 ? 10.614 5.893 -16.742 1.00 36.47 293 SER A C 1
ATOM 2293 O O . SER A 1 293 ? 11.338 4.981 -16.348 1.00 36.47 293 SER A O 1
ATOM 2295 N N . GLU A 1 294 ? 11.118 7.028 -17.224 1.00 45.34 294 GLU A N 1
ATOM 2296 C CA . GLU A 1 294 ? 12.527 7.409 -17.142 1.00 45.34 294 GLU A CA 1
ATOM 2297 C C . GLU A 1 294 ? 12.765 8.289 -15.909 1.00 45.34 294 GLU A C 1
ATOM 2299 O O . GLU A 1 294 ? 13.002 9.492 -16.045 1.00 45.34 294 GLU A O 1
ATOM 2304 N N . PHE A 1 295 ? 12.687 7.711 -14.708 1.00 54.69 295 PHE A N 1
ATOM 2305 C CA . PHE A 1 295 ? 13.096 8.415 -13.493 1.00 54.69 295 PHE A CA 1
ATOM 2306 C C . PHE A 1 295 ? 14.623 8.575 -13.475 1.00 54.69 295 PHE A C 1
ATOM 2308 O O . PHE A 1 295 ? 15.362 7.686 -13.049 1.00 54.69 295 PHE A O 1
ATOM 2315 N N . ASP A 1 296 ? 15.103 9.718 -13.965 1.00 65.25 296 ASP A N 1
ATOM 2316 C CA . ASP A 1 296 ? 16.487 10.155 -13.807 1.00 65.25 296 ASP A CA 1
ATOM 2317 C C . ASP A 1 296 ? 16.495 11.224 -12.724 1.00 65.25 296 ASP A C 1
ATOM 2319 O O . ASP A 1 296 ? 16.409 12.425 -12.996 1.00 65.25 296 ASP A O 1
ATOM 2323 N N . TYR A 1 297 ? 16.609 10.767 -11.477 1.00 70.25 297 TYR A N 1
ATOM 2324 C CA . TYR A 1 297 ? 16.558 11.644 -10.314 1.00 70.25 297 TYR A CA 1
ATOM 2325 C C . TYR A 1 297 ? 17.544 12.814 -10.414 1.00 70.25 297 TYR A C 1
ATOM 2327 O O . TYR A 1 297 ? 17.221 13.905 -9.964 1.00 70.25 297 TYR A O 1
ATOM 2335 N N . LYS A 1 298 ? 18.701 12.651 -11.077 1.00 70.38 298 LYS A N 1
ATOM 2336 C CA . LYS A 1 298 ? 19.675 13.738 -11.257 1.00 70.38 298 LYS A CA 1
ATOM 2337 C C . LYS A 1 298 ? 19.204 14.758 -12.279 1.00 70.38 298 LYS A C 1
ATOM 2339 O O . LYS A 1 298 ? 19.368 15.961 -12.066 1.00 70.38 298 LYS A O 1
ATOM 2344 N N . ARG A 1 299 ? 18.670 14.310 -13.419 1.00 76.94 299 ARG A N 1
ATOM 2345 C CA . ARG A 1 299 ? 18.086 15.202 -14.436 1.00 76.94 299 ARG A CA 1
ATOM 2346 C C . ARG A 1 299 ? 16.902 15.964 -13.853 1.00 76.94 299 ARG A C 1
ATOM 2348 O O . ARG A 1 299 ? 16.816 17.179 -14.041 1.00 76.94 299 ARG A O 1
ATOM 2355 N N . ASP A 1 300 ? 16.043 15.261 -13.135 1.00 75.12 300 ASP A N 1
ATOM 2356 C CA . ASP A 1 300 ? 14.768 15.767 -12.648 1.00 75.12 300 ASP A CA 1
ATOM 2357 C C . ASP A 1 300 ? 14.975 16.667 -11.415 1.00 75.12 300 ASP A C 1
ATOM 2359 O O . ASP A 1 300 ? 14.446 17.780 -11.376 1.00 75.12 300 ASP A O 1
ATOM 2363 N N . ALA A 1 301 ? 15.887 16.317 -10.497 1.00 78.06 301 ALA A N 1
ATOM 2364 C CA . ALA A 1 301 ? 16.336 17.215 -9.428 1.00 78.06 301 ALA A CA 1
ATOM 2365 C C . ALA A 1 301 ? 17.056 18.447 -9.991 1.00 78.06 301 ALA A C 1
ATOM 2367 O O . ALA A 1 301 ? 16.825 19.565 -9.538 1.00 78.06 301 ALA A O 1
ATOM 2368 N N . LYS A 1 302 ? 17.878 18.305 -11.042 1.00 78.94 302 LYS A N 1
ATOM 2369 C CA . LYS A 1 302 ? 18.484 19.458 -11.736 1.00 78.94 302 LYS A CA 1
ATOM 2370 C C . LYS A 1 302 ? 17.443 20.364 -12.386 1.00 78.94 302 LYS A C 1
ATOM 2372 O O . LYS A 1 302 ? 17.674 21.565 -12.540 1.00 78.94 302 LYS A O 1
ATOM 2377 N N . TYR A 1 303 ? 16.341 19.801 -12.856 1.00 79.25 303 TYR A N 1
ATOM 2378 C CA . TYR A 1 303 ? 15.252 20.571 -13.429 1.00 79.25 303 TYR A CA 1
ATOM 2379 C C . TYR A 1 303 ? 14.502 21.336 -12.336 1.00 79.25 303 TYR A C 1
ATOM 2381 O O . TYR A 1 303 ? 14.414 22.565 -12.410 1.00 79.25 303 TYR A O 1
ATOM 2389 N N . LEU A 1 304 ? 14.079 20.643 -11.278 1.00 82.38 304 LEU A N 1
ATOM 2390 C CA . LEU A 1 304 ? 13.431 21.264 -10.128 1.00 82.38 304 LEU A CA 1
ATOM 2391 C C . LEU A 1 304 ? 14.345 22.313 -9.472 1.00 82.38 304 LEU A C 1
ATOM 2393 O O . LEU A 1 304 ? 13.891 23.404 -9.141 1.00 82.38 304 LEU A O 1
ATOM 2397 N N . SER A 1 305 ? 15.659 22.086 -9.411 1.00 82.38 305 SER A N 1
ATOM 2398 C CA . SER A 1 305 ? 16.618 23.068 -8.889 1.00 82.38 305 SER A CA 1
ATOM 2399 C C . SER A 1 305 ? 16.678 24.352 -9.727 1.00 82.38 305 SER A C 1
ATOM 2401 O O . SER A 1 305 ? 16.885 25.437 -9.180 1.00 82.38 305 SER A O 1
ATOM 2403 N N . LYS A 1 306 ? 16.434 24.290 -11.047 1.00 80.50 306 LYS A N 1
ATOM 2404 C CA . LYS A 1 306 ? 16.294 25.499 -11.880 1.00 80.50 306 LYS A CA 1
ATOM 2405 C C . LYS A 1 306 ? 15.023 26.271 -11.542 1.00 80.50 306 LYS A C 1
ATOM 2407 O O . LYS A 1 306 ? 15.100 27.498 -11.474 1.00 80.50 306 LYS A O 1
ATOM 2412 N N . ILE A 1 307 ? 13.904 25.574 -11.325 1.00 77.25 307 ILE A N 1
ATOM 2413 C CA . ILE A 1 307 ? 12.640 26.184 -10.884 1.00 77.25 307 ILE A CA 1
ATOM 2414 C C . ILE A 1 307 ? 12.867 26.877 -9.537 1.00 77.25 307 ILE A C 1
ATOM 2416 O O . ILE A 1 307 ? 12.675 28.087 -9.422 1.00 77.25 307 ILE A O 1
ATOM 2420 N N . LEU A 1 308 ? 13.413 26.156 -8.554 1.00 82.19 308 LEU A N 1
ATOM 2421 C CA . LEU A 1 308 ? 13.697 26.690 -7.220 1.00 82.19 308 LEU A CA 1
ATOM 2422 C C . LEU A 1 308 ? 14.654 27.887 -7.267 1.00 82.19 308 LEU A C 1
ATOM 2424 O O . LEU A 1 308 ? 14.443 28.882 -6.577 1.00 82.19 308 LEU A O 1
ATOM 2428 N N . LYS A 1 309 ? 15.668 27.868 -8.137 1.00 77.50 309 LYS A N 1
ATOM 2429 C CA . LYS A 1 309 ? 16.577 29.006 -8.325 1.00 77.50 309 LYS A CA 1
ATOM 2430 C C . LYS A 1 309 ? 15.870 30.261 -8.849 1.00 77.50 309 LYS A C 1
ATOM 2432 O O . LYS A 1 309 ? 16.222 31.375 -8.446 1.00 77.50 309 LYS A O 1
ATOM 2437 N N . GLN A 1 310 ? 14.907 30.105 -9.757 1.00 71.44 310 GLN A N 1
ATOM 2438 C CA . GLN A 1 310 ? 14.099 31.221 -10.256 1.00 71.44 310 GLN A CA 1
ATOM 2439 C C . GLN A 1 310 ? 13.191 31.768 -9.152 1.00 71.44 310 GLN A C 1
ATOM 2441 O O . GLN A 1 310 ? 13.197 32.977 -8.921 1.00 71.44 310 GLN A O 1
ATOM 2446 N N . CYS A 1 311 ? 12.520 30.884 -8.410 1.00 70.00 311 CYS A N 1
ATOM 2447 C CA . CYS A 1 311 ? 11.716 31.215 -7.234 1.00 70.00 311 CYS A CA 1
ATOM 2448 C C . CYS A 1 311 ? 12.520 32.029 -6.201 1.00 70.00 311 CYS A C 1
ATOM 2450 O O . CYS A 1 311 ? 12.120 33.132 -5.821 1.00 70.00 311 CYS A O 1
ATOM 2452 N N . ILE A 1 312 ? 13.724 31.564 -5.843 1.00 67.88 312 ILE A N 1
ATOM 2453 C CA . ILE A 1 312 ? 14.634 32.263 -4.920 1.00 67.88 312 ILE A CA 1
ATOM 2454 C C . ILE A 1 312 ? 14.987 33.663 -5.434 1.00 67.88 312 ILE A C 1
ATOM 2456 O O . ILE A 1 312 ? 14.950 34.629 -4.673 1.00 67.88 312 ILE A O 1
ATOM 2460 N N . THR A 1 313 ? 15.305 33.794 -6.725 1.00 68.56 313 THR A N 1
ATOM 2461 C CA . THR A 1 313 ? 15.656 35.091 -7.335 1.00 68.56 313 THR A CA 1
ATOM 2462 C C . THR A 1 313 ? 14.471 36.059 -7.331 1.00 68.56 313 THR A C 1
ATOM 2464 O O . THR A 1 313 ? 14.656 37.263 -7.170 1.00 68.56 313 THR A O 1
ATOM 2467 N N . ALA A 1 314 ? 13.256 35.536 -7.491 1.00 63.28 314 ALA A N 1
ATOM 2468 C CA . ALA A 1 314 ? 12.016 36.300 -7.472 1.00 63.28 314 ALA A CA 1
ATOM 2469 C C . ALA A 1 314 ? 11.464 36.547 -6.054 1.00 63.28 314 ALA A C 1
ATOM 2471 O O . ALA A 1 314 ? 10.430 37.197 -5.925 1.00 63.28 314 ALA A O 1
ATOM 2472 N N . HIS A 1 315 ? 12.118 36.037 -5.002 1.00 68.62 315 HIS A N 1
ATOM 2473 C CA . HIS A 1 315 ? 11.621 36.053 -3.620 1.00 68.62 315 HIS A CA 1
ATOM 2474 C C . HIS A 1 315 ? 10.210 35.453 -3.460 1.00 68.62 315 HIS A C 1
ATOM 2476 O O . HIS A 1 315 ? 9.423 35.897 -2.626 1.00 68.62 315 HIS A O 1
ATOM 2482 N N . THR A 1 316 ? 9.888 34.432 -4.253 1.00 75.75 316 THR A N 1
ATOM 2483 C CA . THR A 1 316 ? 8.606 33.708 -4.224 1.00 75.75 316 THR A CA 1
ATOM 2484 C C . THR A 1 316 ? 8.862 32.202 -4.181 1.00 75.75 316 THR A C 1
ATOM 2486 O O . THR A 1 316 ? 9.982 31.761 -4.417 1.00 75.75 316 THR A O 1
ATOM 2489 N N . LEU A 1 317 ? 7.858 31.396 -3.832 1.00 79.94 317 LEU A N 1
ATOM 2490 C CA . LEU A 1 317 ? 7.894 29.941 -4.002 1.00 79.94 317 LEU A CA 1
ATOM 2491 C C . LEU A 1 317 ? 6.578 29.532 -4.652 1.00 79.94 317 LEU A C 1
ATOM 2493 O O . LEU A 1 317 ? 5.519 29.753 -4.066 1.00 79.94 317 LEU A O 1
ATOM 2497 N N . ASP A 1 318 ? 6.658 29.004 -5.866 1.00 80.94 318 ASP A N 1
ATOM 2498 C CA . ASP A 1 318 ? 5.484 28.624 -6.641 1.00 80.94 318 ASP A CA 1
ATOM 2499 C C . ASP A 1 318 ? 5.040 27.213 -6.239 1.00 80.94 318 ASP A C 1
ATOM 2501 O O . ASP A 1 318 ? 5.547 26.212 -6.747 1.00 80.94 318 ASP A O 1
ATOM 2505 N N . LEU A 1 319 ? 4.143 27.143 -5.251 1.00 84.88 319 LEU A N 1
ATOM 2506 C CA . LEU A 1 319 ? 3.626 25.873 -4.736 1.00 84.88 319 LEU A CA 1
ATOM 2507 C C . LEU A 1 319 ? 2.810 25.110 -5.787 1.00 84.88 319 LEU A C 1
ATOM 2509 O O . LEU A 1 319 ? 2.803 23.885 -5.748 1.00 84.88 319 LEU A O 1
ATOM 2513 N N . ASP A 1 320 ? 2.164 25.803 -6.730 1.00 81.19 320 ASP A N 1
ATOM 2514 C CA . ASP A 1 320 ? 1.424 25.157 -7.819 1.00 81.19 320 ASP A CA 1
ATOM 2515 C C . ASP A 1 320 ? 2.390 24.459 -8.779 1.00 81.19 320 ASP A C 1
ATOM 2517 O O . ASP A 1 320 ? 2.266 23.260 -9.020 1.00 81.19 320 ASP A O 1
ATOM 2521 N N . ALA A 1 321 ? 3.432 25.160 -9.237 1.00 77.38 321 ALA A N 1
ATOM 2522 C CA . ALA A 1 321 ? 4.446 24.561 -10.105 1.00 77.38 321 ALA A CA 1
ATOM 2523 C C . ALA A 1 321 ? 5.154 23.365 -9.444 1.00 77.38 321 ALA A C 1
ATOM 2525 O O . ALA A 1 321 ? 5.440 22.365 -10.108 1.00 77.38 321 ALA A O 1
ATOM 2526 N N . ILE A 1 322 ? 5.425 23.451 -8.136 1.00 84.06 322 ILE A N 1
ATOM 2527 C CA . ILE A 1 322 ? 6.024 22.352 -7.370 1.00 84.06 322 ILE A CA 1
ATOM 2528 C C . ILE A 1 322 ? 5.053 21.176 -7.271 1.00 84.06 322 ILE A C 1
ATOM 2530 O O . ILE A 1 322 ? 5.449 20.057 -7.579 1.00 84.06 322 ILE A O 1
ATOM 2534 N N . LEU A 1 323 ? 3.795 21.403 -6.884 1.00 83.12 323 LEU A N 1
ATOM 2535 C CA . LEU A 1 323 ? 2.796 20.336 -6.804 1.00 83.12 323 LEU A CA 1
ATOM 2536 C C . LEU A 1 323 ? 2.556 19.674 -8.155 1.00 83.12 323 LEU A C 1
ATOM 2538 O O . LEU A 1 323 ? 2.524 18.451 -8.226 1.00 83.12 323 LEU A O 1
ATOM 2542 N N . HIS A 1 324 ? 2.442 20.460 -9.225 1.00 76.56 324 HIS A N 1
ATOM 2543 C CA . HIS A 1 324 ? 2.301 19.945 -10.584 1.00 76.56 324 HIS A CA 1
ATOM 2544 C C . HIS A 1 324 ? 3.475 19.040 -10.958 1.00 76.56 324 HIS A C 1
ATOM 2546 O O . HIS A 1 324 ? 3.269 17.914 -11.405 1.00 76.56 324 HIS A O 1
ATOM 2552 N N . PHE A 1 325 ? 4.706 19.488 -10.699 1.00 79.56 325 PHE A N 1
ATOM 2553 C CA . PHE A 1 325 ? 5.899 18.678 -10.929 1.00 79.56 325 PHE A CA 1
ATOM 2554 C C . PHE A 1 325 ? 5.870 17.381 -10.111 1.00 79.56 325 PHE A C 1
ATOM 2556 O O . PHE A 1 325 ? 6.028 16.302 -10.672 1.00 79.56 325 PHE A O 1
ATOM 2563 N N . LEU A 1 326 ? 5.629 17.477 -8.802 1.00 82.94 326 LEU A N 1
ATOM 2564 C CA . LEU A 1 326 ? 5.612 16.336 -7.884 1.00 82.94 326 LEU A CA 1
ATOM 2565 C C . LEU A 1 326 ? 4.508 15.329 -8.214 1.00 82.94 326 LEU A C 1
ATOM 2567 O O . LEU A 1 326 ? 4.722 14.134 -8.060 1.00 82.94 326 LEU A O 1
ATOM 2571 N N . SER A 1 327 ? 3.368 15.792 -8.723 1.00 76.25 327 SER A N 1
ATOM 2572 C CA . SER A 1 327 ? 2.224 14.949 -9.083 1.00 76.25 327 SER A CA 1
ATOM 2573 C C . SER A 1 327 ? 2.499 13.962 -10.225 1.00 76.25 327 SER A C 1
ATOM 2575 O O . SER A 1 327 ? 1.662 13.122 -10.520 1.00 76.25 327 SER A O 1
ATOM 2577 N N . SER A 1 328 ? 3.667 14.047 -10.873 1.00 70.81 328 SER A N 1
ATOM 2578 C CA . SER A 1 328 ? 4.114 13.113 -11.915 1.00 70.81 328 SER A CA 1
ATOM 2579 C C . SER A 1 328 ? 5.045 12.004 -11.399 1.00 70.81 328 SER A C 1
ATOM 2581 O O . SER A 1 328 ? 5.603 11.267 -12.217 1.00 70.81 328 SER A O 1
ATOM 2583 N N . TYR A 1 329 ? 5.240 11.912 -10.079 1.00 70.88 329 TYR A N 1
ATOM 2584 C CA . TYR A 1 329 ? 6.170 10.991 -9.426 1.00 70.88 329 TYR A CA 1
ATOM 2585 C C . TYR A 1 329 ? 5.514 10.271 -8.239 1.00 70.88 329 TYR A C 1
ATOM 2587 O O . TYR A 1 329 ? 4.769 10.884 -7.467 1.00 70.88 329 TYR A O 1
ATOM 2595 N N . THR A 1 330 ? 5.882 9.002 -8.039 1.00 70.75 330 THR A N 1
ATOM 2596 C CA . THR A 1 330 ? 5.473 8.207 -6.863 1.00 70.75 330 THR A CA 1
ATOM 2597 C C . THR A 1 330 ? 6.044 8.790 -5.569 1.00 70.75 330 THR A C 1
ATOM 2599 O O . THR A 1 330 ? 7.039 9.523 -5.614 1.00 70.75 330 THR A O 1
ATOM 2602 N N . CYS A 1 331 ? 5.488 8.441 -4.401 1.00 77.00 331 CYS A N 1
ATOM 2603 C CA . CYS A 1 331 ? 6.013 8.906 -3.111 1.00 77.00 331 CYS A CA 1
ATOM 2604 C C . CYS A 1 331 ? 7.525 8.652 -2.976 1.00 77.00 331 CYS A C 1
ATOM 2606 O O . CYS A 1 331 ? 8.301 9.563 -2.676 1.00 77.00 331 CYS A O 1
ATOM 2608 N N . GLU A 1 332 ? 7.972 7.447 -3.325 1.00 69.25 332 GLU A N 1
ATOM 2609 C CA . GLU A 1 332 ? 9.386 7.067 -3.293 1.00 69.25 332 GLU A CA 1
ATOM 2610 C C . GLU A 1 332 ? 10.261 7.925 -4.219 1.00 69.25 332 GLU A C 1
ATOM 2612 O O . GLU A 1 332 ? 11.324 8.407 -3.816 1.00 69.25 332 GLU A O 1
ATOM 2617 N N . GLN A 1 333 ? 9.815 8.158 -5.458 1.00 76.50 333 GLN A N 1
ATOM 2618 C CA . GLN A 1 333 ? 10.528 9.012 -6.409 1.00 76.50 333 GLN A CA 1
ATOM 2619 C C . GLN A 1 333 ? 10.632 10.448 -5.885 1.00 76.50 333 GLN A C 1
ATOM 2621 O O . GLN A 1 333 ? 11.699 11.060 -5.976 1.00 76.50 333 GLN A O 1
ATOM 2626 N N . ARG A 1 334 ? 9.560 10.976 -5.281 1.00 86.06 334 ARG A N 1
ATOM 2627 C CA . ARG A 1 334 ? 9.557 12.309 -4.663 1.00 86.06 334 ARG A CA 1
ATOM 2628 C C . ARG A 1 334 ? 10.554 12.388 -3.512 1.00 86.06 334 ARG A C 1
ATOM 2630 O O . ARG A 1 334 ? 11.341 13.330 -3.476 1.00 86.06 334 ARG A O 1
ATOM 2637 N N . ILE A 1 335 ? 10.611 11.385 -2.638 1.00 80.88 335 ILE A N 1
ATOM 2638 C CA . ILE A 1 335 ? 11.577 11.339 -1.528 1.00 80.88 335 ILE A CA 1
ATOM 2639 C C . ILE A 1 335 ? 13.021 11.325 -2.050 1.00 80.88 335 ILE A C 1
ATOM 2641 O O . ILE A 1 335 ? 13.871 12.056 -1.537 1.00 80.88 335 ILE A O 1
ATOM 2645 N N . ILE A 1 336 ? 13.312 10.543 -3.097 1.00 78.06 336 ILE A N 1
ATOM 2646 C CA . ILE A 1 336 ? 14.640 10.525 -3.732 1.00 78.06 336 ILE A CA 1
ATOM 2647 C C . ILE A 1 336 ? 14.987 11.907 -4.303 1.00 78.06 336 ILE A C 1
ATOM 2649 O O . ILE A 1 336 ? 16.095 12.398 -4.080 1.00 78.06 336 ILE A O 1
ATOM 2653 N N . LEU A 1 337 ? 14.046 12.557 -4.998 1.00 83.00 337 LEU A N 1
ATOM 2654 C CA . LEU A 1 337 ? 14.238 13.902 -5.549 1.00 83.00 337 LEU A CA 1
ATOM 2655 C C . LEU A 1 337 ? 14.519 14.936 -4.457 1.00 83.00 337 LEU A C 1
ATOM 2657 O O . LEU A 1 337 ? 15.432 15.745 -4.605 1.00 83.00 337 LEU A O 1
ATOM 2661 N N . VAL A 1 338 ? 13.759 14.908 -3.361 1.00 86.88 338 VAL A N 1
ATOM 2662 C CA . VAL A 1 338 ? 13.933 15.833 -2.233 1.00 86.88 338 VAL A CA 1
ATOM 2663 C C . VAL A 1 338 ? 15.304 15.653 -1.585 1.00 86.88 338 VAL A C 1
ATOM 2665 O O . VAL A 1 338 ? 16.001 16.642 -1.356 1.00 86.88 338 VAL A O 1
ATOM 2668 N N . ARG A 1 339 ? 15.738 14.405 -1.367 1.00 81.19 339 ARG A N 1
ATOM 2669 C CA . ARG A 1 339 ? 17.066 14.102 -0.811 1.00 81.19 339 ARG A CA 1
ATOM 2670 C C . ARG A 1 339 ? 18.201 14.555 -1.736 1.00 81.19 339 ARG A C 1
ATOM 2672 O O . ARG A 1 339 ? 19.183 15.113 -1.253 1.00 81.19 339 ARG A O 1
ATOM 2679 N N . ASP A 1 340 ? 18.077 14.354 -3.050 1.00 82.50 340 ASP A N 1
ATOM 2680 C CA . ASP A 1 340 ? 19.097 14.792 -4.018 1.00 82.50 340 ASP A CA 1
ATOM 2681 C C . ASP A 1 340 ? 19.169 16.323 -4.127 1.00 82.50 340 ASP A C 1
ATOM 2683 O O . ASP A 1 340 ? 20.257 16.894 -4.187 1.00 82.50 340 ASP A O 1
ATOM 2687 N N . LEU A 1 341 ? 18.022 17.011 -4.077 1.00 84.06 341 LEU A N 1
ATOM 2688 C CA . LEU A 1 341 ? 17.966 18.474 -4.029 1.00 84.06 341 LEU A CA 1
ATOM 2689 C C . LEU A 1 341 ? 18.710 19.046 -2.821 1.00 84.06 341 LEU A C 1
ATOM 2691 O O . LEU A 1 341 ? 19.462 20.015 -2.966 1.00 84.06 341 LEU A O 1
ATOM 2695 N N . GLU A 1 342 ? 18.516 18.451 -1.648 1.00 85.00 342 GLU A N 1
ATOM 2696 C CA . GLU A 1 342 ? 19.224 18.864 -0.443 1.00 85.00 342 GLU A CA 1
ATOM 2697 C C . GLU A 1 342 ? 20.724 18.555 -0.552 1.00 85.00 342 GLU A C 1
ATOM 2699 O O . GLU A 1 342 ? 21.550 19.439 -0.330 1.00 85.00 342 GLU A O 1
ATOM 2704 N N . PHE A 1 343 ? 21.093 17.342 -0.971 1.00 79.31 343 PHE A N 1
ATOM 2705 C CA . PHE A 1 343 ? 22.490 16.908 -1.017 1.00 79.31 343 PHE A CA 1
ATOM 2706 C C . PHE A 1 343 ? 23.333 17.629 -2.085 1.00 79.31 343 PHE A C 1
ATOM 2708 O O . PHE A 1 343 ? 24.437 18.094 -1.792 1.00 79.31 343 PHE A O 1
ATOM 2715 N N . GLU A 1 344 ? 22.842 17.729 -3.324 1.00 81.19 344 GLU A N 1
ATOM 2716 C CA . GLU A 1 344 ? 23.607 18.274 -4.458 1.00 81.19 344 GLU A CA 1
ATOM 2717 C C . GLU A 1 344 ? 23.487 19.799 -4.588 1.00 81.19 344 GLU A C 1
ATOM 2719 O O . GLU A 1 344 ? 24.421 20.468 -5.051 1.00 81.19 344 GLU A O 1
ATOM 2724 N N . TYR A 1 345 ? 22.338 20.367 -4.208 1.00 81.69 345 TYR A N 1
ATOM 2725 C CA . TYR A 1 345 ? 22.028 21.781 -4.444 1.00 81.69 345 TYR A CA 1
ATOM 2726 C C . TYR A 1 345 ? 21.863 22.613 -3.169 1.00 81.69 345 TYR A C 1
ATOM 2728 O O . TYR A 1 345 ? 21.739 23.834 -3.294 1.00 81.69 345 TYR A O 1
ATOM 2736 N N . ASP A 1 346 ? 21.917 21.997 -1.980 1.00 84.38 346 ASP A N 1
ATOM 2737 C CA . ASP A 1 346 ? 21.706 22.658 -0.679 1.00 84.38 346 ASP A CA 1
ATOM 2738 C C . ASP A 1 346 ? 20.311 23.313 -0.586 1.00 84.38 346 ASP A C 1
ATOM 2740 O O . ASP A 1 346 ? 20.101 24.337 0.068 1.00 84.38 346 ASP A O 1
ATOM 2744 N N . TYR A 1 347 ? 19.337 22.743 -1.309 1.00 85.31 347 TYR A N 1
ATOM 2745 C CA . TYR A 1 347 ? 17.945 23.179 -1.288 1.00 85.31 347 TYR A CA 1
ATOM 2746 C C . TYR A 1 347 ? 17.140 22.335 -0.310 1.00 85.31 347 TYR A C 1
ATOM 2748 O O . TYR A 1 347 ? 16.654 21.257 -0.643 1.00 85.31 347 TYR A O 1
ATOM 2756 N N . LYS A 1 348 ? 16.937 22.886 0.888 1.00 88.44 348 LYS A N 1
ATOM 2757 C CA . LYS A 1 348 ? 16.053 22.328 1.916 1.00 88.44 348 LYS A CA 1
ATOM 2758 C C . LYS A 1 348 ? 14.593 22.612 1.581 1.00 88.44 348 LYS A C 1
ATOM 2760 O O . LYS A 1 348 ? 13.966 23.504 2.149 1.00 88.44 348 LYS A O 1
ATOM 2765 N N . LEU A 1 349 ? 14.066 21.898 0.588 1.00 89.69 349 LEU A N 1
ATOM 2766 C CA . LEU A 1 349 ? 12.745 22.179 0.024 1.00 89.69 349 LEU A CA 1
ATOM 2767 C C . LEU A 1 349 ? 11.624 22.097 1.074 1.00 89.69 349 LEU A C 1
ATOM 2769 O O . LEU A 1 349 ? 10.719 22.929 1.059 1.00 89.69 349 LEU A O 1
ATOM 2773 N N . ILE A 1 350 ? 11.724 21.158 2.018 1.00 91.69 350 ILE A N 1
ATOM 2774 C CA . ILE A 1 350 ? 10.790 21.038 3.145 1.00 91.69 350 ILE A CA 1
ATOM 2775 C C . ILE A 1 350 ? 10.789 22.326 3.983 1.00 91.69 350 ILE A C 1
ATOM 2777 O O . ILE A 1 350 ? 9.729 22.924 4.165 1.00 91.69 350 ILE A O 1
ATOM 2781 N N . ASP A 1 351 ? 11.958 22.817 4.411 1.00 90.50 351 ASP A N 1
ATOM 2782 C CA . ASP A 1 351 ? 12.081 24.069 5.178 1.00 90.50 351 ASP A CA 1
ATOM 2783 C C . ASP A 1 351 ? 11.513 25.263 4.399 1.00 90.50 351 ASP A C 1
ATOM 2785 O O . ASP A 1 351 ? 10.749 26.067 4.934 1.00 90.50 351 ASP A O 1
ATOM 2789 N N . MET A 1 352 ? 11.817 25.346 3.100 1.00 89.25 352 MET A N 1
ATOM 2790 C CA . MET A 1 352 ? 11.316 26.409 2.222 1.00 89.25 352 MET A CA 1
ATOM 2791 C C . MET A 1 352 ? 9.781 26.433 2.141 1.00 89.25 352 MET A C 1
ATOM 2793 O O . MET A 1 352 ? 9.185 27.514 2.101 1.00 89.25 352 MET A O 1
ATOM 2797 N N . VAL A 1 353 ? 9.138 25.259 2.113 1.00 91.88 353 VAL A N 1
ATOM 2798 C CA . VAL A 1 353 ? 7.674 25.120 2.158 1.00 91.88 353 VAL A CA 1
ATOM 2799 C C . VAL A 1 353 ? 7.143 25.449 3.555 1.00 91.88 353 VAL A C 1
ATOM 2801 O O . VAL A 1 353 ? 6.166 26.190 3.680 1.00 91.88 353 VAL A O 1
ATOM 2804 N N . LEU A 1 354 ? 7.797 24.967 4.616 1.00 90.19 354 LEU A N 1
ATOM 2805 C CA . LEU A 1 354 ? 7.389 25.201 6.002 1.00 90.19 354 LEU A CA 1
ATOM 2806 C C . LEU A 1 354 ? 7.428 26.682 6.396 1.00 90.19 354 LEU A C 1
ATOM 2808 O O . LEU A 1 354 ? 6.556 27.108 7.153 1.00 90.19 354 LEU A O 1
ATOM 2812 N N . GLU A 1 355 ? 8.359 27.464 5.844 1.00 87.50 355 GLU A N 1
ATOM 2813 C CA . GLU A 1 355 ? 8.458 28.920 6.013 1.00 87.50 355 GLU A CA 1
ATOM 2814 C C . GLU A 1 355 ? 7.300 29.706 5.370 1.00 87.50 355 GLU A C 1
ATOM 2816 O O . GLU A 1 355 ? 7.180 30.917 5.577 1.00 87.50 355 GLU A O 1
ATOM 2821 N N . ARG A 1 356 ? 6.465 29.079 4.530 1.00 87.56 356 ARG A N 1
ATOM 2822 C CA . ARG A 1 356 ? 5.268 29.731 3.979 1.00 87.56 356 ARG A CA 1
ATOM 2823 C C . ARG A 1 356 ? 4.152 29.795 5.031 1.00 87.56 356 ARG A C 1
ATOM 2825 O O . ARG A 1 356 ? 4.086 28.927 5.900 1.00 87.56 356 ARG A O 1
ATOM 2832 N N . PRO A 1 357 ? 3.241 30.785 4.950 1.00 89.12 357 PRO A N 1
ATOM 2833 C CA . PRO A 1 357 ? 2.050 30.806 5.793 1.00 89.12 357 PRO A CA 1
ATOM 2834 C C . PRO A 1 357 ? 1.232 29.516 5.661 1.00 89.12 357 PRO A C 1
ATOM 2836 O O . PRO A 1 357 ? 1.112 28.954 4.567 1.00 89.12 357 PRO A O 1
ATOM 2839 N N . GLU A 1 358 ? 0.652 29.067 6.774 1.00 88.50 358 GLU A N 1
ATOM 2840 C CA . GLU A 1 358 ? -0.255 27.919 6.805 1.00 88.50 358 GLU A CA 1
ATOM 2841 C C . GLU A 1 358 ? -1.400 28.112 5.800 1.00 88.50 358 GLU A C 1
ATOM 2843 O O . GLU A 1 358 ? -2.095 29.128 5.796 1.00 88.50 358 GLU A O 1
ATOM 2848 N N . SER A 1 359 ? -1.558 27.141 4.903 1.00 93.31 359 SER A N 1
ATOM 2849 C CA . SER A 1 359 ? -2.613 27.104 3.892 1.00 93.31 359 SER A CA 1
ATOM 2850 C C . SER A 1 359 ? -2.792 25.667 3.391 1.00 93.31 359 SER A C 1
ATOM 2852 O O . SER A 1 359 ? -1.827 24.898 3.434 1.00 93.31 359 SER A O 1
ATOM 2854 N N . PRO A 1 360 ? -3.971 25.300 2.853 1.00 94.00 360 PRO A N 1
ATOM 2855 C CA . PRO A 1 360 ? -4.180 23.979 2.257 1.00 94.00 360 PRO A CA 1
ATOM 2856 C C . PRO A 1 360 ? -3.150 23.632 1.173 1.00 94.00 360 PRO A C 1
ATOM 2858 O O . PRO A 1 360 ? -2.674 22.502 1.110 1.00 94.00 360 PRO A O 1
ATOM 2861 N N . MET A 1 361 ? -2.737 24.624 0.375 1.00 93.12 361 MET A N 1
ATOM 2862 C CA . MET A 1 361 ? -1.700 24.471 -0.650 1.00 93.12 361 MET A CA 1
ATOM 2863 C C . MET A 1 361 ? -0.335 24.120 -0.061 1.00 93.12 361 MET A C 1
ATOM 2865 O O . MET A 1 361 ? 0.327 23.197 -0.539 1.00 93.12 361 MET A O 1
ATOM 2869 N N . ARG A 1 362 ? 0.080 24.825 1.001 1.00 94.00 362 ARG A N 1
ATOM 2870 C CA . ARG A 1 362 ? 1.316 24.508 1.727 1.00 94.00 362 ARG A CA 1
ATOM 2871 C C . ARG A 1 362 ? 1.266 23.085 2.278 1.00 94.00 362 ARG A C 1
ATOM 2873 O O . ARG A 1 362 ? 2.238 22.357 2.112 1.00 94.00 362 ARG A O 1
ATOM 2880 N N . SER A 1 363 ? 0.151 22.690 2.891 1.00 94.88 363 SER A N 1
ATOM 2881 C CA . SER A 1 363 ? 0.000 21.357 3.484 1.00 94.88 363 SER A CA 1
ATOM 2882 C C . SER A 1 363 ? 0.007 20.243 2.434 1.00 94.88 363 SER A C 1
ATOM 2884 O O . SER A 1 363 ? 0.689 19.246 2.640 1.00 94.88 363 SER A O 1
ATOM 2886 N N . CYS A 1 364 ? -0.655 20.426 1.283 1.00 95.06 364 CYS A N 1
ATOM 2887 C CA . CYS A 1 364 ? -0.576 19.472 0.168 1.00 95.06 364 CYS A CA 1
ATOM 2888 C C . CYS A 1 364 ? 0.859 19.349 -0.348 1.00 95.06 364 CYS A C 1
ATOM 2890 O O . CYS A 1 364 ? 1.356 18.248 -0.547 1.00 95.06 364 CYS A O 1
ATOM 2892 N N . THR A 1 365 ? 1.542 20.484 -0.533 1.00 94.25 365 THR A N 1
ATOM 2893 C CA . THR A 1 365 ? 2.928 20.483 -1.022 1.00 94.25 365 THR A CA 1
ATOM 2894 C C . THR A 1 365 ? 3.844 19.752 -0.055 1.00 94.25 365 THR A C 1
ATOM 2896 O O . THR A 1 365 ? 4.635 18.924 -0.484 1.00 94.25 365 THR A O 1
ATOM 2899 N N . LEU A 1 366 ? 3.713 20.019 1.246 1.00 95.62 366 LEU A N 1
ATOM 2900 C CA . LEU A 1 366 ? 4.481 19.325 2.271 1.00 95.62 366 LEU A CA 1
ATOM 2901 C C . LEU A 1 366 ? 4.201 17.818 2.258 1.00 95.62 366 LEU A C 1
ATOM 2903 O O . LEU A 1 366 ? 5.153 17.050 2.248 1.00 95.62 366 LEU A O 1
ATOM 2907 N N . ALA A 1 367 ? 2.932 17.403 2.192 1.00 96.00 367 ALA A N 1
ATOM 2908 C CA . ALA A 1 367 ? 2.545 15.992 2.139 1.00 96.00 367 ALA A CA 1
ATOM 2909 C C . ALA A 1 367 ? 3.151 15.250 0.934 1.00 96.00 367 ALA A C 1
ATOM 2911 O O . ALA A 1 367 ? 3.533 14.094 1.056 1.00 96.00 367 ALA A O 1
ATOM 2912 N N . MET A 1 368 ? 3.317 15.923 -0.209 1.00 94.25 368 MET A N 1
ATOM 2913 C CA . MET A 1 368 ? 3.978 15.346 -1.387 1.00 94.25 368 MET A CA 1
ATOM 2914 C C . MET A 1 368 ? 5.509 15.245 -1.249 1.00 94.25 368 MET A C 1
ATOM 2916 O O . MET A 1 368 ? 6.146 14.582 -2.065 1.00 94.25 368 MET A O 1
ATOM 2920 N N . LEU A 1 369 ? 6.122 15.904 -0.262 1.00 94.00 369 LEU A N 1
ATOM 2921 C CA . LEU A 1 369 ? 7.578 15.953 -0.069 1.00 94.00 369 LEU A CA 1
ATOM 2922 C C . LEU A 1 369 ? 8.093 15.003 1.019 1.00 94.00 369 LEU A C 1
ATOM 2924 O O . LEU A 1 369 ? 9.307 14.835 1.134 1.00 94.00 369 LEU A O 1
ATOM 2928 N N . ILE A 1 370 ? 7.200 14.432 1.826 1.00 93.44 370 ILE A N 1
ATOM 2929 C CA . ILE A 1 370 ? 7.538 13.652 3.021 1.00 93.44 370 ILE A CA 1
ATOM 2930 C C . ILE A 1 370 ? 6.905 12.261 2.969 1.00 93.44 370 ILE A C 1
ATOM 2932 O O . ILE A 1 370 ? 5.963 12.019 2.218 1.00 93.44 370 ILE A O 1
ATOM 2936 N N . GLU A 1 371 ? 7.421 11.346 3.787 1.00 89.81 371 GLU A N 1
ATOM 2937 C CA . GLU A 1 371 ? 6.817 10.025 3.967 1.00 89.81 371 GLU A CA 1
ATOM 2938 C C . GLU A 1 371 ? 5.451 10.140 4.681 1.00 89.81 371 GLU A C 1
ATOM 2940 O O . GLU A 1 371 ? 5.287 11.009 5.547 1.00 89.81 371 GLU A O 1
ATOM 2945 N N . PRO A 1 372 ? 4.478 9.245 4.406 1.00 90.81 372 PRO A N 1
ATOM 2946 C CA . PRO A 1 372 ? 3.165 9.278 5.058 1.00 90.81 372 PRO A CA 1
ATOM 2947 C C . PRO A 1 372 ? 3.224 9.279 6.593 1.00 90.81 372 PRO A C 1
ATOM 2949 O O . PRO A 1 372 ? 2.457 9.987 7.240 1.00 90.81 372 PRO A O 1
ATOM 2952 N N . VAL A 1 373 ? 4.176 8.554 7.194 1.00 94.62 373 VAL A N 1
ATOM 2953 C CA . VAL A 1 373 ? 4.357 8.544 8.657 1.00 94.62 373 VAL A CA 1
ATOM 2954 C C . VAL A 1 373 ? 4.719 9.934 9.187 1.00 94.62 373 VAL A C 1
ATOM 2956 O O . VAL A 1 373 ? 4.195 10.349 10.219 1.00 94.62 373 VAL A O 1
ATOM 2959 N N . GLU A 1 374 ? 5.558 10.691 8.475 1.00 96.25 374 GLU A N 1
ATOM 2960 C CA . GLU A 1 374 ? 5.893 12.063 8.865 1.00 96.25 374 GLU A CA 1
ATOM 2961 C C . GLU A 1 374 ? 4.672 12.989 8.774 1.00 96.25 374 GLU A C 1
ATOM 2963 O O . GLU A 1 374 ? 4.463 13.827 9.653 1.00 96.25 374 GLU A O 1
ATOM 2968 N N . LEU A 1 375 ? 3.831 12.810 7.750 1.00 96.31 375 LEU A N 1
ATOM 2969 C CA . LEU A 1 375 ? 2.566 13.535 7.625 1.00 96.31 375 LEU A CA 1
ATOM 2970 C C . LEU A 1 375 ? 1.665 13.287 8.845 1.00 96.31 375 LEU A C 1
ATOM 2972 O O . LEU A 1 375 ? 1.163 14.245 9.433 1.00 96.31 375 LEU A O 1
ATOM 2976 N N . TYR A 1 376 ? 1.511 12.028 9.263 1.00 97.69 376 TYR A N 1
ATOM 2977 C CA . TYR A 1 376 ? 0.718 11.657 10.439 1.00 97.69 376 TYR A CA 1
ATOM 2978 C C . TYR A 1 376 ? 1.286 12.248 11.734 1.00 97.69 376 TYR A C 1
ATOM 2980 O O . TYR A 1 376 ? 0.536 12.768 12.558 1.00 97.69 376 TYR A O 1
ATOM 2988 N N . VAL A 1 377 ? 2.611 12.204 11.897 1.00 98.50 377 VAL A N 1
ATOM 2989 C CA . VAL A 1 377 ? 3.329 12.772 13.047 1.00 98.50 377 VAL A CA 1
ATOM 2990 C C . VAL A 1 377 ? 3.092 14.275 13.167 1.00 98.50 377 VAL A C 1
ATOM 2992 O O . VAL A 1 377 ? 2.783 14.767 14.254 1.00 98.50 377 VAL A O 1
ATOM 2995 N N . ARG A 1 378 ? 3.206 15.010 12.055 1.00 97.12 378 ARG A N 1
ATOM 2996 C CA . ARG A 1 378 ? 3.004 16.464 12.030 1.00 97.12 378 ARG A CA 1
ATOM 2997 C C . ARG A 1 378 ? 1.568 16.845 12.357 1.00 97.12 378 ARG A C 1
ATOM 2999 O O . ARG A 1 378 ? 1.356 17.726 13.179 1.00 97.12 378 ARG A O 1
ATOM 3006 N N . ASP A 1 379 ? 0.602 16.147 11.775 1.00 96.69 379 ASP A N 1
ATOM 3007 C CA . ASP A 1 379 ? -0.823 16.358 12.038 1.00 96.69 379 ASP A CA 1
ATOM 3008 C C . ASP A 1 379 ? -1.176 16.111 13.516 1.00 96.69 379 ASP A C 1
ATOM 3010 O O . ASP A 1 379 ? -1.802 16.941 14.178 1.00 96.69 379 ASP A O 1
ATOM 3014 N N . PHE A 1 380 ? -0.666 15.012 14.081 1.00 98.12 380 PHE A N 1
ATOM 3015 C CA . PHE A 1 380 ? -0.836 14.679 15.494 1.00 98.12 380 PHE A CA 1
ATOM 3016 C C . PHE A 1 380 ? -0.241 15.756 16.415 1.00 98.12 380 PHE A C 1
ATOM 3018 O O . PHE A 1 380 ? -0.902 16.215 17.350 1.00 98.12 380 PHE A O 1
ATOM 3025 N N . HIS A 1 381 ? 0.992 16.190 16.138 1.00 97.56 381 HIS A N 1
ATOM 3026 C CA . HIS A 1 381 ? 1.659 17.252 16.891 1.00 97.56 381 HIS A CA 1
ATOM 3027 C C . HIS A 1 381 ? 0.935 18.602 16.762 1.00 97.56 381 HIS A C 1
ATOM 3029 O O . HIS A 1 381 ? 0.789 19.323 17.752 1.00 97.56 381 HIS A O 1
ATOM 3035 N N . ASP A 1 382 ? 0.454 18.957 15.568 1.00 95.50 382 ASP A N 1
ATOM 3036 C CA . ASP A 1 382 ? -0.259 20.213 15.326 1.00 95.50 382 ASP A CA 1
ATOM 3037 C C . ASP A 1 382 ? -1.575 20.260 16.116 1.00 95.50 382 ASP A C 1
ATOM 3039 O O . ASP A 1 382 ? -1.871 21.276 16.750 1.00 95.50 382 ASP A O 1
ATOM 3043 N N . LEU A 1 383 ? -2.324 19.150 16.185 1.00 96.56 383 LEU A N 1
ATOM 3044 C CA . LEU A 1 383 ? -3.517 19.032 17.034 1.00 96.56 383 LEU A CA 1
ATOM 3045 C C . LEU A 1 383 ? -3.195 19.275 18.515 1.00 96.56 383 LEU A C 1
ATOM 3047 O O . LEU A 1 383 ? -3.870 20.080 19.169 1.00 96.56 383 LEU A O 1
ATOM 3051 N N . LEU A 1 384 ? -2.152 18.619 19.037 1.00 96.44 384 LEU A N 1
ATOM 3052 C CA . LEU A 1 384 ? -1.698 18.805 20.418 1.00 96.44 384 LEU A CA 1
ATOM 3053 C C . LEU A 1 384 ? -1.281 20.258 20.672 1.00 96.44 384 LEU A C 1
ATOM 3055 O O . LEU A 1 384 ? -1.752 20.889 21.621 1.00 96.44 384 LEU A O 1
ATOM 3059 N N . THR A 1 385 ? -0.471 20.826 19.781 1.00 95.00 385 THR A N 1
ATOM 3060 C CA . THR A 1 385 ? 0.034 22.199 19.872 1.00 95.00 385 THR A CA 1
ATOM 3061 C C . THR A 1 385 ? -1.101 23.215 19.846 1.00 95.00 385 THR A C 1
ATOM 3063 O O . THR A 1 385 ? -1.167 24.110 20.692 1.00 95.00 385 THR A O 1
ATOM 3066 N N . TYR A 1 386 ? -2.038 23.096 18.904 1.00 94.50 386 TYR A N 1
ATOM 3067 C CA . TYR A 1 386 ? -3.171 24.012 18.802 1.00 94.50 386 TYR A CA 1
ATOM 3068 C C . TYR A 1 386 ? -4.067 23.947 20.037 1.00 94.50 386 TYR A C 1
ATOM 3070 O O . TYR A 1 386 ? -4.540 24.994 20.496 1.00 94.50 386 TYR A O 1
ATOM 3078 N N . LYS A 1 387 ? -4.257 22.757 20.617 1.00 94.31 387 LYS A N 1
ATOM 3079 C CA . LYS A 1 387 ? -4.990 22.589 21.875 1.00 94.31 387 LYS A CA 1
ATOM 3080 C C . LYS A 1 387 ? -4.236 23.211 23.051 1.00 94.31 387 LYS A C 1
ATOM 3082 O O . LYS A 1 387 ? -4.826 23.992 23.798 1.00 94.31 387 LYS A O 1
ATOM 3087 N N . GLN A 1 388 ? -2.932 22.959 23.177 1.00 93.94 388 GLN A N 1
ATOM 3088 C CA . GLN A 1 388 ? -2.080 23.524 24.230 1.00 93.94 388 GLN A CA 1
ATOM 3089 C C . GLN A 1 388 ? -2.065 25.057 24.197 1.00 93.94 388 GLN A C 1
ATOM 3091 O O . GLN A 1 388 ? -2.208 25.724 25.224 1.00 93.94 388 GLN A O 1
ATOM 3096 N N . MET A 1 389 ? -1.948 25.624 22.995 1.00 94.56 389 MET A N 1
ATOM 3097 C CA . MET A 1 389 ? -1.979 27.065 22.748 1.00 94.56 389 MET A CA 1
ATOM 3098 C C . MET A 1 389 ? -3.390 27.666 22.844 1.00 94.56 389 MET A C 1
ATOM 3100 O O . MET A 1 389 ? -3.543 28.872 22.651 1.00 94.56 389 MET A O 1
ATOM 3104 N N . LYS A 1 390 ? -4.422 26.854 23.120 1.00 93.00 390 LYS A N 1
ATOM 3105 C CA . LYS A 1 390 ? -5.836 27.259 23.163 1.00 93.00 390 LYS A CA 1
ATOM 3106 C C . LYS A 1 390 ? -6.306 27.953 21.878 1.00 93.00 390 LYS A C 1
ATOM 3108 O O . LYS A 1 390 ? -7.172 28.824 21.922 1.00 93.00 390 LYS A O 1
ATOM 3113 N N . LYS A 1 391 ? -5.728 27.577 20.731 1.00 92.06 391 LYS A N 1
ATOM 3114 C CA . LYS A 1 391 ? -6.189 28.010 19.401 1.00 92.06 391 LYS A CA 1
ATOM 3115 C C . LYS A 1 391 ? -7.472 27.292 18.984 1.00 92.06 391 LYS A C 1
ATOM 3117 O O . LYS A 1 391 ? -8.219 27.814 18.165 1.00 92.06 391 LYS A O 1
ATOM 3122 N N . ILE A 1 392 ? -7.708 26.113 19.554 1.00 90.69 392 ILE A N 1
ATOM 3123 C CA . ILE A 1 392 ? -8.924 25.317 19.400 1.00 90.69 392 ILE A CA 1
ATOM 3124 C C . ILE A 1 392 ? -9.474 24.963 20.783 1.00 90.69 392 ILE A C 1
ATOM 3126 O O . ILE A 1 392 ? -8.713 24.742 21.728 1.00 90.69 392 ILE A O 1
ATOM 3130 N N . ASP A 1 393 ? -10.797 24.921 20.907 1.00 89.06 393 ASP A N 1
ATOM 3131 C CA . ASP A 1 393 ? -11.507 24.595 22.146 1.00 89.06 393 ASP A CA 1
ATOM 3132 C C . ASP A 1 393 ? -12.164 23.205 22.113 1.00 89.06 393 ASP A C 1
ATOM 3134 O O . ASP A 1 393 ? -12.315 22.592 23.171 1.00 89.06 393 ASP A O 1
ATOM 3138 N N . TYR A 1 394 ? -12.445 22.666 20.922 1.00 90.19 394 TYR A N 1
ATOM 3139 C CA . TYR A 1 394 ? -13.002 21.325 20.728 1.00 90.19 394 TYR A CA 1
ATOM 3140 C C . TYR A 1 394 ? -12.060 20.197 21.185 1.00 90.19 394 TYR A C 1
ATOM 3142 O O . TYR A 1 394 ? -10.851 20.384 21.363 1.00 90.19 394 TYR A O 1
ATOM 3150 N N . ASP A 1 395 ? -12.633 19.021 21.432 1.00 90.31 395 ASP A N 1
ATOM 3151 C CA . ASP A 1 395 ? -11.898 17.823 21.842 1.00 90.31 395 ASP A CA 1
ATOM 3152 C C . ASP A 1 395 ? -11.168 17.184 20.649 1.00 90.31 395 ASP A C 1
ATOM 3154 O O . ASP A 1 395 ? -11.780 16.887 19.624 1.00 90.31 395 ASP A O 1
ATOM 3158 N N . ILE A 1 396 ? -9.854 16.985 20.775 1.00 95.00 396 ILE A N 1
ATOM 3159 C CA . ILE A 1 396 ? -9.005 16.418 19.716 1.00 95.00 396 ILE A CA 1
ATOM 3160 C C . ILE A 1 396 ? -8.861 14.893 19.811 1.00 95.00 396 ILE A C 1
ATOM 3162 O O . ILE A 1 396 ? -8.320 14.280 18.898 1.00 95.00 396 ILE A O 1
ATOM 3166 N N . SER A 1 397 ? -9.340 14.273 20.892 1.00 95.06 397 SER A N 1
ATOM 3167 C CA . SER A 1 397 ? -9.125 12.862 21.237 1.00 95.06 397 SER A CA 1
ATOM 3168 C C . SER A 1 397 ? -9.476 11.905 20.106 1.00 95.06 397 SER A C 1
ATOM 3170 O O . SER A 1 397 ? -8.657 11.075 19.718 1.00 95.06 397 SER A O 1
ATOM 3172 N N . ARG A 1 398 ? -10.661 12.081 19.515 1.00 95.94 398 ARG A N 1
ATOM 3173 C CA . ARG A 1 398 ? -11.134 11.255 18.401 1.00 95.94 398 ARG A CA 1
ATOM 3174 C C . ARG A 1 398 ? -10.220 11.346 17.180 1.00 95.94 398 ARG A C 1
ATOM 3176 O O . ARG A 1 398 ? -9.911 10.329 16.577 1.00 95.94 398 ARG A O 1
ATOM 3183 N N . LYS A 1 399 ? -9.710 12.542 16.863 1.00 96.62 399 LYS A N 1
ATOM 3184 C CA . LYS A 1 399 ? -8.756 12.741 15.758 1.00 96.62 399 LYS A CA 1
ATOM 3185 C C . LYS A 1 399 ? -7.391 12.115 16.050 1.00 96.62 399 LYS A C 1
ATOM 3187 O O . LYS A 1 399 ? -6.782 11.564 15.142 1.00 96.62 399 LYS A O 1
ATOM 3192 N N . LEU A 1 400 ? -6.927 12.150 17.300 1.00 97.75 400 LEU A N 1
ATOM 3193 C CA . LEU A 1 400 ? -5.694 11.462 17.700 1.00 97.75 400 LEU A CA 1
ATOM 3194 C C . LEU A 1 400 ? -5.835 9.935 17.563 1.00 97.75 400 LEU A C 1
ATOM 3196 O O . LEU A 1 400 ? -4.914 9.283 17.076 1.00 97.75 400 LEU A O 1
ATOM 3200 N N . VAL A 1 401 ? -6.992 9.371 17.938 1.00 98.00 401 VAL A N 1
ATOM 3201 C CA . VAL A 1 401 ? -7.303 7.947 17.719 1.00 98.00 401 VAL A CA 1
ATOM 3202 C C . VAL A 1 401 ? -7.382 7.635 16.225 1.00 98.00 401 VAL A C 1
ATOM 3204 O O . VAL A 1 401 ? -6.746 6.684 15.790 1.00 98.00 401 VAL A O 1
ATOM 3207 N N . GLU A 1 402 ? -8.071 8.458 15.430 1.00 97.50 402 GLU A N 1
ATOM 3208 C CA . GLU A 1 402 ? -8.174 8.307 13.969 1.00 97.50 402 GLU A CA 1
ATOM 3209 C C . GLU A 1 402 ? -6.798 8.241 13.282 1.00 97.50 402 GLU A C 1
ATOM 3211 O O . GLU A 1 402 ? -6.630 7.469 12.342 1.00 97.50 402 GLU A O 1
ATOM 3216 N N . ILE A 1 403 ? -5.811 9.014 13.756 1.00 98.25 403 ILE A N 1
ATOM 3217 C CA . ILE A 1 403 ? -4.443 9.016 13.210 1.00 98.25 403 ILE A CA 1
ATOM 3218 C C . ILE A 1 403 ? -3.670 7.743 13.586 1.00 98.25 403 ILE A C 1
ATOM 3220 O O . ILE A 1 403 ? -2.950 7.202 12.751 1.00 98.25 403 ILE A O 1
ATOM 3224 N N . LEU A 1 404 ? -3.782 7.272 14.833 1.00 98.25 404 LEU A N 1
ATOM 3225 C CA . LEU A 1 404 ? -2.988 6.138 15.328 1.00 98.25 404 LEU A CA 1
ATOM 3226 C C . LEU A 1 404 ? -3.601 4.770 15.015 1.00 98.25 404 LEU A C 1
ATOM 3228 O O . LEU A 1 404 ? -2.871 3.792 14.889 1.00 98.25 404 LEU A O 1
ATOM 3232 N N . LEU A 1 405 ? -4.928 4.689 14.920 1.00 96.62 405 LEU A N 1
ATOM 3233 C CA . LEU A 1 405 ? -5.674 3.450 14.711 1.00 96.62 405 LEU A CA 1
ATOM 3234 C C . LEU A 1 405 ? -5.207 2.621 13.497 1.00 96.62 405 LEU A C 1
ATOM 3236 O O . LEU A 1 405 ? -5.052 1.410 13.676 1.00 96.62 405 LEU A O 1
ATOM 3240 N N . PRO A 1 406 ? -4.968 3.205 12.303 1.00 94.50 406 PRO A N 1
ATOM 3241 C CA . PRO A 1 406 ? -4.567 2.432 11.129 1.00 94.50 406 PRO A CA 1
ATOM 3242 C C . PRO A 1 406 ? -3.085 2.025 11.122 1.00 94.50 406 PRO A C 1
ATOM 3244 O O . PRO A 1 406 ? -2.669 1.284 10.234 1.00 94.50 406 PRO A O 1
ATOM 3247 N N . LEU A 1 407 ? -2.266 2.511 12.062 1.00 95.12 407 LEU A N 1
ATOM 3248 C CA . LEU A 1 407 ? -0.825 2.263 12.044 1.00 95.12 407 LEU A CA 1
ATOM 3249 C C . LEU A 1 407 ? -0.503 0.857 12.560 1.00 95.12 407 LEU A C 1
ATOM 3251 O O . LEU A 1 407 ? -0.930 0.455 13.646 1.00 95.12 407 LEU A O 1
ATOM 3255 N N . ASN A 1 408 ? 0.294 0.126 11.783 1.00 92.06 408 ASN A N 1
ATOM 3256 C CA . ASN A 1 408 ? 0.852 -1.159 12.192 1.00 92.06 408 ASN A CA 1
ATOM 3257 C C . ASN A 1 408 ? 2.012 -0.954 13.194 1.00 92.06 408 ASN A C 1
ATOM 3259 O O . ASN A 1 408 ? 2.415 0.173 13.494 1.00 92.06 408 ASN A O 1
ATOM 3263 N N . ASN A 1 409 ? 2.562 -2.032 13.746 1.00 94.81 409 ASN A N 1
ATOM 3264 C CA . ASN A 1 409 ? 3.601 -1.947 14.770 1.00 94.81 409 ASN A CA 1
ATOM 3265 C C . ASN A 1 409 ? 4.876 -1.251 14.258 1.00 94.81 409 ASN A C 1
ATOM 3267 O O . ASN A 1 409 ? 5.480 -0.464 14.991 1.00 94.81 409 ASN A O 1
ATOM 3271 N N . GLU A 1 410 ? 5.278 -1.511 13.010 1.00 92.81 410 GLU A N 1
ATOM 3272 C CA . GLU A 1 410 ? 6.436 -0.866 12.378 1.00 92.81 410 GLU A CA 1
ATOM 3273 C C . GLU A 1 410 ? 6.204 0.641 12.197 1.00 92.81 410 GLU A C 1
ATOM 3275 O O . GLU A 1 410 ? 7.055 1.452 12.571 1.00 92.81 410 GLU A O 1
ATOM 3280 N N . ASP A 1 411 ? 5.030 1.022 11.700 1.00 94.25 411 ASP A N 1
ATOM 3281 C CA . ASP A 1 411 ? 4.615 2.408 11.514 1.00 94.25 411 ASP A CA 1
ATOM 3282 C C . ASP A 1 411 ? 4.523 3.140 12.856 1.00 94.25 411 ASP A C 1
ATOM 3284 O O . ASP A 1 411 ? 4.971 4.277 12.947 1.00 94.25 411 ASP A O 1
ATOM 3288 N N . ILE A 1 412 ? 4.041 2.501 13.930 1.00 98.19 412 ILE A N 1
ATOM 3289 C CA . ILE A 1 412 ? 4.047 3.080 15.286 1.00 98.19 412 ILE A CA 1
ATOM 3290 C C . ILE A 1 412 ? 5.477 3.304 15.795 1.00 98.19 412 ILE A C 1
ATOM 3292 O O . ILE A 1 412 ? 5.749 4.307 16.464 1.00 98.19 412 ILE A O 1
ATOM 3296 N N . HIS A 1 413 ? 6.410 2.392 15.512 1.00 96.06 413 HIS A N 1
ATOM 3297 C CA . HIS A 1 413 ? 7.817 2.589 15.861 1.00 96.06 413 HIS A CA 1
ATOM 3298 C C . HIS A 1 413 ? 8.420 3.782 15.116 1.00 96.06 413 HIS A C 1
ATOM 3300 O O . HIS A 1 413 ? 8.981 4.664 15.772 1.00 96.06 413 HIS A O 1
ATOM 3306 N N . LYS A 1 414 ? 8.227 3.852 13.793 1.00 95.94 414 LYS A N 1
ATOM 3307 C CA . LYS A 1 414 ? 8.660 4.989 12.968 1.00 95.94 414 LYS A CA 1
ATOM 3308 C C . LYS A 1 414 ? 7.998 6.290 13.411 1.00 95.94 414 LYS A C 1
ATOM 3310 O O . LYS A 1 414 ? 8.679 7.291 13.557 1.00 95.94 414 LYS A O 1
ATOM 3315 N N . PHE A 1 415 ? 6.700 6.272 13.712 1.00 98.44 415 PHE A N 1
ATOM 3316 C CA . PHE A 1 415 ? 5.946 7.436 14.177 1.00 98.44 415 PHE A CA 1
ATOM 3317 C C . PHE A 1 415 ? 6.600 8.063 15.412 1.00 98.44 415 PHE A C 1
ATOM 3319 O O . PHE A 1 415 ? 6.825 9.269 15.447 1.00 98.44 415 PHE A O 1
ATOM 3326 N N . LYS A 1 416 ? 6.952 7.248 16.416 1.00 98.31 416 LYS A N 1
ATOM 3327 C CA . LYS A 1 416 ? 7.615 7.732 17.638 1.00 98.31 416 LYS A CA 1
ATOM 3328 C C . LYS A 1 416 ? 9.001 8.308 17.351 1.00 98.31 416 LYS A C 1
ATOM 3330 O O . LYS A 1 416 ? 9.303 9.396 17.827 1.00 98.31 416 LYS A O 1
ATOM 3335 N N . GLU A 1 417 ? 9.812 7.605 16.561 1.00 97.62 417 GLU A N 1
ATOM 3336 C CA . GLU A 1 417 ? 11.155 8.062 16.186 1.00 97.62 417 GLU A CA 1
ATOM 3337 C C . GLU A 1 417 ? 11.102 9.380 15.399 1.00 97.62 417 GLU A C 1
ATOM 3339 O O . GLU A 1 417 ? 11.805 10.336 15.723 1.00 97.62 417 GLU A O 1
ATOM 3344 N N . THR A 1 418 ? 10.229 9.469 14.396 1.00 97.50 418 THR A N 1
ATOM 3345 C CA . THR A 1 418 ? 10.035 10.676 13.589 1.00 97.50 418 THR A CA 1
ATOM 3346 C C . THR A 1 418 ? 9.523 11.841 14.433 1.00 97.50 418 THR A C 1
ATOM 3348 O O . THR A 1 418 ? 9.995 12.962 14.256 1.00 97.50 418 THR A O 1
ATOM 3351 N N . TYR A 1 419 ? 8.607 11.603 15.377 1.00 98.38 419 TYR A N 1
ATOM 3352 C CA . TYR A 1 419 ? 8.113 12.642 16.283 1.00 98.38 419 TYR A CA 1
ATOM 3353 C C . TYR A 1 419 ? 9.235 13.208 17.162 1.00 98.38 419 TYR A C 1
ATOM 3355 O O . TYR A 1 419 ? 9.430 14.422 17.198 1.00 98.38 419 TYR A O 1
ATOM 3363 N N . GLU A 1 420 ? 10.015 12.340 17.812 1.00 97.19 420 GLU A N 1
ATOM 3364 C CA . GLU A 1 420 ? 11.148 12.753 18.652 1.00 97.19 420 GLU A CA 1
ATOM 3365 C C . GLU A 1 420 ? 12.205 13.519 17.842 1.00 97.19 420 GLU A C 1
ATOM 3367 O O . GLU A 1 420 ? 12.701 14.553 18.289 1.00 97.19 420 GLU A O 1
ATOM 3372 N N . ASN A 1 421 ? 12.503 13.060 16.622 1.00 95.81 421 ASN A N 1
ATOM 3373 C CA . ASN A 1 421 ? 13.466 13.709 15.733 1.00 95.81 421 ASN A CA 1
ATOM 3374 C C . ASN A 1 421 ? 13.011 15.097 15.258 1.00 95.81 421 ASN A C 1
ATOM 3376 O O . ASN A 1 421 ? 13.848 15.978 15.066 1.00 95.81 421 ASN A O 1
ATOM 3380 N N . LEU A 1 422 ? 11.709 15.295 15.034 1.00 95.56 422 LEU A N 1
ATOM 3381 C CA . LEU A 1 422 ? 11.172 16.560 14.528 1.00 95.56 422 LEU A CA 1
ATOM 3382 C C . LEU A 1 422 ? 10.925 17.602 15.619 1.00 95.56 422 LEU A C 1
ATOM 3384 O O . LEU A 1 422 ? 11.085 18.795 15.354 1.00 95.56 422 LEU A O 1
ATOM 3388 N N . PHE A 1 423 ? 10.495 17.171 16.805 1.00 95.81 423 PHE A N 1
ATOM 3389 C CA . PHE A 1 423 ? 9.975 18.072 17.838 1.00 95.81 423 PHE A CA 1
ATOM 3390 C C . PHE A 1 423 ? 10.808 18.096 19.119 1.00 95.81 423 PHE A C 1
ATOM 3392 O O . PHE A 1 423 ? 10.536 18.908 20.001 1.00 95.81 423 PHE A O 1
ATOM 3399 N N . GLU A 1 424 ? 11.844 17.254 19.214 1.00 95.38 424 GLU A N 1
ATOM 3400 C CA . GLU A 1 424 ? 12.717 17.139 20.389 1.00 95.38 424 GLU A CA 1
ATOM 3401 C C . GLU A 1 424 ? 11.937 16.824 21.689 1.00 95.38 424 GLU A C 1
ATOM 3403 O O . GLU A 1 424 ? 12.394 17.121 22.796 1.00 95.38 424 GLU A O 1
ATOM 3408 N N . SER A 1 425 ? 10.757 16.206 21.560 1.00 94.19 425 SER A N 1
ATOM 3409 C CA . SER A 1 425 ? 9.859 15.807 22.648 1.00 94.19 425 SER A CA 1
ATOM 3410 C C . SER A 1 425 ? 9.306 14.395 22.432 1.00 94.19 425 SER A C 1
ATOM 3412 O O . SER A 1 425 ? 9.250 13.881 21.317 1.00 94.19 425 SER A O 1
ATOM 3414 N N . SER A 1 426 ? 8.895 13.746 23.523 1.00 94.50 426 SER A N 1
ATOM 3415 C CA . SER A 1 426 ? 8.232 12.438 23.488 1.00 94.50 426 SER A CA 1
ATOM 3416 C C . SER A 1 426 ? 6.741 12.612 23.202 1.00 94.50 426 SER A C 1
ATOM 3418 O O . SER A 1 426 ? 6.066 13.390 23.878 1.00 94.50 426 SER A O 1
ATOM 3420 N N . VAL A 1 427 ? 6.196 11.805 22.280 1.00 95.38 427 VAL A N 1
ATOM 3421 C CA . VAL A 1 427 ? 4.748 11.765 21.978 1.00 95.38 427 VAL A CA 1
ATOM 3422 C C . VAL A 1 427 ? 3.923 11.584 23.257 1.00 95.38 427 VAL A C 1
ATOM 3424 O O . VAL A 1 427 ? 2.882 12.211 23.436 1.00 95.38 427 VAL A O 1
ATOM 3427 N N . LYS A 1 428 ? 4.380 10.709 24.165 1.00 93.25 428 LYS A N 1
ATOM 3428 C CA . LYS A 1 428 ? 3.659 10.396 25.407 1.00 93.25 428 LYS A CA 1
ATOM 3429 C C . LYS A 1 428 ? 3.651 11.581 26.369 1.00 93.25 428 LYS A C 1
ATOM 3431 O O . LYS A 1 428 ? 2.631 11.818 27.010 1.00 93.25 428 LYS A O 1
ATOM 3436 N N . ASP A 1 429 ? 4.757 12.313 26.434 1.00 92.00 429 ASP A N 1
ATOM 3437 C CA . ASP A 1 429 ? 4.902 13.459 27.329 1.00 92.00 429 ASP A CA 1
ATOM 3438 C C . ASP A 1 429 ? 4.009 14.609 26.849 1.00 92.00 429 ASP A C 1
ATOM 3440 O O . ASP A 1 429 ? 3.304 15.221 27.650 1.00 92.00 429 ASP A O 1
ATOM 3444 N N . ASP A 1 430 ? 3.957 14.849 25.536 1.00 94.75 430 ASP A N 1
ATOM 3445 C CA . ASP A 1 430 ? 3.098 15.884 24.958 1.00 94.75 430 ASP A CA 1
ATOM 3446 C C . ASP A 1 430 ? 1.606 15.543 25.096 1.00 94.75 430 ASP A C 1
ATOM 3448 O O . ASP A 1 430 ? 0.802 16.428 25.400 1.00 94.75 430 ASP A O 1
ATOM 3452 N N . ILE A 1 431 ? 1.220 14.266 24.964 1.00 94.38 431 ILE A N 1
ATOM 3453 C CA . ILE A 1 431 ? -0.146 13.821 25.293 1.00 94.38 431 ILE A CA 1
ATOM 3454 C C . ILE A 1 431 ? -0.482 14.180 26.745 1.00 94.38 431 ILE A C 1
ATOM 3456 O O . ILE A 1 431 ? -1.529 14.780 26.987 1.00 94.38 431 ILE A O 1
ATOM 3460 N N . ASP A 1 432 ? 0.399 13.866 27.697 1.00 91.12 432 ASP A N 1
ATOM 3461 C CA . ASP A 1 432 ? 0.167 14.132 29.122 1.00 91.12 432 ASP A CA 1
ATOM 3462 C C . ASP A 1 432 ? 0.081 15.634 29.428 1.00 91.12 432 ASP A C 1
ATOM 3464 O O . ASP A 1 432 ? -0.760 16.072 30.218 1.00 91.12 432 ASP A O 1
ATOM 3468 N N . ILE A 1 433 ? 0.907 16.447 28.765 1.00 87.19 433 ILE A N 1
ATOM 3469 C CA . ILE A 1 433 ? 0.889 17.907 28.904 1.00 87.19 433 ILE A CA 1
ATOM 3470 C C . ILE A 1 433 ? -0.432 18.502 28.401 1.00 87.19 433 ILE A C 1
ATOM 3472 O O . ILE A 1 433 ? -0.958 19.435 29.014 1.00 87.19 433 ILE A O 1
ATOM 3476 N N . VAL A 1 434 ? -0.959 18.003 27.280 1.00 85.00 434 VAL A N 1
ATOM 3477 C CA . VAL A 1 434 ? -2.109 18.612 26.597 1.00 85.00 434 VAL A CA 1
ATOM 3478 C C . VAL A 1 434 ? -3.447 18.066 27.085 1.00 85.00 434 VAL A C 1
ATOM 3480 O O . VAL A 1 434 ? -4.384 18.843 27.278 1.00 85.00 434 VAL A O 1
ATOM 3483 N N . GLN A 1 435 ? -3.551 16.753 27.286 1.00 81.69 435 GLN A N 1
ATOM 3484 C CA . GLN A 1 435 ? -4.791 16.083 27.693 1.00 81.69 435 GLN A CA 1
ATOM 3485 C C . GLN A 1 435 ? -4.959 16.017 29.221 1.00 81.69 435 GLN A C 1
ATOM 3487 O O . GLN A 1 435 ? -6.068 15.803 29.711 1.00 81.69 435 GLN A O 1
ATOM 3492 N N . GLY A 1 436 ? -3.895 16.266 29.993 1.00 72.25 436 GLY A N 1
ATOM 3493 C CA . GLY A 1 436 ? -3.943 16.265 31.452 1.00 72.25 436 GLY A CA 1
ATOM 3494 C C . GLY A 1 436 ? -3.941 14.858 32.062 1.00 72.25 436 GLY A C 1
ATOM 3495 O O . GLY A 1 436 ? -3.372 13.929 31.503 1.00 72.25 436 GLY A O 1
ATOM 3496 N N . VAL A 1 437 ? -4.532 14.729 33.259 1.00 65.44 437 VAL A N 1
ATOM 3497 C CA . VAL A 1 437 ? -4.518 13.520 34.116 1.00 65.44 437 VAL A CA 1
ATOM 3498 C C . VAL A 1 437 ? -4.863 12.241 33.336 1.00 65.44 437 VAL A C 1
ATOM 3500 O O . VAL A 1 437 ? -5.723 12.273 32.457 1.00 65.44 437 VAL A O 1
ATOM 3503 N N . GLU A 1 438 ? -4.232 11.118 33.710 1.00 76.88 438 GLU A N 1
ATOM 3504 C CA . GLU A 1 438 ? -4.573 9.768 33.231 1.00 76.88 438 GLU A CA 1
ATOM 3505 C C . GLU A 1 438 ? -6.094 9.549 33.235 1.00 76.88 438 GLU A C 1
ATOM 3507 O O . GLU A 1 438 ? -6.745 9.545 34.282 1.00 76.88 438 GLU A O 1
ATOM 3512 N N . ASN A 1 439 ? -6.651 9.400 32.038 1.00 85.88 439 ASN A N 1
ATOM 3513 C CA . ASN A 1 439 ? -8.052 9.140 31.754 1.00 85.88 439 ASN A CA 1
ATOM 3514 C C . ASN A 1 439 ? -8.135 8.035 30.690 1.00 85.88 439 ASN A C 1
ATOM 3516 O O . ASN A 1 439 ? -7.109 7.562 30.190 1.00 85.88 439 ASN A O 1
ATOM 3520 N N . LEU A 1 440 ? -9.351 7.605 30.351 1.00 92.31 440 LEU A N 1
ATOM 3521 C CA . LEU A 1 440 ? -9.548 6.498 29.421 1.00 92.31 440 LEU A CA 1
ATOM 3522 C C . LEU A 1 440 ? -8.821 6.712 28.089 1.00 92.31 440 LEU A C 1
ATOM 3524 O O . LEU A 1 440 ? -8.124 5.822 27.605 1.00 92.31 440 LEU A O 1
ATOM 3528 N N . ILE A 1 441 ? -8.976 7.900 27.508 1.00 92.62 441 ILE A N 1
ATOM 3529 C CA . ILE A 1 441 ? -8.419 8.226 26.200 1.00 92.62 441 ILE A CA 1
ATOM 3530 C C . ILE A 1 441 ? -6.898 8.326 26.259 1.00 92.62 441 ILE A C 1
ATOM 3532 O O . ILE A 1 441 ? -6.228 7.791 25.378 1.00 92.62 441 ILE A O 1
ATOM 3536 N N . THR A 1 442 ? -6.322 8.975 27.276 1.00 93.00 442 THR A N 1
ATOM 3537 C CA . THR A 1 442 ? -4.856 9.057 27.382 1.00 93.00 442 THR A CA 1
ATOM 3538 C C . THR A 1 442 ? -4.240 7.669 27.551 1.00 93.00 442 THR A C 1
ATOM 3540 O O . THR A 1 442 ? -3.213 7.384 26.931 1.00 93.00 442 THR A O 1
ATOM 3543 N N . ASN A 1 443 ? -4.913 6.762 28.266 1.00 94.81 443 ASN A N 1
ATOM 3544 C CA . ASN A 1 443 ? -4.519 5.356 28.352 1.00 94.81 443 ASN A CA 1
ATOM 3545 C C . ASN A 1 443 ? -4.665 4.626 27.009 1.00 94.81 443 ASN A C 1
ATOM 3547 O O . ASN A 1 443 ? -3.731 3.939 26.597 1.00 94.81 443 ASN A O 1
ATOM 3551 N N . LEU A 1 444 ? -5.775 4.810 26.287 1.00 96.44 444 LEU A N 1
ATOM 3552 C CA . LEU A 1 444 ? -5.982 4.234 24.954 1.00 96.44 444 LEU A CA 1
ATOM 3553 C C . LEU A 1 444 ? -4.885 4.667 23.969 1.00 96.44 444 LEU A C 1
ATOM 3555 O O . LEU A 1 444 ? -4.263 3.819 23.331 1.00 96.44 444 LEU A O 1
ATOM 3559 N N . LEU A 1 445 ? -4.601 5.970 23.883 1.00 97.00 445 LEU A N 1
ATOM 3560 C CA . LEU A 1 445 ? -3.557 6.520 23.013 1.00 97.00 445 LEU A CA 1
ATOM 3561 C C . LEU A 1 445 ? -2.176 5.962 23.381 1.00 97.00 445 LEU A C 1
ATOM 3563 O O . LEU A 1 445 ? -1.424 5.529 22.508 1.00 97.00 445 LEU A O 1
ATOM 3567 N N . LYS A 1 446 ? -1.849 5.908 24.679 1.00 95.62 446 LYS A N 1
ATOM 3568 C CA . LYS A 1 446 ? -0.590 5.324 25.165 1.00 95.62 446 LYS A CA 1
ATOM 3569 C C . LYS A 1 446 ? -0.468 3.839 24.825 1.00 95.62 446 LYS A C 1
ATOM 3571 O O . LYS A 1 446 ? 0.646 3.409 24.524 1.00 95.62 446 LYS A O 1
ATOM 3576 N N . GLN A 1 447 ? -1.572 3.088 24.864 1.00 96.88 447 GLN A N 1
ATOM 3577 C CA . GLN A 1 447 ? -1.617 1.670 24.500 1.00 96.88 447 GLN A CA 1
ATOM 3578 C C . GLN A 1 447 ? -1.474 1.452 22.987 1.00 96.88 447 GLN A C 1
ATOM 3580 O O . GLN A 1 447 ? -0.697 0.591 22.584 1.00 96.88 447 GLN A O 1
ATOM 3585 N N . LEU A 1 448 ? -2.109 2.272 22.141 1.00 97.75 448 LEU A N 1
ATOM 3586 C CA . LEU A 1 448 ? -1.873 2.253 20.688 1.00 97.75 448 LEU A CA 1
ATOM 3587 C C . LEU A 1 448 ? -0.395 2.532 20.357 1.00 97.75 448 LEU A C 1
ATOM 3589 O O . LEU A 1 448 ? 0.227 1.799 19.590 1.00 97.75 448 LEU A O 1
ATOM 3593 N N . LEU A 1 449 ? 0.212 3.519 21.026 1.00 97.56 449 LEU A N 1
ATOM 3594 C CA . LEU A 1 449 ? 1.630 3.871 20.869 1.00 97.56 449 LEU A CA 1
ATOM 3595 C C . LEU A 1 449 ? 2.609 2.799 21.376 1.00 97.56 449 LEU A C 1
ATOM 3597 O O . LEU A 1 449 ? 3.821 2.923 21.154 1.00 97.56 449 LEU A O 1
ATOM 3601 N N . GLU A 1 450 ? 2.150 1.751 22.067 1.00 96.38 450 GLU A N 1
ATOM 3602 C CA . GLU A 1 450 ? 3.026 0.624 22.388 1.00 96.38 450 GLU A CA 1
ATOM 3603 C C . GLU A 1 450 ? 3.443 -0.152 21.137 1.00 96.38 450 GLU A C 1
ATOM 3605 O O . GLU A 1 450 ? 4.562 -0.664 21.135 1.00 96.38 450 GLU A O 1
ATOM 3610 N N . GLY A 1 451 ? 2.613 -0.181 20.084 1.00 94.94 451 GLY A N 1
ATOM 3611 C CA . GLY A 1 451 ? 2.912 -0.909 18.845 1.00 94.94 451 GLY A CA 1
ATOM 3612 C C . GLY A 1 451 ? 3.054 -2.411 19.090 1.00 94.94 451 GLY A C 1
ATOM 3613 O O . GLY A 1 451 ? 4.067 -3.010 18.739 1.00 94.94 451 GLY A O 1
ATOM 3614 N N . LYS A 1 452 ? 2.077 -3.005 19.787 1.00 94.81 452 LYS A N 1
ATOM 3615 C CA . LYS A 1 452 ? 2.064 -4.431 20.168 1.00 94.81 452 LYS A CA 1
ATOM 3616 C C . LYS A 1 452 ? 0.806 -5.163 19.700 1.00 94.81 452 LYS A C 1
ATOM 3618 O O . LYS A 1 452 ? 0.397 -6.147 20.322 1.00 94.81 452 LYS A O 1
ATOM 3623 N N . ARG A 1 453 ? 0.167 -4.677 18.637 1.00 93.94 453 ARG A N 1
ATOM 3624 C CA . ARG A 1 453 ? -0.985 -5.362 18.051 1.00 93.94 453 ARG A CA 1
ATOM 3625 C C . ARG A 1 453 ? -0.515 -6.675 17.426 1.00 93.94 453 ARG A C 1
ATOM 3627 O O . ARG A 1 453 ? 0.541 -6.733 16.809 1.00 93.94 453 ARG A O 1
ATOM 3634 N N . TYR A 1 454 ? -1.281 -7.744 17.578 1.00 90.81 454 TYR A N 1
ATOM 3635 C CA . TYR A 1 454 ? -1.049 -8.978 16.837 1.00 90.81 454 TYR A CA 1
ATOM 3636 C C . TYR A 1 454 ? -1.431 -8.772 15.364 1.00 90.81 454 TYR A C 1
ATOM 3638 O O . TYR A 1 454 ? -2.521 -8.284 15.084 1.00 90.81 454 TYR A O 1
ATOM 3646 N N . GLU A 1 455 ? -0.551 -9.121 14.426 1.00 82.25 455 GLU A N 1
ATOM 3647 C CA . GLU A 1 455 ? -0.717 -8.787 12.995 1.00 82.25 455 GLU A CA 1
ATOM 3648 C C . GLU A 1 455 ? -0.976 -10.002 12.094 1.00 82.25 455 GLU A C 1
ATOM 3650 O O . GLU A 1 455 ? -1.202 -9.842 10.897 1.00 82.25 455 GLU A O 1
ATOM 3655 N N . GLU A 1 456 ? -0.977 -11.225 12.633 1.00 74.06 456 GLU A N 1
ATOM 3656 C CA . GLU A 1 456 ? -1.177 -12.415 11.802 1.00 74.06 456 GLU A CA 1
ATOM 3657 C C . GLU A 1 456 ? -2.604 -12.491 11.230 1.00 74.06 456 GLU A C 1
ATOM 3659 O O . GLU A 1 456 ? -3.612 -12.277 11.913 1.00 74.06 456 GLU A O 1
ATOM 3664 N N . SER A 1 457 ? -2.688 -12.855 9.950 1.00 58.78 457 SER A N 1
ATOM 3665 C CA . SER A 1 457 ? -3.938 -13.031 9.218 1.00 58.78 457 SER A CA 1
ATOM 3666 C C . SER A 1 457 ? -4.638 -14.332 9.634 1.00 58.78 457 SER A C 1
ATOM 3668 O O . SER A 1 457 ? -4.308 -15.420 9.162 1.00 58.78 457 SER A O 1
ATOM 3670 N N . GLY A 1 458 ? -5.630 -14.231 10.518 1.00 65.81 458 GLY A N 1
ATOM 3671 C CA . GLY A 1 458 ? -6.492 -15.348 10.901 1.00 65.81 458 GLY A CA 1
ATOM 3672 C C . GLY A 1 458 ? -7.259 -15.080 12.191 1.00 65.81 458 GLY A C 1
ATOM 3673 O O . GLY A 1 458 ? -6.934 -14.172 12.947 1.00 65.81 458 GLY A O 1
ATOM 3674 N N . HIS A 1 459 ? -8.288 -15.883 12.458 1.00 81.25 459 HIS A N 1
ATOM 3675 C CA . HIS A 1 459 ? -9.010 -15.830 13.726 1.00 81.25 459 HIS A CA 1
ATOM 3676 C C . HIS A 1 459 ? -9.234 -17.235 14.288 1.00 81.25 459 HIS A C 1
ATOM 3678 O O . HIS A 1 459 ? -9.368 -18.219 13.561 1.00 81.25 459 HIS A O 1
ATOM 3684 N N . SER A 1 460 ? -9.309 -17.332 15.611 1.00 90.00 460 SER A N 1
ATOM 3685 C CA . SER A 1 460 ? -9.670 -18.544 16.333 1.00 90.00 460 SER A CA 1
ATOM 3686 C C . SER A 1 460 ? -11.042 -18.368 16.965 1.00 90.00 460 SER A C 1
ATOM 3688 O O . SER A 1 460 ? -11.217 -17.578 17.893 1.00 90.00 460 SER A O 1
ATOM 3690 N N . ALA A 1 461 ? -12.019 -19.158 16.515 1.00 89.19 461 ALA A N 1
ATOM 3691 C CA . ALA A 1 461 ? -13.371 -19.148 17.076 1.00 89.19 461 ALA A CA 1
ATOM 3692 C C . ALA A 1 461 ? -13.385 -19.467 18.585 1.00 89.19 461 ALA A C 1
ATOM 3694 O O . ALA A 1 461 ? -14.208 -18.945 19.338 1.00 89.19 461 ALA A O 1
ATOM 3695 N N . THR A 1 462 ? -12.461 -20.311 19.057 1.00 91.25 462 THR A N 1
ATOM 3696 C CA . THR A 1 462 ? -12.324 -20.634 20.486 1.00 91.25 462 THR A CA 1
ATOM 3697 C C . THR A 1 462 ? -11.798 -19.439 21.277 1.00 91.25 462 THR A C 1
ATOM 3699 O O . THR A 1 462 ? -12.326 -19.128 22.345 1.00 91.25 462 THR A O 1
ATOM 3702 N N . VAL A 1 463 ? -10.781 -18.748 20.752 1.00 92.75 463 VAL A N 1
ATOM 3703 C CA . VAL A 1 463 ? -10.258 -17.520 21.367 1.00 92.75 463 VAL A CA 1
ATOM 3704 C C . VAL A 1 463 ? -11.328 -16.430 21.347 1.00 92.75 463 VAL A C 1
ATOM 3706 O O . VAL A 1 463 ? -11.577 -15.827 22.389 1.00 92.75 463 VAL A O 1
ATOM 3709 N N . ALA A 1 464 ? -12.047 -16.275 20.232 1.00 95.25 464 ALA A N 1
ATOM 3710 C CA . ALA A 1 464 ? -13.138 -15.316 20.084 1.00 95.25 464 ALA A CA 1
ATOM 3711 C C . ALA A 1 464 ? -14.220 -15.517 21.151 1.00 95.25 464 ALA A C 1
ATOM 3713 O O . ALA A 1 464 ? -14.563 -14.578 21.859 1.00 95.25 464 ALA A O 1
ATOM 3714 N N . LYS A 1 465 ? -14.677 -16.757 21.373 1.00 95.69 465 LYS A N 1
ATOM 3715 C CA . LYS A 1 465 ? -15.640 -17.094 22.442 1.00 95.69 465 LYS A CA 1
ATOM 3716 C C . LYS A 1 465 ? -15.157 -16.719 23.837 1.00 95.69 465 LYS A C 1
ATOM 3718 O O . LYS A 1 465 ? -15.948 -16.238 24.652 1.00 95.69 465 LYS A O 1
ATOM 3723 N N . ASN A 1 466 ? -13.880 -16.952 24.123 1.00 95.69 466 ASN A N 1
ATOM 3724 C CA . ASN A 1 466 ? -13.303 -16.636 25.423 1.00 95.69 466 ASN A CA 1
ATOM 3725 C C . ASN A 1 466 ? -13.156 -15.124 25.622 1.00 95.69 466 ASN A C 1
ATOM 3727 O O . ASN A 1 466 ? -13.449 -14.631 26.709 1.00 95.69 466 ASN A O 1
ATOM 3731 N N . ILE A 1 467 ? -12.724 -14.389 24.595 1.00 95.94 467 ILE A N 1
ATOM 3732 C CA . ILE A 1 467 ? -12.536 -12.937 24.669 1.00 95.94 467 ILE A CA 1
ATOM 3733 C C . ILE A 1 467 ? -13.882 -12.201 24.641 1.00 95.94 467 ILE A C 1
ATOM 3735 O O . ILE A 1 467 ? -14.078 -11.311 25.459 1.00 95.94 467 ILE A O 1
ATOM 3739 N N . ALA A 1 468 ? -14.854 -12.633 23.833 1.00 97.50 468 ALA A N 1
ATOM 3740 C CA . ALA A 1 468 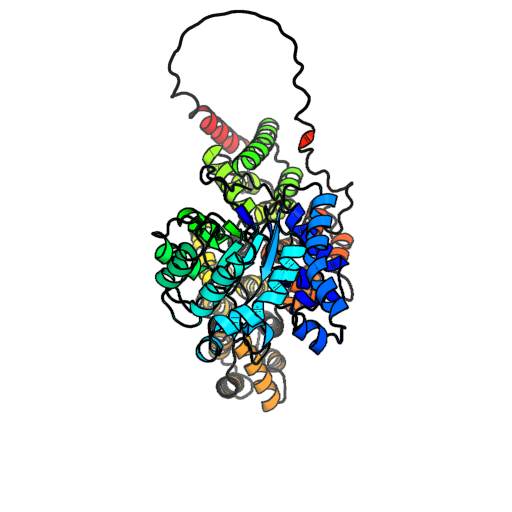? -16.217 -12.097 23.855 1.00 97.50 468 ALA A CA 1
ATOM 3741 C C . ALA A 1 468 ? -16.853 -12.231 25.247 1.00 97.50 468 ALA A C 1
ATOM 3743 O O . ALA A 1 468 ? -17.486 -11.301 25.739 1.00 97.50 468 ALA A O 1
ATOM 3744 N N . LYS A 1 469 ? -16.620 -13.361 25.937 1.00 97.12 469 LYS A N 1
ATOM 3745 C CA . LYS A 1 469 ? -17.028 -13.499 27.340 1.00 97.12 469 LYS A CA 1
ATOM 3746 C C . LYS A 1 469 ? -16.329 -12.487 28.252 1.00 97.12 469 LYS A C 1
ATOM 3748 O O . LYS A 1 469 ? -16.993 -11.931 29.117 1.00 97.12 469 LYS A O 1
ATOM 3753 N N . LYS A 1 470 ? -15.026 -12.250 28.069 1.00 97.12 470 LYS A N 1
ATOM 3754 C CA . LYS A 1 470 ? -14.289 -11.247 28.854 1.00 97.12 470 LYS A CA 1
ATOM 3755 C C . LYS A 1 470 ? -14.820 -9.833 28.621 1.00 97.12 470 LYS A C 1
ATOM 3757 O O . LYS A 1 470 ? -14.971 -9.122 29.599 1.00 97.12 470 LYS A O 1
ATOM 3762 N N . LEU A 1 471 ? -15.140 -9.453 27.378 1.00 96.75 471 LEU A N 1
ATOM 3763 C CA . LEU A 1 471 ? -15.768 -8.158 27.075 1.00 96.75 471 LEU A CA 1
ATOM 3764 C C . LEU A 1 471 ? -17.126 -8.020 27.761 1.00 96.75 471 LEU A C 1
ATOM 3766 O O . LEU A 1 471 ? -17.403 -6.990 28.359 1.00 96.75 471 LEU A O 1
ATOM 3770 N N . TYR A 1 472 ? -17.954 -9.067 27.719 1.00 97.00 472 TYR A N 1
ATOM 3771 C CA . TYR A 1 472 ? -19.249 -9.047 28.396 1.00 97.00 472 TYR A CA 1
ATOM 3772 C C . TYR A 1 472 ? -19.087 -8.902 29.909 1.00 97.00 472 TYR A C 1
ATOM 3774 O O . TYR A 1 472 ? -19.704 -8.034 30.510 1.00 97.00 472 TYR A O 1
ATOM 3782 N N . ASP A 1 473 ? -18.219 -9.710 30.525 1.00 96.44 473 ASP A N 1
ATOM 3783 C CA . ASP A 1 473 ? -17.966 -9.646 31.967 1.00 96.44 473 ASP A CA 1
ATOM 3784 C C . ASP A 1 473 ? -17.339 -8.297 32.394 1.00 96.44 473 ASP A C 1
ATOM 3786 O O . ASP A 1 473 ? -17.527 -7.890 33.538 1.00 96.44 473 ASP A O 1
ATOM 3790 N N . ALA A 1 474 ? -16.614 -7.621 31.493 1.00 95.69 474 ALA A N 1
ATOM 3791 C CA . ALA A 1 474 ? -15.997 -6.305 31.697 1.00 95.69 474 ALA A CA 1
ATOM 3792 C C . ALA A 1 474 ? -16.946 -5.115 31.461 1.00 95.69 474 ALA A C 1
ATOM 3794 O O . ALA A 1 474 ? -16.581 -3.988 31.778 1.00 95.69 474 ALA A O 1
ATOM 3795 N N . GLY A 1 475 ? -18.128 -5.341 30.888 1.00 93.69 475 GLY A N 1
ATOM 3796 C CA . GLY A 1 475 ? -19.164 -4.328 30.685 1.00 93.69 475 GLY A CA 1
ATOM 3797 C C . GLY A 1 475 ? -20.491 -4.831 31.240 1.00 93.69 475 GLY A C 1
ATOM 3798 O O . GLY A 1 475 ? -20.593 -5.138 32.422 1.00 93.69 475 GLY A O 1
ATOM 3799 N N . GLU A 1 476 ? -21.481 -5.015 30.368 1.00 92.75 476 GLU A N 1
ATOM 3800 C CA . GLU A 1 476 ? -22.879 -5.329 30.717 1.00 92.75 476 GLU A CA 1
ATOM 3801 C C . GLU A 1 476 ? -23.101 -6.529 31.665 1.00 92.75 476 GLU A C 1
ATOM 3803 O O . GLU A 1 476 ? -24.145 -6.655 32.311 1.00 92.75 476 GLU A O 1
ATOM 3808 N N . GLY A 1 477 ? -22.149 -7.462 31.739 1.00 90.25 477 GLY A N 1
ATOM 3809 C CA . GLY A 1 477 ? -22.214 -8.640 32.599 1.00 90.25 477 GLY A CA 1
ATOM 3810 C C . GLY A 1 477 ? -21.964 -8.367 34.083 1.00 90.25 477 GLY A C 1
ATOM 3811 O O . GLY A 1 477 ? -22.327 -9.209 34.912 1.00 90.25 477 GLY A O 1
ATOM 3812 N N . THR A 1 478 ? -21.380 -7.218 34.426 1.00 90.25 478 THR A N 1
ATOM 3813 C CA . THR A 1 478 ? -21.024 -6.829 35.796 1.00 90.25 478 THR A CA 1
ATOM 3814 C C . THR A 1 478 ? -21.461 -5.382 36.056 1.00 90.25 478 THR A C 1
ATOM 3816 O O . THR A 1 478 ? -21.400 -4.558 35.158 1.00 90.25 478 THR A O 1
ATOM 3819 N N . PRO A 1 479 ? -21.904 -5.007 37.272 1.00 88.06 479 PRO A N 1
ATOM 3820 C CA . PRO A 1 479 ? -22.152 -3.600 37.577 1.00 88.06 479 PRO A CA 1
ATOM 3821 C C . PRO A 1 479 ? -20.869 -2.757 37.477 1.00 88.06 479 PRO A C 1
ATOM 3823 O O . PRO A 1 479 ? -19.957 -2.928 38.289 1.00 88.06 479 PRO A O 1
ATOM 3826 N N . GLY A 1 480 ? -20.852 -1.806 36.541 1.00 86.88 480 GLY A N 1
ATOM 3827 C CA . GLY A 1 480 ? -19.708 -0.937 36.263 1.00 86.88 480 GLY A CA 1
ATOM 3828 C C . GLY A 1 480 ? -18.799 -1.491 35.164 1.00 86.88 480 GLY A C 1
ATOM 3829 O O . GLY A 1 480 ? -18.832 -2.677 34.858 1.00 86.88 480 GLY A O 1
ATOM 3830 N N . ILE A 1 481 ? -17.967 -0.619 34.597 1.00 92.69 481 ILE A N 1
ATOM 3831 C CA . ILE A 1 481 ? -17.153 -0.920 33.418 1.00 92.69 481 ILE A CA 1
ATOM 3832 C C . ILE A 1 481 ? -15.663 -1.080 33.758 1.00 92.69 481 ILE A C 1
ATOM 3834 O O . ILE A 1 481 ? -15.066 -0.250 34.447 1.00 92.69 481 ILE A O 1
ATOM 3838 N N . ASP A 1 482 ? -15.057 -2.156 33.254 1.00 95.19 482 ASP A N 1
ATOM 3839 C CA . ASP A 1 482 ? -13.615 -2.417 33.258 1.00 95.19 482 ASP A CA 1
ATOM 3840 C C . ASP A 1 482 ? -12.998 -1.943 31.936 1.00 95.19 482 ASP A C 1
ATOM 3842 O O . ASP A 1 482 ? -12.796 -2.690 30.971 1.00 95.19 482 ASP A O 1
ATOM 3846 N N . TYR A 1 483 ? -12.695 -0.653 31.925 1.00 94.88 483 TYR A N 1
ATOM 3847 C CA . TYR A 1 483 ? -12.065 0.047 30.819 1.00 94.88 483 TYR A CA 1
ATOM 3848 C C . TYR A 1 483 ? -10.710 -0.537 30.386 1.00 94.88 483 TYR A C 1
ATOM 3850 O O . TYR A 1 483 ? -10.412 -0.564 29.190 1.00 94.88 483 TYR A O 1
ATOM 3858 N N . ASP A 1 484 ? -9.903 -1.047 31.320 1.00 95.25 484 ASP A N 1
ATOM 3859 C CA . ASP A 1 484 ? -8.578 -1.598 31.013 1.00 95.25 484 ASP A CA 1
ATOM 3860 C C . ASP A 1 484 ? -8.695 -2.867 30.165 1.00 95.25 484 ASP A C 1
ATOM 3862 O O . ASP A 1 484 ? -7.908 -3.091 29.238 1.00 95.25 484 ASP A O 1
ATOM 3866 N N . THR A 1 485 ? -9.708 -3.696 30.436 1.00 95.94 485 THR A N 1
ATOM 3867 C CA . THR A 1 485 ? -9.996 -4.871 29.610 1.00 95.94 485 THR A CA 1
ATOM 3868 C C . THR A 1 485 ? -10.417 -4.473 28.195 1.00 95.94 485 THR A C 1
ATOM 3870 O O . THR A 1 485 ? -9.915 -5.078 27.241 1.00 95.94 485 THR A O 1
ATOM 3873 N N . PHE A 1 486 ? -11.265 -3.449 28.039 1.00 96.75 486 PHE A N 1
ATOM 3874 C CA . PHE A 1 486 ? -11.642 -2.922 26.721 1.00 96.75 486 PHE A CA 1
ATOM 3875 C C . PHE A 1 486 ? -10.421 -2.403 25.961 1.00 96.75 486 PHE A C 1
ATOM 3877 O O . PHE A 1 486 ? -10.157 -2.875 24.855 1.00 96.75 486 PHE A O 1
ATOM 3884 N N . ILE A 1 487 ? -9.628 -1.512 26.567 1.00 97.25 487 ILE A N 1
ATOM 3885 C CA . ILE A 1 487 ? -8.423 -0.963 25.933 1.00 97.25 487 ILE A CA 1
ATOM 3886 C C . ILE A 1 487 ? -7.480 -2.091 25.513 1.00 97.25 487 ILE A C 1
ATOM 3888 O O . ILE A 1 487 ? -7.053 -2.138 24.359 1.00 97.25 487 ILE A O 1
ATOM 3892 N N . ARG A 1 488 ? -7.165 -3.029 26.415 1.00 95.94 488 ARG A N 1
ATOM 3893 C CA . ARG A 1 488 ? -6.213 -4.112 26.133 1.00 95.94 488 ARG A CA 1
ATOM 3894 C C . ARG A 1 488 ? -6.666 -4.983 24.963 1.00 95.94 488 ARG A C 1
ATOM 3896 O O . ARG A 1 488 ? -5.847 -5.304 24.113 1.00 95.94 488 ARG A O 1
ATOM 3903 N N . ILE A 1 489 ? -7.945 -5.355 24.905 1.00 96.12 489 ILE A N 1
ATOM 3904 C CA . ILE A 1 489 ? -8.487 -6.175 23.809 1.00 96.12 489 ILE A CA 1
ATOM 3905 C C . ILE A 1 489 ? -8.431 -5.396 22.489 1.00 96.12 489 ILE A C 1
ATOM 3907 O O . ILE A 1 489 ? -7.838 -5.862 21.519 1.00 96.12 489 ILE A O 1
ATOM 3911 N N . PHE A 1 490 ? -8.959 -4.171 22.468 1.00 97.00 490 PHE A N 1
ATOM 3912 C CA . PHE A 1 490 ? -9.058 -3.358 21.252 1.00 97.00 490 PHE A CA 1
ATOM 3913 C C . PHE A 1 490 ? -7.695 -2.942 20.669 1.00 97.00 490 PHE A C 1
ATOM 3915 O O . PHE A 1 490 ? -7.586 -2.706 19.462 1.00 97.00 490 PHE A O 1
ATOM 3922 N N . THR A 1 491 ? -6.647 -2.867 21.493 1.00 96.62 491 THR A N 1
ATOM 3923 C CA . THR A 1 491 ? -5.294 -2.453 21.070 1.00 96.62 491 THR A CA 1
ATOM 3924 C C . THR A 1 491 ? -4.347 -3.611 20.754 1.00 96.62 491 THR A C 1
ATOM 3926 O O . THR A 1 491 ? -3.428 -3.416 19.965 1.00 96.62 491 THR A O 1
ATOM 3929 N N . HIS A 1 492 ? -4.554 -4.806 21.323 1.00 93.56 492 HIS A N 1
ATOM 3930 C CA . HIS A 1 492 ? -3.605 -5.919 21.182 1.00 93.56 492 HIS A CA 1
ATOM 3931 C C . HIS A 1 492 ? -4.058 -7.018 20.218 1.00 93.56 492 HIS A C 1
ATOM 3933 O O . HIS A 1 492 ? -3.207 -7.656 19.604 1.00 93.56 492 HIS A O 1
ATOM 3939 N N . ASP A 1 493 ? -5.358 -7.283 20.080 1.00 92.88 493 ASP A N 1
ATOM 3940 C CA . ASP A 1 493 ? -5.826 -8.351 19.190 1.00 92.88 493 ASP A CA 1
ATOM 3941 C C . ASP A 1 493 ? -5.752 -7.923 17.709 1.00 92.88 493 ASP A C 1
ATOM 3943 O O . ASP A 1 493 ? -5.930 -6.748 17.371 1.00 92.88 493 ASP A O 1
ATOM 3947 N N . ALA A 1 494 ? -5.506 -8.880 16.807 1.00 91.38 494 ALA A N 1
ATOM 3948 C CA . ALA A 1 494 ? -5.573 -8.636 15.362 1.00 91.38 494 ALA A CA 1
ATOM 3949 C C . ALA A 1 494 ? -6.974 -8.179 14.949 1.00 91.38 494 ALA A C 1
ATOM 3951 O O . ALA A 1 494 ? -7.969 -8.653 15.499 1.00 91.38 494 ALA A O 1
ATOM 3952 N N . PHE A 1 495 ? -7.076 -7.324 13.929 1.00 93.31 495 PHE A N 1
ATOM 3953 C CA . PHE A 1 495 ? -8.373 -6.837 13.445 1.00 93.31 495 PHE A CA 1
ATOM 3954 C C . PHE A 1 495 ? -9.302 -7.977 12.996 1.00 93.31 495 PHE A C 1
ATOM 3956 O O . PHE A 1 495 ? -10.484 -7.988 13.333 1.00 93.31 495 PHE A O 1
ATOM 3963 N N . SER A 1 496 ? -8.760 -9.002 12.336 1.00 91.12 496 SER A N 1
ATOM 3964 C CA . SER A 1 496 ? -9.501 -10.214 11.956 1.00 91.12 496 SER A CA 1
ATOM 3965 C C . SER A 1 496 ? -10.053 -10.976 13.171 1.00 91.12 496 SER A C 1
ATOM 3967 O O . SER A 1 496 ? -11.200 -11.428 13.163 1.00 91.12 496 SER A O 1
ATOM 3969 N N . GLN A 1 497 ? -9.268 -11.075 14.246 1.00 93.75 497 GLN A N 1
ATOM 3970 C CA . GLN A 1 497 ? -9.679 -11.689 15.505 1.00 93.75 497 GLN A CA 1
ATOM 3971 C C . GLN A 1 497 ? -10.719 -10.834 16.244 1.00 93.75 497 GLN A C 1
ATOM 3973 O O . GLN A 1 497 ? -11.679 -11.396 16.771 1.00 93.75 497 GLN A O 1
ATOM 3978 N N . LEU A 1 498 ? -10.566 -9.505 16.263 1.00 96.25 498 LEU A N 1
ATOM 3979 C CA . LEU A 1 498 ? -11.537 -8.567 16.840 1.00 96.25 498 LEU A CA 1
ATOM 3980 C C . LEU A 1 498 ? -12.888 -8.639 16.130 1.00 96.25 498 LEU A C 1
ATOM 3982 O O . LEU A 1 498 ? -13.913 -8.732 16.799 1.00 96.25 498 LEU A O 1
ATOM 3986 N N . SER A 1 499 ? -12.897 -8.699 14.797 1.00 95.88 499 SER A N 1
ATOM 3987 C CA . SER A 1 499 ? -14.135 -8.856 14.026 1.00 95.88 499 SER A CA 1
ATOM 3988 C C . SER A 1 499 ? -14.877 -10.140 14.425 1.00 95.88 499 SER A C 1
ATOM 3990 O O . SER A 1 499 ? -16.054 -10.092 14.782 1.00 95.88 499 SER A O 1
ATOM 3992 N N . ALA A 1 500 ? -14.161 -11.268 14.528 1.00 96.06 500 ALA A N 1
ATOM 3993 C CA . ALA A 1 500 ? -14.737 -12.530 14.997 1.00 96.06 500 ALA A CA 1
ATOM 3994 C C . ALA A 1 500 ? -15.194 -12.485 16.470 1.00 96.06 500 ALA A C 1
ATOM 3996 O O . ALA A 1 500 ? -16.159 -13.151 16.846 1.00 96.06 500 ALA A O 1
ATOM 3997 N N . ILE A 1 501 ? -14.508 -11.726 17.333 1.00 97.19 501 ILE A N 1
ATOM 3998 C CA . ILE A 1 501 ? -14.939 -11.496 18.720 1.00 97.19 501 ILE A CA 1
ATOM 3999 C C . ILE A 1 501 ? -16.281 -10.765 18.741 1.00 97.19 501 ILE A C 1
ATOM 4001 O O . ILE A 1 501 ? -17.151 -11.152 19.520 1.00 97.19 501 ILE A O 1
ATOM 4005 N N . PHE A 1 502 ? -16.455 -9.744 17.900 1.00 97.88 502 PHE A N 1
ATOM 4006 C CA . PHE A 1 502 ? -17.689 -8.964 17.832 1.00 97.88 502 PHE A CA 1
ATOM 4007 C C . PHE A 1 502 ? -18.866 -9.799 17.321 1.00 97.88 502 PHE A C 1
ATOM 4009 O O . PHE A 1 502 ? -19.934 -9.735 17.922 1.00 97.88 502 PHE A O 1
ATOM 4016 N N . ASP A 1 503 ? -18.653 -10.658 16.319 1.00 96.81 503 ASP A N 1
ATOM 4017 C CA . ASP A 1 503 ? -19.680 -11.606 15.852 1.00 96.81 503 ASP A CA 1
ATOM 4018 C C . ASP A 1 503 ? -20.125 -12.548 16.975 1.00 96.81 503 ASP A C 1
ATOM 4020 O O . ASP A 1 503 ? -21.310 -12.701 17.262 1.00 96.81 503 ASP A O 1
ATOM 4024 N N . VAL A 1 504 ? -19.161 -13.140 17.686 1.00 97.75 504 VAL A N 1
ATOM 4025 C CA . VAL A 1 504 ? -19.462 -14.056 18.791 1.00 97.75 504 VAL A CA 1
ATOM 4026 C C . VAL A 1 504 ? -20.112 -13.337 19.977 1.00 97.75 504 VAL A C 1
ATOM 4028 O O . VAL A 1 504 ? -20.901 -13.946 20.705 1.00 97.75 504 VAL A O 1
ATOM 4031 N N . TYR A 1 505 ? -19.764 -12.071 20.210 1.00 97.88 505 TYR A N 1
ATOM 4032 C CA . TYR A 1 505 ? -20.403 -11.247 21.229 1.00 97.88 505 TYR A CA 1
ATOM 4033 C C . TYR A 1 505 ? -21.887 -11.053 20.898 1.00 97.88 505 TYR A C 1
ATOM 4035 O O . TYR A 1 505 ? -22.739 -11.364 21.731 1.00 97.88 505 TYR A O 1
ATOM 4043 N N . GLU A 1 506 ? -22.191 -10.634 19.669 1.00 97.38 506 GLU A N 1
ATOM 4044 C CA . GLU A 1 506 ? -23.558 -10.400 19.206 1.00 97.38 506 GLU A CA 1
ATOM 4045 C C . GLU A 1 506 ? -24.403 -11.677 19.234 1.00 97.38 506 GLU A C 1
ATOM 4047 O O . GLU A 1 506 ? -25.469 -11.696 19.853 1.00 97.38 506 GLU A O 1
ATOM 4052 N N . ASP A 1 507 ? -23.877 -12.779 18.694 1.00 96.88 507 ASP A N 1
ATOM 4053 C CA . ASP A 1 507 ? -24.550 -14.082 18.682 1.00 96.88 507 ASP A CA 1
ATOM 4054 C C . ASP A 1 507 ? -24.927 -14.572 20.088 1.00 96.88 507 ASP A C 1
ATOM 4056 O O . ASP A 1 507 ? -25.945 -15.241 20.289 1.00 96.88 507 ASP A O 1
ATOM 4060 N N . LYS A 1 508 ? -24.078 -14.292 21.081 1.00 96.94 508 LYS A N 1
ATOM 4061 C CA . LYS A 1 508 ? -24.218 -14.847 22.430 1.00 96.94 508 LYS A CA 1
ATOM 4062 C C . LYS A 1 508 ? -25.013 -13.953 23.374 1.00 96.94 508 LYS A C 1
ATOM 4064 O O . LYS A 1 508 ? -25.690 -14.479 24.260 1.00 96.94 508 LYS A O 1
ATOM 4069 N N . TYR A 1 509 ? -24.900 -12.638 23.222 1.00 95.62 509 TYR A N 1
ATOM 4070 C CA . TYR A 1 509 ? -25.478 -11.653 24.140 1.00 95.62 509 TYR A CA 1
ATOM 4071 C C . TYR A 1 509 ? -26.641 -10.867 23.520 1.00 95.62 509 TYR A C 1
ATOM 4073 O O . TYR A 1 509 ? -27.338 -10.139 24.224 1.00 95.62 509 TYR A O 1
ATOM 4081 N N . GLY A 1 510 ? -26.931 -11.102 22.235 1.00 93.12 510 GLY A N 1
ATOM 4082 C CA . GLY A 1 510 ? -28.145 -10.646 21.559 1.00 93.12 510 GLY A CA 1
ATOM 4083 C C . GLY A 1 510 ? -28.145 -9.168 21.180 1.00 93.12 510 GLY A C 1
ATOM 4084 O O . GLY A 1 510 ? -29.212 -8.633 20.884 1.00 93.12 510 GLY A O 1
ATOM 4085 N N . ARG A 1 511 ? -26.983 -8.510 21.226 1.00 93.44 511 ARG A N 1
ATOM 4086 C CA . ARG A 1 511 ? -26.773 -7.128 20.785 1.00 93.44 511 ARG A CA 1
ATOM 4087 C C . ARG A 1 511 ? -25.330 -6.931 20.307 1.00 93.44 511 ARG A C 1
ATOM 4089 O O . ARG A 1 511 ? -24.437 -7.600 20.837 1.00 93.44 511 ARG A O 1
ATOM 4096 N N . PRO A 1 512 ? -25.085 -6.032 19.345 1.00 96.50 512 PRO A N 1
ATOM 4097 C CA . PRO A 1 512 ? -23.741 -5.731 18.874 1.00 96.50 512 PRO A CA 1
ATOM 4098 C C . PRO A 1 512 ? -22.895 -5.072 19.974 1.00 96.50 512 PRO A C 1
ATOM 4100 O O . PRO A 1 512 ? -23.415 -4.439 20.895 1.00 96.50 512 PRO A O 1
ATOM 4103 N N . ILE A 1 513 ? -21.568 -5.193 19.873 1.00 96.69 513 ILE A N 1
ATOM 4104 C CA . ILE A 1 513 ? -20.639 -4.598 20.851 1.00 96.69 513 ILE A CA 1
ATOM 4105 C C . ILE A 1 513 ? -20.764 -3.066 20.915 1.00 96.69 513 ILE A C 1
ATOM 4107 O O . ILE A 1 513 ? -20.521 -2.475 21.963 1.00 96.69 513 ILE A O 1
ATOM 4111 N N . GLN A 1 514 ? -21.171 -2.425 19.815 1.00 96.69 514 GLN A N 1
ATOM 4112 C CA . GLN A 1 514 ? -21.413 -0.985 19.745 1.00 96.69 514 GLN A CA 1
ATOM 4113 C C . GLN A 1 514 ? -22.488 -0.546 20.741 1.00 96.69 514 GLN A C 1
ATOM 4115 O O . GLN A 1 514 ? -22.283 0.444 21.437 1.00 96.69 514 GLN A O 1
ATOM 4120 N N . ASP A 1 515 ? -23.575 -1.310 20.872 1.00 95.19 515 ASP A N 1
ATOM 4121 C CA . ASP A 1 515 ? -24.638 -1.008 21.831 1.00 95.19 515 ASP A CA 1
ATOM 4122 C C . ASP A 1 515 ? -24.100 -1.103 23.262 1.00 95.19 515 ASP A C 1
ATOM 4124 O O . ASP A 1 515 ? -24.381 -0.237 24.085 1.00 95.19 515 ASP A O 1
ATOM 4128 N N . ALA A 1 516 ? -23.292 -2.121 23.569 1.00 93.50 516 ALA A N 1
ATOM 4129 C CA . ALA A 1 516 ? -22.682 -2.255 24.892 1.00 93.50 516 ALA A CA 1
ATOM 4130 C C . ALA A 1 516 ? -21.754 -1.072 25.217 1.00 93.50 516 ALA A C 1
ATOM 4132 O O . ALA A 1 516 ? -21.769 -0.565 26.337 1.00 93.50 516 ALA A O 1
ATOM 4133 N N . ILE A 1 517 ? -20.988 -0.592 24.231 1.00 95.69 517 ILE A N 1
ATOM 4134 C CA . ILE A 1 517 ? -20.164 0.616 24.372 1.00 95.69 517 ILE A CA 1
ATOM 4135 C C . ILE A 1 517 ? -21.052 1.839 24.650 1.00 95.69 517 ILE A C 1
ATOM 4137 O O . ILE A 1 517 ? -20.783 2.575 25.592 1.00 95.69 517 ILE A O 1
ATOM 4141 N N . GLU A 1 518 ? -22.134 2.037 23.890 1.00 95.31 518 GLU A N 1
ATOM 4142 C CA . GLU A 1 518 ? -23.053 3.172 24.078 1.00 95.31 518 GLU A CA 1
ATOM 4143 C C . GLU A 1 518 ? -23.730 3.196 25.454 1.00 95.31 518 GLU A C 1
ATOM 4145 O O . GLU A 1 518 ? -23.971 4.274 25.998 1.00 95.31 518 GLU A O 1
ATOM 4150 N N . HIS A 1 519 ? -24.064 2.028 26.010 1.00 91.75 519 HIS A N 1
ATOM 4151 C CA . HIS A 1 519 ? -24.772 1.936 27.287 1.00 91.75 519 HIS A CA 1
ATOM 4152 C C . HIS A 1 519 ? -23.844 2.029 28.507 1.00 91.75 519 HIS A C 1
ATOM 4154 O O . HIS A 1 519 ? -24.266 2.561 29.536 1.00 91.75 519 HIS A O 1
ATOM 4160 N N . GLU A 1 520 ? -22.619 1.498 28.421 1.00 93.19 520 GLU A N 1
ATOM 4161 C CA . GLU A 1 520 ? -21.718 1.367 29.576 1.00 93.19 520 GLU A CA 1
ATOM 4162 C C . GLU A 1 520 ? -20.714 2.525 29.716 1.00 93.19 520 GLU A C 1
ATOM 4164 O O . GLU A 1 520 ? -20.302 2.852 30.833 1.00 93.19 520 GLU A O 1
ATOM 4169 N N . PHE A 1 521 ? -20.307 3.159 28.612 1.00 94.44 521 PHE A N 1
ATOM 4170 C CA . PHE A 1 521 ? -19.327 4.248 28.644 1.00 94.44 521 PHE A CA 1
ATOM 4171 C C . PHE A 1 521 ? -19.983 5.563 29.077 1.00 94.44 521 PHE A C 1
ATOM 4173 O O . PHE A 1 521 ? -21.146 5.837 28.780 1.00 94.44 521 PHE A O 1
ATOM 4180 N N . GLN A 1 522 ? -19.230 6.396 29.799 1.00 89.94 522 GLN A N 1
ATOM 4181 C CA . GLN A 1 522 ? -19.784 7.601 30.425 1.00 89.94 522 GLN A CA 1
ATOM 4182 C C . GLN A 1 522 ? -19.699 8.829 29.523 1.00 89.94 522 GLN A C 1
ATOM 4184 O O . GLN A 1 522 ? -20.658 9.599 29.432 1.00 89.94 522 GLN A O 1
ATOM 4189 N N . GLU A 1 523 ? -18.553 9.033 28.875 1.00 92.94 523 GLU A N 1
ATOM 4190 C CA . GLU A 1 523 ? -18.296 10.238 28.095 1.00 92.94 523 GLU A CA 1
ATOM 4191 C C . GLU A 1 523 ? -18.543 9.997 26.605 1.00 92.94 523 GLU A C 1
ATOM 4193 O O . GLU A 1 523 ? -18.114 9.002 26.018 1.00 92.94 523 GLU A O 1
ATOM 4198 N N . LYS A 1 524 ? -19.184 10.968 25.947 1.00 95.38 524 LYS A N 1
ATOM 4199 C CA . LYS A 1 524 ? -19.504 10.874 24.514 1.00 95.38 524 LYS A CA 1
ATOM 4200 C C . LYS A 1 524 ? -18.257 10.657 23.652 1.00 95.38 524 LYS A C 1
ATOM 4202 O O . LYS A 1 524 ? -18.303 9.906 22.685 1.00 95.38 524 LYS A O 1
ATOM 4207 N N . ILE A 1 525 ? -17.151 11.316 23.998 1.00 94.38 525 ILE A N 1
ATOM 4208 C CA . ILE A 1 525 ? -15.899 11.206 23.242 1.00 94.38 525 ILE A CA 1
ATOM 4209 C C . ILE A 1 525 ? -15.306 9.795 23.316 1.00 94.38 525 ILE A C 1
ATOM 4211 O O . ILE A 1 525 ? -14.731 9.321 22.341 1.00 94.38 525 ILE A O 1
ATOM 4215 N N . GLU A 1 526 ? -15.490 9.106 24.442 1.00 95.38 526 GLU A N 1
ATOM 4216 C CA . GLU A 1 526 ? -15.036 7.732 24.635 1.00 95.38 526 GLU A CA 1
ATOM 4217 C C . GLU A 1 526 ? -15.853 6.765 23.778 1.00 95.38 526 GLU A C 1
ATOM 4219 O O . GLU A 1 526 ? -15.275 5.940 23.070 1.00 95.38 526 GLU A O 1
ATOM 4224 N N . ILE A 1 527 ? -17.181 6.937 23.773 1.00 97.19 527 ILE A N 1
ATOM 4225 C CA . ILE A 1 527 ? -18.100 6.187 22.908 1.00 97.19 527 ILE A CA 1
ATOM 4226 C C . ILE A 1 527 ? -17.693 6.355 21.443 1.00 97.19 527 ILE A C 1
ATOM 4228 O O . ILE A 1 527 ? -17.476 5.363 20.754 1.00 97.19 527 ILE A O 1
ATOM 4232 N N . GLU A 1 528 ? -17.525 7.597 20.979 1.00 97.38 528 GLU A N 1
ATOM 4233 C CA . GLU A 1 528 ? -17.163 7.876 19.586 1.00 97.38 528 GLU A CA 1
ATOM 4234 C C . GLU A 1 528 ? -15.814 7.244 19.196 1.00 97.38 528 GLU A C 1
ATOM 4236 O O . GLU A 1 528 ? -15.712 6.654 18.123 1.00 97.38 528 GLU A O 1
ATOM 4241 N N . CYS A 1 529 ? -14.797 7.293 20.068 1.00 97.81 529 CYS A N 1
ATOM 4242 C CA . CYS A 1 529 ? -13.496 6.675 19.786 1.00 97.81 529 CYS A CA 1
ATOM 4243 C C . CYS A 1 529 ? -13.595 5.149 19.647 1.00 97.81 529 CYS A C 1
ATOM 4245 O O . CYS A 1 529 ? -13.036 4.575 18.716 1.00 97.81 529 CYS A O 1
ATOM 4247 N N . PHE A 1 530 ? -14.296 4.472 20.560 1.00 98.00 530 PHE A N 1
ATOM 4248 C CA . PHE A 1 530 ? -14.435 3.016 20.487 1.00 98.00 530 PHE A CA 1
ATOM 4249 C C . PHE A 1 530 ? -15.352 2.583 19.338 1.00 98.00 530 PHE A C 1
ATOM 4251 O O . PHE A 1 530 ? -15.097 1.546 18.728 1.00 98.00 530 PHE A O 1
ATOM 4258 N N . GLN A 1 531 ? -16.364 3.378 18.985 1.00 97.69 531 GLN A N 1
ATOM 4259 C CA . GLN A 1 531 ? -17.183 3.144 17.795 1.00 97.69 531 GLN A CA 1
ATOM 4260 C C . GLN A 1 531 ? -16.364 3.236 16.506 1.00 97.69 531 GLN A C 1
ATOM 4262 O O . GLN A 1 531 ? -16.476 2.335 15.675 1.00 97.69 531 GLN A O 1
ATOM 4267 N N . ASP A 1 532 ? -15.489 4.240 16.375 1.00 97.88 532 ASP A N 1
ATOM 4268 C CA . ASP A 1 532 ? -14.564 4.356 15.240 1.00 97.88 532 ASP A CA 1
ATOM 4269 C C . ASP A 1 532 ? -13.657 3.117 15.136 1.00 97.88 532 ASP A C 1
ATOM 4271 O O . ASP A 1 532 ? -13.462 2.568 14.052 1.00 97.88 532 ASP A O 1
ATOM 4275 N N . MET A 1 533 ? -13.155 2.607 16.269 1.00 98.38 533 MET A N 1
ATOM 4276 C CA . MET A 1 533 ? -12.358 1.374 16.290 1.00 98.38 533 MET A CA 1
ATOM 4277 C C . MET A 1 533 ? -13.156 0.145 15.844 1.00 98.38 533 MET A C 1
ATOM 4279 O O . MET A 1 533 ? -12.632 -0.673 15.089 1.00 98.38 533 MET A O 1
ATOM 4283 N N . VAL A 1 534 ? -14.409 -0.008 16.294 1.00 98.25 534 VAL A N 1
ATOM 4284 C CA . VAL A 1 534 ? -15.270 -1.113 15.840 1.00 98.25 534 VAL A CA 1
ATOM 4285 C C . VAL A 1 534 ? -15.533 -1.001 14.341 1.00 98.25 534 VAL A C 1
ATOM 4287 O O . VAL A 1 534 ? -15.461 -1.999 13.627 1.00 98.25 534 VAL A O 1
ATOM 4290 N N . GLU A 1 535 ? -15.816 0.200 13.850 1.00 97.69 535 GLU A N 1
ATOM 4291 C CA . GLU A 1 535 ? -16.075 0.435 12.437 1.00 97.69 535 GLU A CA 1
ATOM 4292 C C . GLU A 1 535 ? -14.855 0.115 11.566 1.00 97.69 535 GLU A C 1
ATOM 4294 O O . GLU A 1 535 ? -14.979 -0.635 10.594 1.00 97.69 535 GLU A O 1
ATOM 4299 N N . TYR A 1 536 ? -13.673 0.589 11.961 1.00 97.69 536 TYR A N 1
ATOM 4300 C CA . TYR A 1 536 ? -12.418 0.274 11.285 1.00 97.69 536 TYR A CA 1
ATOM 4301 C C . TYR A 1 536 ? -12.145 -1.236 11.257 1.00 97.69 536 TYR A C 1
ATOM 4303 O O . TYR A 1 536 ? -11.802 -1.782 10.214 1.00 97.69 536 TYR A O 1
ATOM 4311 N N . VAL A 1 537 ? -12.365 -1.943 12.376 1.00 96.38 537 VAL A N 1
ATOM 4312 C CA . VAL A 1 537 ? -12.237 -3.412 12.451 1.00 96.38 537 VAL A CA 1
ATOM 4313 C C . VAL A 1 537 ? -13.154 -4.116 11.445 1.00 96.38 537 VAL A C 1
ATOM 4315 O O . VAL A 1 537 ? -12.773 -5.142 10.880 1.00 96.38 537 VAL A O 1
ATOM 4318 N N . ARG A 1 538 ? -14.376 -3.607 11.243 1.00 94.19 538 ARG A N 1
ATOM 4319 C CA . ARG A 1 538 ? -15.349 -4.206 10.319 1.00 94.19 538 ARG A CA 1
ATOM 4320 C C . ARG A 1 538 ? -14.992 -3.947 8.862 1.00 94.19 538 ARG A C 1
ATOM 4322 O O . ARG A 1 538 ? -15.114 -4.860 8.048 1.00 94.19 538 ARG A O 1
ATOM 4329 N N . SER A 1 539 ? -14.586 -2.725 8.530 1.00 92.56 539 SER A N 1
ATOM 4330 C CA . SER A 1 539 ? -14.143 -2.367 7.185 1.00 92.56 539 SER A CA 1
ATOM 4331 C C . SER A 1 539 ? -13.302 -1.084 7.213 1.00 92.56 539 SER A C 1
ATOM 4333 O O . SER A 1 539 ? -13.868 0.013 7.285 1.00 92.56 539 SER A O 1
ATOM 4335 N N . PRO A 1 540 ? -11.963 -1.195 7.098 1.00 93.69 540 PRO A N 1
ATOM 4336 C CA . PRO A 1 540 ? -11.076 -0.035 7.015 1.00 93.69 540 PRO A CA 1
ATOM 4337 C C . PRO A 1 540 ? -11.438 0.903 5.857 1.00 93.69 540 PRO A C 1
ATOM 4339 O O . PRO A 1 540 ? -11.532 2.117 6.039 1.00 93.69 540 PRO A O 1
ATOM 4342 N N . SER A 1 541 ? -11.732 0.347 4.679 1.00 90.62 541 SER A N 1
ATOM 4343 C CA . SER A 1 541 ? -12.057 1.128 3.482 1.00 90.62 541 SER A CA 1
ATOM 4344 C C . SER A 1 541 ? -13.381 1.889 3.626 1.00 90.62 541 SER A C 1
ATOM 4346 O O . SER A 1 541 ? -13.450 3.067 3.281 1.00 90.62 541 SER A O 1
ATOM 4348 N N . SER A 1 542 ? -14.416 1.268 4.212 1.00 94.44 542 SER A N 1
ATOM 4349 C CA . SER A 1 542 ? -15.678 1.958 4.528 1.00 94.44 542 SER A CA 1
ATOM 4350 C C . SER A 1 542 ? -15.479 3.051 5.578 1.00 94.44 542 SER A C 1
ATOM 4352 O O . SER A 1 542 ? -16.076 4.123 5.466 1.00 94.44 542 SER A O 1
ATOM 4354 N N . TYR A 1 543 ? -14.661 2.795 6.604 1.00 97.88 543 TYR A N 1
ATOM 4355 C CA . TYR A 1 543 ? -14.340 3.789 7.626 1.00 97.88 543 TYR A CA 1
ATOM 4356 C C . TYR A 1 543 ? -13.700 5.031 6.991 1.00 97.88 543 TYR A C 1
ATOM 4358 O O . TYR A 1 543 ? -14.223 6.139 7.125 1.00 97.88 543 TYR A O 1
ATOM 4366 N N . HIS A 1 544 ? -12.633 4.851 6.209 1.00 97.62 544 HIS A N 1
ATOM 4367 C CA . HIS A 1 544 ? -11.961 5.960 5.532 1.00 97.62 544 HIS A CA 1
ATOM 4368 C C . HIS A 1 544 ? -12.858 6.662 4.503 1.00 97.62 544 HIS A C 1
ATOM 4370 O O . HIS A 1 544 ? -12.820 7.889 4.407 1.00 97.62 544 HIS A O 1
ATOM 4376 N N . ALA A 1 545 ? -13.731 5.935 3.798 1.00 97.56 545 ALA A N 1
ATOM 4377 C CA . ALA A 1 545 ? -14.715 6.542 2.903 1.00 97.56 545 ALA A CA 1
ATOM 4378 C C . ALA A 1 545 ? -15.655 7.511 3.646 1.00 97.56 545 ALA A C 1
ATOM 4380 O O . ALA A 1 545 ? -15.919 8.620 3.171 1.00 97.56 545 ALA A O 1
ATOM 4381 N N . LYS A 1 546 ? -16.113 7.139 4.848 1.00 98.12 546 LYS A N 1
ATOM 4382 C CA . LYS A 1 546 ? -16.932 8.020 5.693 1.00 98.12 546 LYS A CA 1
ATOM 4383 C C . LYS A 1 546 ? -16.140 9.199 6.243 1.00 98.12 546 LYS A C 1
ATOM 4385 O O . LYS A 1 546 ? -16.668 10.310 6.253 1.00 98.12 546 LYS A O 1
ATOM 4390 N N . ILE A 1 547 ? -14.883 8.994 6.636 1.00 97.94 547 ILE A N 1
ATOM 4391 C CA . ILE A 1 547 ? -13.979 10.077 7.050 1.00 97.94 547 ILE A CA 1
ATOM 4392 C C . ILE A 1 547 ? -13.795 11.101 5.920 1.00 97.94 547 ILE A C 1
ATOM 4394 O O . ILE A 1 547 ? -13.936 12.304 6.153 1.00 97.94 547 ILE A O 1
ATOM 4398 N N . LEU A 1 548 ? -13.568 10.646 4.683 1.00 98.38 548 LEU A N 1
ATOM 4399 C CA . LEU A 1 548 ? -13.472 11.511 3.502 1.00 98.38 548 LEU A CA 1
ATOM 4400 C C . LEU A 1 548 ? -14.762 12.296 3.264 1.00 98.38 548 LEU A C 1
ATOM 4402 O O . LEU A 1 548 ? -14.714 13.506 3.039 1.00 98.38 548 LEU A O 1
ATOM 4406 N N . ARG A 1 549 ? -15.924 11.636 3.355 1.00 97.75 549 ARG A N 1
ATOM 4407 C CA . ARG A 1 549 ? -17.219 12.308 3.205 1.00 97.75 549 ARG A CA 1
ATOM 4408 C C . ARG A 1 549 ? -17.419 13.388 4.263 1.00 97.75 549 ARG A C 1
ATOM 4410 O O . ARG A 1 549 ? -17.735 14.523 3.920 1.00 97.75 549 ARG A O 1
ATOM 4417 N N . GLN A 1 550 ? -17.184 13.060 5.531 1.00 97.12 550 GLN A N 1
ATOM 4418 C CA . GLN A 1 550 ? -17.303 14.011 6.638 1.00 97.12 550 GLN A CA 1
ATOM 4419 C C . GLN A 1 550 ? -16.362 15.211 6.465 1.00 97.12 550 GLN A C 1
ATOM 4421 O O . GLN A 1 550 ? -16.744 16.342 6.763 1.00 97.12 550 GLN A O 1
ATOM 4426 N N . ALA A 1 551 ? -15.144 14.979 5.969 1.00 97.75 551 ALA A N 1
ATOM 4427 C CA . ALA A 1 551 ? -14.165 16.028 5.713 1.00 97.75 551 ALA A CA 1
ATOM 4428 C C . ALA A 1 551 ? -14.575 16.964 4.558 1.00 97.75 551 ALA A C 1
ATOM 4430 O O . ALA A 1 551 ? -14.375 18.177 4.669 1.00 97.75 551 ALA A O 1
ATOM 4431 N N . LEU A 1 552 ? -15.174 16.421 3.489 1.00 97.44 552 LEU A N 1
ATOM 4432 C CA . LEU A 1 552 ? -15.706 17.180 2.346 1.00 97.44 552 LEU A CA 1
ATOM 4433 C C . LEU A 1 552 ? -16.972 17.975 2.698 1.00 97.44 552 LEU A C 1
ATOM 4435 O O . LEU A 1 552 ? -17.118 19.107 2.246 1.00 97.44 552 LEU A O 1
ATOM 4439 N N . ASP A 1 553 ? -17.861 17.412 3.521 1.00 95.94 553 ASP A N 1
ATOM 4440 C CA . ASP A 1 553 ? -19.130 18.048 3.907 1.00 95.94 553 ASP A CA 1
ATOM 4441 C C . ASP A 1 553 ? -18.946 19.147 4.984 1.00 95.94 553 ASP A C 1
ATOM 4443 O O . ASP A 1 553 ? -19.855 19.941 5.253 1.00 95.94 553 ASP A O 1
ATOM 4447 N N . LYS A 1 554 ? -17.771 19.225 5.625 1.00 95.44 554 LYS A N 1
ATOM 4448 C CA . LYS A 1 554 ? -17.472 20.231 6.656 1.00 95.44 554 LYS A CA 1
ATOM 4449 C C . LYS A 1 554 ? -17.351 21.630 6.045 1.00 95.44 554 LYS A C 1
ATOM 4451 O O . LYS A 1 554 ? -16.790 21.821 4.972 1.00 95.44 554 LYS A O 1
ATOM 4456 N N . THR A 1 555 ? -17.837 22.646 6.761 1.00 93.06 555 THR A N 1
ATOM 4457 C CA . THR A 1 555 ? -17.675 24.061 6.383 1.00 93.06 555 THR A CA 1
ATOM 4458 C C . THR A 1 555 ? -16.926 24.818 7.489 1.00 93.06 555 THR A C 1
ATOM 4460 O O . THR A 1 555 ? -17.495 25.007 8.567 1.00 93.06 555 THR A O 1
ATOM 4463 N N . PRO A 1 556 ? -15.679 25.283 7.260 1.00 93.88 556 PRO A N 1
ATOM 4464 C CA . PRO A 1 556 ? -14.858 25.060 6.062 1.00 93.88 556 PRO A CA 1
ATOM 4465 C C . PRO A 1 556 ? -14.413 23.593 5.909 1.00 93.88 556 PRO A C 1
ATOM 4467 O O . PRO A 1 556 ? -14.403 22.847 6.890 1.00 93.88 556 PRO A O 1
ATOM 4470 N N . ILE A 1 557 ? -14.027 23.216 4.684 1.00 96.62 557 ILE A N 1
ATOM 4471 C CA . ILE A 1 557 ? -13.553 21.866 4.329 1.00 96.62 557 ILE A CA 1
ATOM 4472 C C . ILE A 1 557 ? -12.365 21.463 5.209 1.00 96.62 557 ILE A C 1
ATOM 4474 O O . ILE A 1 557 ? -11.442 22.254 5.433 1.00 96.62 557 ILE A O 1
ATOM 4478 N N . ASP A 1 558 ? -12.363 20.213 5.671 1.00 96.12 558 ASP A N 1
ATOM 4479 C CA . ASP A 1 558 ? -11.288 19.641 6.485 1.00 96.12 558 ASP A CA 1
ATOM 4480 C C . ASP A 1 558 ? -10.121 19.154 5.610 1.00 96.12 558 ASP A C 1
ATOM 4482 O O . ASP A 1 558 ? -9.893 17.958 5.434 1.00 96.12 558 ASP A O 1
ATOM 4486 N N . TYR A 1 559 ? -9.375 20.095 5.025 1.00 96.69 559 TYR A N 1
ATOM 4487 C CA . TYR A 1 559 ? -8.258 19.760 4.133 1.00 96.69 559 TYR A CA 1
ATOM 4488 C C . TYR A 1 559 ? -7.193 18.891 4.800 1.00 96.69 559 TYR A C 1
ATOM 4490 O O . TYR A 1 559 ? -6.580 18.082 4.119 1.00 96.69 559 TYR A O 1
ATOM 4498 N N . VAL A 1 560 ? -6.977 19.034 6.108 1.00 95.50 560 VAL A N 1
ATOM 4499 C CA . VAL A 1 560 ? -5.999 18.229 6.853 1.00 95.50 560 VAL A CA 1
ATOM 4500 C C . VAL A 1 560 ? -6.371 16.746 6.777 1.00 95.50 560 VAL A C 1
ATOM 4502 O O . VAL A 1 560 ? -5.562 15.928 6.342 1.00 95.50 560 VAL A O 1
ATOM 4505 N N . THR A 1 561 ? -7.631 16.415 7.077 1.00 96.81 561 THR A N 1
ATOM 4506 C CA . THR A 1 561 ? -8.140 15.041 6.974 1.00 96.81 561 THR A CA 1
ATOM 4507 C C . THR A 1 561 ? -8.125 14.531 5.525 1.00 96.81 561 THR A C 1
ATOM 4509 O O . THR A 1 561 ? -7.747 13.382 5.291 1.00 96.81 561 THR A O 1
ATOM 4512 N N . LEU A 1 562 ? -8.479 15.371 4.540 1.00 98.06 562 LEU A N 1
ATOM 4513 C CA . LEU A 1 562 ? -8.430 14.986 3.120 1.00 98.06 562 LEU A CA 1
ATOM 4514 C C . LEU A 1 562 ? -7.010 14.687 2.645 1.00 98.06 562 LEU A C 1
ATOM 4516 O O . LEU A 1 562 ? -6.791 13.668 2.006 1.00 98.06 562 LEU A O 1
ATOM 4520 N N . ILE A 1 563 ? -6.044 15.542 2.983 1.00 97.31 563 ILE A N 1
ATOM 4521 C CA . ILE A 1 563 ? -4.629 15.360 2.640 1.00 97.31 563 ILE A CA 1
ATOM 4522 C C . ILE A 1 563 ? -4.111 14.059 3.251 1.00 97.31 563 ILE A C 1
ATOM 4524 O O . ILE A 1 563 ? -3.551 13.232 2.537 1.00 97.31 563 ILE A O 1
ATOM 4528 N N . ARG A 1 564 ? -4.347 13.852 4.552 1.00 96.56 564 ARG A N 1
ATOM 4529 C CA . ARG A 1 564 ? -3.925 12.645 5.269 1.00 96.56 564 ARG A CA 1
ATOM 4530 C C . ARG A 1 564 ? -4.498 11.373 4.651 1.00 96.56 564 ARG A C 1
ATOM 4532 O O . ARG A 1 564 ? -3.775 10.393 4.514 1.00 96.56 564 ARG A O 1
ATOM 4539 N N . THR A 1 565 ? -5.776 11.399 4.283 1.00 96.50 565 THR A N 1
ATOM 4540 C CA . THR A 1 565 ? -6.476 10.203 3.801 1.00 96.50 565 THR A CA 1
ATOM 4541 C C . THR A 1 565 ? -6.223 9.946 2.315 1.00 96.50 565 THR A C 1
ATOM 4543 O O . THR A 1 565 ? -6.030 8.805 1.938 1.00 96.50 565 THR A O 1
ATOM 4546 N N . ILE A 1 566 ? -6.175 10.976 1.464 1.00 96.38 566 ILE A N 1
ATOM 4547 C CA . ILE A 1 566 ? -5.938 10.805 0.019 1.00 96.38 566 ILE A CA 1
ATOM 4548 C C . ILE A 1 566 ? -4.451 10.566 -0.253 1.00 96.38 566 ILE A C 1
ATOM 4550 O O . ILE A 1 566 ? -4.095 9.537 -0.808 1.00 96.38 566 ILE A O 1
ATOM 4554 N N . ILE A 1 567 ? -3.569 11.480 0.168 1.00 94.50 567 ILE A N 1
ATOM 4555 C CA . ILE A 1 567 ? -2.127 11.367 -0.121 1.00 94.50 567 ILE A CA 1
ATOM 4556 C C . ILE A 1 567 ? -1.491 10.268 0.739 1.00 94.50 567 ILE A C 1
ATOM 4558 O O . ILE A 1 567 ? -0.645 9.523 0.264 1.00 94.50 567 ILE A O 1
ATOM 4562 N N . GLY A 1 568 ? -1.905 10.117 2.002 1.00 90.62 568 GLY A N 1
ATOM 4563 C CA . GLY A 1 568 ? -1.325 9.099 2.887 1.00 90.62 568 GLY A CA 1
ATOM 4564 C C . GLY A 1 568 ? -1.678 7.653 2.517 1.00 90.62 568 GLY A C 1
ATOM 4565 O O . GLY A 1 568 ? -0.958 6.745 2.932 1.00 90.62 568 GLY A O 1
ATOM 4566 N N . HIS A 1 569 ? -2.751 7.438 1.749 1.00 89.31 569 HIS A N 1
ATOM 4567 C CA . HIS A 1 569 ? -3.185 6.111 1.297 1.00 89.31 569 HIS A CA 1
ATOM 4568 C C . HIS A 1 569 ? -2.932 5.868 -0.200 1.00 89.31 569 HIS A C 1
ATOM 4570 O O . HIS A 1 569 ? -3.257 4.785 -0.682 1.00 89.31 569 HIS A O 1
ATOM 4576 N N . GLU A 1 570 ? -2.351 6.832 -0.931 1.00 84.19 570 GLU A N 1
ATOM 4577 C CA . GLU A 1 570 ? -2.219 6.772 -2.399 1.00 84.19 570 GLU A CA 1
ATOM 4578 C C . GLU A 1 570 ? -1.493 5.511 -2.892 1.00 84.19 570 GLU A C 1
ATOM 4580 O O . GLU A 1 570 ? -1.935 4.890 -3.850 1.00 84.19 570 GLU A O 1
ATOM 4585 N N . ASP A 1 571 ? -0.441 5.094 -2.181 1.00 74.50 571 ASP A N 1
ATOM 4586 C CA . ASP A 1 571 ? 0.375 3.916 -2.502 1.00 74.50 571 ASP A CA 1
ATOM 4587 C C . ASP A 1 571 ? -0.022 2.677 -1.659 1.00 74.50 571 ASP A C 1
ATOM 4589 O O . ASP A 1 571 ? 0.750 1.721 -1.557 1.00 74.50 571 ASP A O 1
ATOM 4593 N N . LYS A 1 572 ? -1.185 2.704 -0.984 1.00 76.25 572 LYS A N 1
ATOM 4594 C CA . LYS A 1 572 ? -1.659 1.640 -0.076 1.00 76.25 572 LYS A CA 1
ATOM 4595 C C . LYS A 1 572 ? -2.994 1.045 -0.532 1.00 76.25 572 LYS A C 1
ATOM 4597 O O . LYS A 1 572 ? -3.003 0.040 -1.229 1.00 76.25 572 LYS A O 1
ATOM 4602 N N . ASP A 1 573 ? -4.101 1.638 -0.096 1.00 79.69 573 ASP A N 1
ATOM 4603 C CA . ASP A 1 573 ? -5.466 1.100 -0.186 1.00 79.69 573 ASP A CA 1
ATOM 4604 C C . ASP A 1 573 ? -6.492 2.166 -0.625 1.00 79.69 573 ASP A C 1
ATOM 4606 O O . ASP A 1 573 ? -7.701 2.035 -0.398 1.00 79.69 573 ASP A O 1
ATOM 4610 N N . LEU A 1 574 ? -6.025 3.260 -1.245 1.00 86.56 574 LEU A N 1
ATOM 4611 C CA . LEU A 1 574 ? -6.898 4.335 -1.726 1.00 86.56 574 LEU A CA 1
ATOM 4612 C C . LEU A 1 574 ? -7.914 3.842 -2.767 1.00 86.56 574 LEU A C 1
ATOM 4614 O O . LEU A 1 574 ? -9.042 4.338 -2.784 1.00 86.56 574 LEU A O 1
ATOM 4618 N N . ASP A 1 575 ? -7.558 2.865 -3.600 1.00 79.69 575 ASP A N 1
ATOM 4619 C CA . ASP A 1 575 ? -8.467 2.302 -4.604 1.00 79.69 575 ASP A CA 1
ATOM 4620 C C . ASP A 1 575 ? -9.649 1.569 -3.950 1.00 79.69 575 ASP A C 1
ATOM 4622 O O . ASP A 1 575 ? -10.806 1.789 -4.326 1.00 79.69 575 ASP A O 1
ATOM 4626 N N . GLU A 1 576 ? -9.400 0.766 -2.912 1.00 79.81 576 GLU A N 1
ATOM 4627 C CA . GLU A 1 576 ? -10.446 0.122 -2.117 1.00 79.81 576 GLU A CA 1
ATOM 4628 C C . GLU A 1 576 ? -11.315 1.153 -1.389 1.00 79.81 576 GLU A C 1
ATOM 4630 O O . GLU A 1 576 ? -12.541 1.008 -1.343 1.00 79.81 576 GLU A O 1
ATOM 4635 N N . ILE A 1 577 ? -10.708 2.220 -0.855 1.00 87.88 577 ILE A N 1
ATOM 4636 C CA . ILE A 1 577 ? -11.440 3.338 -0.241 1.00 87.88 577 ILE A CA 1
ATOM 4637 C C . ILE A 1 577 ? -12.366 4.000 -1.270 1.00 87.88 577 ILE A C 1
ATOM 4639 O O . ILE A 1 577 ? -13.535 4.244 -0.970 1.00 87.88 577 ILE A O 1
ATOM 4643 N N . CYS A 1 578 ? -11.890 4.258 -2.491 1.00 82.69 578 CYS A N 1
ATOM 4644 C CA . CYS A 1 578 ? -12.691 4.854 -3.565 1.00 82.69 578 CYS A CA 1
ATOM 4645 C C . CYS A 1 578 ? -13.847 3.945 -4.004 1.00 82.69 578 CYS A C 1
ATOM 4647 O O . CYS A 1 578 ? -14.957 4.424 -4.277 1.00 82.69 578 CYS A O 1
ATOM 4649 N N . LEU A 1 579 ? -13.610 2.632 -4.046 1.00 79.12 579 LEU A N 1
ATOM 4650 C CA . LEU A 1 579 ? -14.635 1.642 -4.353 1.00 79.12 579 LEU A CA 1
ATOM 4651 C C . LEU A 1 579 ? -15.733 1.625 -3.281 1.00 79.12 579 LEU A C 1
ATOM 4653 O O . LEU A 1 579 ? -16.915 1.695 -3.619 1.00 79.12 579 LEU A O 1
ATOM 4657 N N . GLU A 1 580 ? -15.365 1.559 -1.999 1.00 85.56 580 GLU A N 1
ATOM 4658 C CA . GLU A 1 580 ? -16.334 1.606 -0.898 1.00 85.56 580 GLU A CA 1
ATOM 4659 C C . GLU A 1 580 ? -17.061 2.950 -0.827 1.00 85.56 580 GLU A C 1
ATOM 4661 O O . GLU A 1 580 ? -18.275 2.977 -0.634 1.00 85.56 580 GLU A O 1
ATOM 4666 N N . TYR A 1 581 ? -16.370 4.062 -1.080 1.00 94.19 581 TYR A N 1
ATOM 4667 C CA . TYR A 1 581 ? -16.996 5.380 -1.185 1.00 94.19 581 TYR A CA 1
ATOM 4668 C C . TYR A 1 581 ? -18.122 5.380 -2.223 1.00 94.19 581 TYR A C 1
ATOM 4670 O O . TYR A 1 581 ? -19.250 5.775 -1.921 1.00 94.19 581 TYR A O 1
ATOM 4678 N N . SER A 1 582 ? -17.838 4.851 -3.416 1.00 90.94 582 SER A N 1
ATOM 4679 C CA . SER A 1 582 ? -18.812 4.763 -4.508 1.00 90.94 582 SER A CA 1
ATOM 4680 C C . SER A 1 582 ? -20.015 3.892 -4.139 1.00 90.94 582 SER A C 1
ATOM 4682 O O . SER A 1 582 ? -21.150 4.242 -4.452 1.00 90.94 582 SER A O 1
ATOM 4684 N N . LYS A 1 583 ? -19.793 2.784 -3.418 1.00 90.19 583 LYS A N 1
ATOM 4685 C CA . LYS A 1 583 ? -20.871 1.909 -2.928 1.00 90.19 583 LYS A CA 1
ATOM 4686 C C . LYS A 1 583 ? -21.750 2.584 -1.874 1.00 90.19 583 LYS A C 1
ATOM 4688 O O . LYS A 1 583 ? -22.962 2.390 -1.888 1.00 90.19 583 LYS A O 1
ATOM 4693 N N . ILE A 1 584 ? -21.152 3.331 -0.944 1.00 95.38 584 ILE A N 1
ATOM 4694 C CA . ILE A 1 584 ? -21.864 3.945 0.188 1.00 95.38 584 ILE A CA 1
ATOM 4695 C C . ILE A 1 584 ? -22.690 5.153 -0.268 1.00 95.38 584 ILE A C 1
ATOM 4697 O O . ILE A 1 584 ? -23.797 5.354 0.234 1.00 95.38 584 ILE A O 1
ATOM 4701 N N . TYR A 1 585 ? -22.157 5.958 -1.191 1.00 95.44 585 TYR A N 1
ATOM 4702 C CA . TYR A 1 585 ? -22.727 7.261 -1.542 1.00 95.44 585 TYR A CA 1
ATOM 4703 C C . TYR A 1 585 ? -23.381 7.333 -2.924 1.00 95.44 585 TYR A C 1
ATOM 4705 O O . TYR A 1 585 ? -23.986 8.360 -3.224 1.00 95.44 585 TYR A O 1
ATOM 4713 N N . ASP A 1 586 ? -23.290 6.277 -3.743 1.00 92.31 586 ASP A N 1
ATOM 4714 C CA . ASP A 1 586 ? -23.770 6.273 -5.139 1.00 92.31 586 ASP A CA 1
ATOM 4715 C C . ASP A 1 586 ? -23.174 7.439 -5.970 1.00 92.31 586 ASP A C 1
ATOM 4717 O O . ASP A 1 586 ? -23.783 7.977 -6.891 1.00 92.31 586 ASP A O 1
ATOM 4721 N N . GLU A 1 587 ? -21.960 7.862 -5.602 1.00 93.12 587 GLU A N 1
ATOM 4722 C CA . GLU A 1 587 ? -21.160 8.925 -6.219 1.00 93.12 587 GLU A CA 1
ATOM 4723 C C . GLU A 1 587 ? -19.681 8.545 -6.071 1.00 93.12 587 GLU A C 1
ATOM 4725 O O . GLU A 1 587 ? -19.269 8.077 -5.009 1.00 93.12 587 GLU A O 1
ATOM 4730 N N . THR A 1 588 ? -18.865 8.740 -7.109 1.00 92.44 588 THR A N 1
ATOM 4731 C CA . THR A 1 588 ? -17.426 8.460 -7.024 1.00 92.44 588 THR A CA 1
ATOM 4732 C C . THR A 1 588 ? -16.686 9.564 -6.264 1.00 92.44 588 THR A C 1
ATOM 4734 O O . THR A 1 588 ? -17.053 10.740 -6.322 1.00 92.44 588 THR A O 1
ATOM 4737 N N . LEU A 1 589 ? -15.601 9.208 -5.566 1.00 94.00 589 LEU A N 1
ATOM 4738 C CA . LEU A 1 589 ? -14.835 10.173 -4.768 1.00 94.00 589 LEU A CA 1
ATOM 4739 C C . LEU A 1 589 ? -14.276 11.328 -5.619 1.00 94.00 589 LEU A C 1
ATOM 4741 O O . LEU A 1 589 ? -14.291 12.478 -5.180 1.00 94.00 589 LEU A O 1
ATOM 4745 N N . ASP A 1 590 ? -13.813 11.054 -6.842 1.00 91.25 590 ASP A N 1
ATOM 4746 C CA . ASP A 1 590 ? -13.316 12.081 -7.763 1.00 91.25 590 ASP A CA 1
ATOM 4747 C C . ASP A 1 590 ? -14.425 13.053 -8.191 1.00 91.25 590 ASP A C 1
ATOM 4749 O O . ASP A 1 590 ? -14.187 14.260 -8.278 1.00 91.25 590 ASP A O 1
ATOM 4753 N N . GLN A 1 591 ? -15.652 12.566 -8.402 1.00 91.88 591 GLN A N 1
ATOM 4754 C CA . GLN A 1 591 ? -16.806 13.417 -8.679 1.00 91.88 591 GLN A CA 1
ATOM 4755 C C . GLN A 1 591 ? -17.085 14.340 -7.486 1.00 91.88 591 GLN A C 1
ATOM 4757 O O .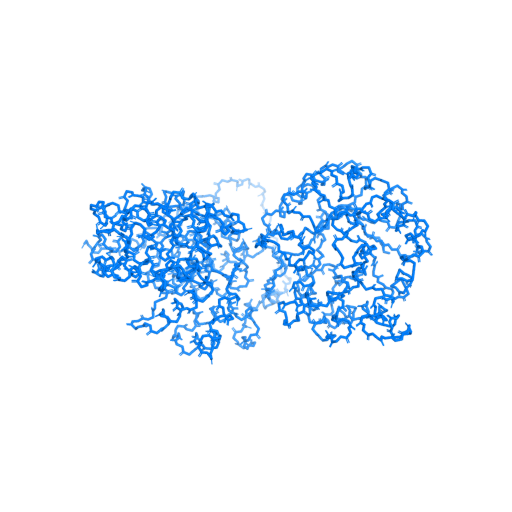 GLN A 1 591 ? -17.175 15.560 -7.667 1.00 91.88 591 GLN A O 1
ATOM 4762 N N . THR A 1 592 ? -17.130 13.800 -6.264 1.00 96.19 592 THR A N 1
ATOM 4763 C CA . THR A 1 592 ? -17.365 14.611 -5.065 1.00 96.19 592 THR A CA 1
ATOM 4764 C C . THR A 1 592 ? -16.259 15.653 -4.870 1.00 96.19 592 THR A C 1
ATOM 4766 O O . THR A 1 592 ? -16.562 16.826 -4.638 1.00 96.19 592 THR A O 1
ATOM 4769 N N . VAL A 1 593 ? -14.986 15.272 -5.035 1.00 96.00 593 VAL A N 1
ATOM 4770 C CA . VAL A 1 593 ? -13.824 16.176 -4.961 1.00 96.00 593 VAL A CA 1
ATOM 4771 C C . VAL A 1 593 ? -13.931 17.310 -5.982 1.00 96.00 593 VAL A C 1
ATOM 4773 O O . VAL A 1 593 ? -13.768 18.479 -5.620 1.00 96.00 593 VAL A O 1
ATOM 4776 N N . ARG A 1 594 ? -14.259 17.002 -7.246 1.00 93.38 594 ARG A N 1
ATOM 4777 C CA . ARG A 1 594 ? -14.438 18.025 -8.291 1.00 93.38 594 ARG A CA 1
ATOM 4778 C C . ARG A 1 594 ? -15.580 18.990 -7.971 1.00 93.38 594 ARG A C 1
ATOM 4780 O O . ARG A 1 594 ? -15.472 20.171 -8.309 1.00 93.38 594 ARG A O 1
ATOM 4787 N N . ASN A 1 595 ? -16.630 18.509 -7.312 1.00 92.94 595 ASN A N 1
ATOM 4788 C CA . ASN A 1 595 ? -17.810 19.296 -6.964 1.00 92.94 595 ASN A CA 1
ATOM 4789 C C . ASN A 1 595 ? -17.608 20.190 -5.727 1.00 92.94 595 ASN A C 1
ATOM 4791 O O . ASN A 1 595 ? -18.136 21.299 -5.707 1.00 92.94 595 ASN A O 1
ATOM 4795 N N . HIS A 1 596 ? -16.866 19.728 -4.715 1.00 93.88 596 HIS A N 1
ATOM 4796 C CA . HIS A 1 596 ? -16.813 20.386 -3.400 1.00 93.88 596 HIS A CA 1
ATOM 4797 C C . HIS A 1 596 ? -15.556 21.231 -3.180 1.00 93.88 596 HIS A C 1
ATOM 4799 O O . HIS A 1 596 ? -15.612 22.224 -2.461 1.00 93.88 596 HIS A O 1
ATOM 4805 N N . ILE A 1 597 ? -14.412 20.864 -3.765 1.00 94.38 597 ILE A N 1
ATOM 4806 C CA . ILE A 1 597 ? -13.162 21.600 -3.536 1.00 94.38 597 ILE A CA 1
ATOM 4807 C C . ILE A 1 597 ? -13.128 22.858 -4.408 1.00 94.38 597 ILE A C 1
ATOM 4809 O O . ILE A 1 597 ? -13.285 22.783 -5.621 1.00 94.38 597 ILE A O 1
ATOM 4813 N N . ASP A 1 598 ? -12.865 24.023 -3.820 1.00 89.75 598 ASP A N 1
ATOM 4814 C CA . ASP A 1 598 ? -12.787 25.282 -4.579 1.00 89.75 598 ASP A CA 1
ATOM 4815 C C . ASP A 1 598 ? -11.372 25.600 -5.089 1.00 89.75 598 ASP A C 1
ATOM 4817 O O . ASP A 1 598 ? -11.211 26.250 -6.126 1.00 89.75 598 ASP A O 1
ATOM 4821 N N . ILE A 1 599 ? -10.339 25.133 -4.378 1.00 91.06 599 ILE A N 1
ATOM 4822 C CA . ILE A 1 599 ? -8.931 25.368 -4.728 1.00 91.06 599 ILE A CA 1
ATOM 4823 C C . ILE A 1 599 ? -8.569 24.466 -5.911 1.00 91.06 599 ILE A C 1
ATOM 4825 O O . ILE A 1 599 ? -8.468 23.247 -5.757 1.00 91.06 599 ILE A O 1
ATOM 4829 N N . GLN A 1 600 ? -8.398 25.059 -7.095 1.00 87.00 600 GLN A N 1
ATOM 4830 C CA . GLN A 1 600 ? -8.254 24.324 -8.357 1.00 87.00 600 GLN A CA 1
ATOM 4831 C C . GLN A 1 600 ? -7.017 23.427 -8.377 1.00 87.00 600 GLN A C 1
ATOM 4833 O O . GLN A 1 600 ? -7.081 22.302 -8.860 1.00 87.00 600 GLN A O 1
ATOM 4838 N N . GLU A 1 601 ? -5.914 23.883 -7.798 1.00 86.06 601 GLU A N 1
ATOM 4839 C CA . GLU A 1 601 ? -4.647 23.160 -7.749 1.00 86.06 601 GLU A CA 1
ATOM 4840 C C . GLU A 1 601 ? -4.765 21.892 -6.890 1.00 86.06 601 GLU A C 1
ATOM 4842 O O . GLU A 1 601 ? -4.316 20.820 -7.295 1.00 86.06 601 GLU A O 1
ATOM 4847 N N . ILE A 1 602 ? -5.448 21.984 -5.741 1.00 92.31 602 ILE A N 1
ATOM 4848 C CA . ILE A 1 602 ? -5.719 20.838 -4.856 1.00 92.31 602 ILE A CA 1
ATOM 4849 C C . ILE A 1 602 ? -6.739 19.901 -5.495 1.00 92.31 602 ILE A C 1
ATOM 4851 O O . ILE A 1 602 ? -6.550 18.688 -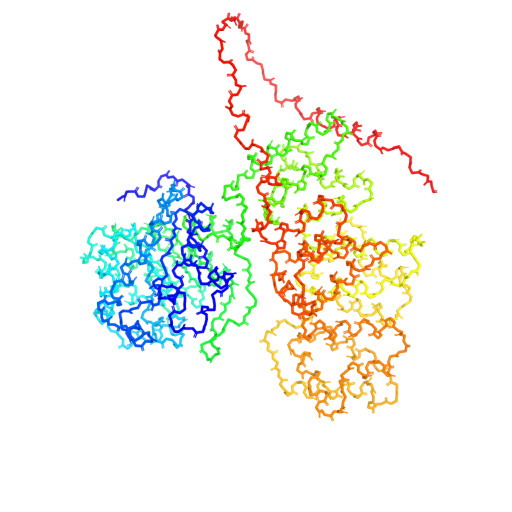5.479 1.00 92.31 602 ILE A O 1
ATOM 4855 N N . LYS A 1 603 ? -7.799 20.450 -6.101 1.00 92.50 603 LYS A N 1
ATOM 4856 C CA . LYS A 1 603 ? -8.783 19.667 -6.856 1.00 92.50 603 LYS A CA 1
ATOM 4857 C C . LYS A 1 603 ? -8.105 18.849 -7.949 1.00 92.50 603 LYS A C 1
ATOM 4859 O O . LYS A 1 603 ? -8.371 17.653 -8.053 1.00 92.50 603 LYS A O 1
ATOM 4864 N N . ARG A 1 604 ? -7.231 19.477 -8.742 1.00 85.19 604 ARG A N 1
ATOM 4865 C CA . ARG A 1 604 ? -6.467 18.819 -9.808 1.00 85.19 604 ARG A CA 1
ATOM 4866 C C . ARG A 1 604 ? -5.578 17.723 -9.232 1.00 85.19 604 ARG A C 1
ATOM 4868 O O . ARG A 1 604 ? -5.627 16.609 -9.736 1.00 85.19 604 ARG A O 1
ATOM 4875 N N . LEU A 1 605 ? -4.827 18.016 -8.167 1.00 89.06 605 LEU A N 1
ATOM 4876 C CA . LEU A 1 605 ? -3.957 17.043 -7.504 1.00 89.06 605 LEU A CA 1
ATOM 4877 C C . LEU A 1 605 ? -4.740 15.819 -7.010 1.00 89.06 605 LEU A C 1
ATOM 4879 O O . LEU A 1 605 ? -4.413 14.700 -7.384 1.00 89.06 605 LEU A O 1
ATOM 4883 N N . PHE A 1 606 ? -5.792 16.019 -6.216 1.00 93.69 606 PHE A N 1
ATOM 4884 C CA . PHE A 1 606 ? -6.590 14.909 -5.690 1.00 93.69 606 PHE A CA 1
ATOM 4885 C C . PHE A 1 606 ? -7.274 14.125 -6.803 1.00 93.69 606 PHE A C 1
ATOM 4887 O O . PHE A 1 606 ? -7.267 12.903 -6.769 1.00 93.69 606 PHE A O 1
ATOM 4894 N N . THR A 1 607 ? -7.807 14.801 -7.823 1.00 86.19 607 THR A N 1
ATOM 4895 C CA . THR A 1 607 ? -8.381 14.119 -8.991 1.00 86.19 607 THR A CA 1
ATOM 4896 C C . THR A 1 607 ? -7.331 13.265 -9.699 1.00 86.19 607 THR A C 1
ATOM 4898 O O . THR A 1 607 ? -7.628 12.138 -10.086 1.00 86.19 607 THR A O 1
ATOM 4901 N N . LEU A 1 608 ? -6.108 13.774 -9.866 1.00 80.38 608 LEU A N 1
ATOM 4902 C CA . LEU A 1 608 ? -5.020 13.035 -10.500 1.00 80.38 608 LEU A CA 1
ATOM 4903 C C . LEU A 1 608 ? -4.671 11.772 -9.706 1.00 80.38 608 LEU A C 1
ATOM 4905 O O . LEU A 1 608 ? -4.592 10.707 -10.310 1.00 80.38 608 LEU A O 1
ATOM 4909 N N . ILE A 1 609 ? -4.526 11.899 -8.383 1.00 85.50 609 ILE A N 1
ATOM 4910 C CA . ILE A 1 609 ? -4.235 10.782 -7.475 1.00 85.50 609 ILE A CA 1
ATOM 4911 C C . ILE A 1 609 ? -5.371 9.749 -7.530 1.00 85.50 609 ILE A C 1
ATOM 4913 O O . ILE A 1 609 ? -5.128 8.592 -7.839 1.00 85.50 609 ILE A O 1
ATOM 4917 N N . ILE A 1 610 ? -6.626 10.171 -7.335 1.00 85.81 610 ILE A N 1
ATOM 4918 C CA . ILE A 1 610 ? -7.794 9.272 -7.287 1.00 85.81 610 ILE A CA 1
ATOM 4919 C C . ILE A 1 610 ? -8.029 8.555 -8.627 1.00 85.81 610 ILE A C 1
ATOM 4921 O O . ILE A 1 610 ? -8.416 7.391 -8.666 1.00 85.81 610 ILE A O 1
ATOM 4925 N N . THR A 1 611 ? -7.840 9.247 -9.753 1.00 74.56 611 THR A N 1
ATOM 4926 C CA . THR A 1 611 ? -8.134 8.681 -11.083 1.00 74.56 611 THR A CA 1
ATOM 4927 C C . THR A 1 611 ? -6.930 8.000 -11.722 1.00 74.56 611 THR A C 1
ATOM 4929 O O . THR A 1 611 ? -7.061 7.456 -12.823 1.00 74.56 611 THR A O 1
ATOM 4932 N N . HIS A 1 612 ? -5.759 8.023 -11.078 1.00 68.62 612 HIS A N 1
ATOM 4933 C CA . HIS A 1 612 ? -4.478 7.619 -11.672 1.00 68.62 612 HIS A CA 1
ATOM 4934 C C . HIS A 1 612 ? -4.178 8.356 -12.991 1.00 68.62 612 HIS A C 1
ATOM 4936 O O . HIS A 1 612 ? -3.620 7.797 -13.935 1.00 68.62 612 HIS A O 1
ATOM 4942 N N . GLY A 1 613 ? -4.635 9.607 -13.097 1.00 63.75 613 GLY A N 1
ATOM 4943 C CA . GLY A 1 613 ? -4.526 10.442 -14.298 1.00 63.75 613 GLY A CA 1
ATOM 4944 C C . GLY A 1 613 ? -5.393 10.033 -15.495 1.00 63.75 613 GLY A C 1
ATOM 4945 O O . GLY A 1 613 ? -5.197 10.573 -16.582 1.00 63.75 613 GLY A O 1
ATOM 4946 N N . ARG A 1 614 ? -6.362 9.121 -15.324 1.00 52.19 614 ARG A N 1
ATOM 4947 C CA . ARG A 1 614 ? -7.209 8.599 -16.416 1.00 52.19 614 ARG A CA 1
ATOM 4948 C C . ARG A 1 614 ? -8.259 9.594 -16.944 1.00 52.19 614 ARG A C 1
ATOM 4950 O O . ARG A 1 614 ? -8.658 9.459 -18.096 1.00 52.19 614 ARG A O 1
ATOM 4957 N N . ASP A 1 615 ? -8.640 10.606 -16.156 1.00 46.00 615 ASP A N 1
ATOM 4958 C CA . ASP A 1 615 ? -9.773 11.511 -16.450 1.00 46.00 615 ASP A CA 1
ATOM 4959 C C . ASP A 1 615 ? -9.421 13.014 -16.449 1.00 46.00 615 ASP A C 1
ATOM 4961 O O . ASP A 1 615 ? -10.297 13.869 -16.293 1.00 46.00 615 ASP A O 1
ATOM 4965 N N . VAL A 1 616 ? -8.142 13.370 -16.605 1.00 46.28 616 VAL A N 1
ATOM 4966 C CA . VAL A 1 616 ? -7.719 14.777 -16.727 1.00 46.28 616 VAL A CA 1
ATOM 4967 C C . VAL A 1 616 ? -7.604 15.127 -18.218 1.00 46.28 616 VAL A C 1
ATOM 4969 O O . VAL A 1 616 ? -6.778 14.531 -18.914 1.00 46.28 616 VAL A O 1
ATOM 4972 N N . PRO A 1 617 ? -8.414 16.060 -18.762 1.00 37.94 617 PRO A N 1
ATOM 4973 C CA . PRO A 1 617 ? -8.317 16.430 -20.169 1.00 37.94 617 PRO A CA 1
ATOM 4974 C C . PRO A 1 617 ? -6.904 16.955 -20.504 1.00 37.94 617 PRO A C 1
ATOM 4976 O O . PRO A 1 617 ? -6.327 17.695 -19.705 1.00 37.94 617 PRO A O 1
ATOM 4979 N N . PRO A 1 618 ? -6.349 16.667 -21.702 1.00 38.66 618 PRO A N 1
ATOM 4980 C CA . PRO A 1 618 ? -4.987 17.068 -22.088 1.00 38.66 618 PRO A CA 1
ATOM 4981 C C . PRO A 1 618 ? -4.721 18.578 -22.028 1.00 38.66 618 PRO A C 1
ATOM 4983 O O . PRO A 1 618 ? -3.582 19.015 -22.075 1.00 38.66 618 PRO A O 1
ATOM 4986 N N . THR A 1 619 ? -5.770 19.397 -21.961 1.00 39.16 619 THR A N 1
ATOM 4987 C CA . THR A 1 619 ? -5.680 20.853 -21.809 1.00 39.16 619 THR A CA 1
ATOM 4988 C C . THR A 1 619 ? -5.361 21.305 -20.381 1.00 39.16 619 THR A C 1
ATOM 4990 O O . THR A 1 619 ? -4.970 22.452 -20.198 1.00 39.16 619 THR A O 1
ATOM 4993 N N . GLU A 1 620 ? -5.538 20.436 -19.382 1.00 38.97 620 GLU A N 1
ATOM 4994 C CA . GLU A 1 620 ? -5.168 20.659 -17.972 1.00 38.97 620 GLU A CA 1
ATOM 4995 C C . GLU A 1 620 ? -3.865 19.938 -17.588 1.00 38.97 620 GLU A C 1
ATOM 4997 O O . GLU A 1 620 ? -3.246 20.253 -16.569 1.00 38.97 620 GLU A O 1
ATOM 5002 N N . TYR A 1 621 ? -3.426 19.009 -18.440 1.00 37.03 621 TYR A N 1
ATOM 5003 C CA . TYR A 1 621 ? -2.123 18.365 -18.407 1.00 37.03 621 TYR A CA 1
ATOM 5004 C C . TYR A 1 621 ? -1.214 19.040 -19.447 1.00 37.03 621 TYR A C 1
ATOM 5006 O O . TYR A 1 621 ? -1.064 18.552 -20.562 1.00 37.03 621 TYR A O 1
ATOM 5014 N N . ASP A 1 622 ? -0.617 20.186 -19.105 1.00 36.16 622 ASP A N 1
ATOM 5015 C CA . ASP A 1 622 ? 0.593 20.651 -19.797 1.00 36.16 622 ASP A CA 1
ATOM 5016 C C . ASP A 1 622 ? 1.791 20.063 -19.030 1.00 36.16 622 ASP A C 1
ATOM 5018 O O . ASP A 1 622 ? 2.156 20.583 -17.966 1.00 36.16 622 ASP A O 1
ATOM 5022 N N . PRO A 1 623 ? 2.361 18.920 -19.458 1.00 39.03 623 PRO A N 1
ATOM 5023 C CA . PRO A 1 623 ? 3.569 18.392 -18.850 1.00 39.03 623 PRO A CA 1
ATOM 5024 C C . PRO A 1 623 ? 4.668 19.384 -19.192 1.00 39.03 623 PRO A C 1
ATOM 5026 O O . PRO A 1 623 ? 5.165 19.357 -20.315 1.00 39.03 623 PRO A O 1
ATOM 5029 N N . VAL A 1 624 ? 4.967 20.288 -18.250 1.00 38.91 624 VAL A N 1
ATOM 5030 C CA . VAL A 1 624 ? 5.818 21.474 -18.411 1.00 38.91 624 VAL A CA 1
ATOM 5031 C C . VAL A 1 624 ? 6.801 21.281 -19.554 1.00 38.91 624 VAL A C 1
ATOM 5033 O O . VAL A 1 624 ? 7.800 20.596 -19.365 1.00 38.91 624 VAL A O 1
ATOM 5036 N N . GLY A 1 625 ? 6.457 21.815 -20.736 1.00 34.06 625 GLY A N 1
ATOM 5037 C CA . GLY A 1 625 ? 7.000 21.408 -22.033 1.00 34.06 625 GLY A CA 1
ATOM 5038 C C . GLY A 1 625 ? 8.386 20.766 -21.976 1.00 34.06 625 GLY A C 1
ATOM 5039 O O . GLY A 1 625 ? 9.394 21.465 -22.111 1.00 34.06 625 GLY A O 1
ATOM 5040 N N . PHE A 1 626 ? 8.425 19.437 -21.816 1.00 38.09 626 PHE A N 1
ATOM 5041 C CA . PHE A 1 626 ? 9.674 18.667 -21.748 1.00 38.09 626 PHE A CA 1
ATOM 5042 C C . PHE A 1 626 ? 10.526 18.871 -23.020 1.00 38.09 626 PHE A C 1
ATOM 5044 O O . PHE A 1 626 ? 11.752 18.801 -22.962 1.00 38.09 626 PHE A O 1
ATOM 5051 N N . ASP A 1 627 ? 9.896 19.250 -24.142 1.00 32.44 627 ASP A N 1
ATOM 5052 C CA . ASP A 1 627 ? 10.548 19.474 -25.439 1.00 32.44 627 ASP A CA 1
ATOM 5053 C C . ASP A 1 627 ? 10.810 20.947 -25.822 1.00 32.44 627 ASP A C 1
ATOM 5055 O O . ASP A 1 627 ? 11.630 21.221 -26.704 1.00 32.44 627 ASP A O 1
ATOM 5059 N N . GLN A 1 628 ? 10.168 21.942 -25.196 1.00 31.73 628 GLN A N 1
ATOM 5060 C CA . GLN A 1 628 ? 10.185 23.314 -25.746 1.00 31.73 628 GLN A CA 1
ATOM 5061 C C . GLN A 1 628 ? 11.469 24.114 -25.461 1.00 31.73 628 GLN A C 1
ATOM 5063 O O . GLN A 1 628 ? 11.732 25.116 -26.128 1.00 31.73 628 GLN A O 1
ATOM 5068 N N . PHE A 1 629 ? 12.325 23.662 -24.540 1.00 32.69 629 PHE A N 1
ATOM 5069 C CA . PHE A 1 629 ? 13.631 24.293 -24.292 1.00 32.69 629 PHE A CA 1
ATOM 5070 C C . PHE A 1 629 ? 14.780 23.708 -25.131 1.00 32.69 629 PHE A C 1
ATOM 5072 O O . PHE A 1 629 ? 15.903 24.212 -25.053 1.00 32.69 629 PHE A O 1
ATOM 5079 N N . HIS A 1 630 ? 14.525 22.691 -25.964 1.00 34.53 630 HIS A N 1
ATOM 5080 C CA . HIS A 1 630 ? 15.564 22.023 -26.754 1.00 34.53 630 HIS A CA 1
ATOM 5081 C C . HIS A 1 630 ? 15.897 22.682 -28.105 1.00 34.53 630 HIS A C 1
ATOM 5083 O O . HIS A 1 630 ? 16.879 22.285 -28.730 1.00 34.53 630 HIS A O 1
ATOM 5089 N N . THR A 1 631 ? 15.172 23.714 -28.556 1.00 28.50 631 THR A N 1
ATOM 5090 C CA . THR A 1 631 ? 15.334 24.234 -29.933 1.00 28.50 631 THR A CA 1
ATOM 5091 C C . THR A 1 631 ? 15.874 25.658 -30.073 1.00 28.50 631 THR A C 1
ATOM 5093 O O . THR A 1 631 ? 16.186 26.060 -31.190 1.00 28.50 631 THR A O 1
ATOM 5096 N N . ASN A 1 632 ? 16.105 26.409 -28.992 1.00 27.17 632 ASN A N 1
ATOM 5097 C CA . ASN A 1 632 ? 16.609 27.787 -29.096 1.00 27.17 632 ASN A CA 1
ATOM 5098 C C . ASN A 1 632 ? 18.034 27.957 -28.552 1.00 27.17 632 ASN A C 1
ATOM 5100 O O . ASN A 1 632 ? 18.277 28.664 -27.577 1.00 27.17 632 ASN A O 1
ATOM 5104 N N . VAL A 1 633 ? 19.000 27.360 -29.254 1.00 26.30 633 VAL A N 1
ATOM 5105 C CA . VAL A 1 633 ? 20.370 27.891 -29.309 1.00 26.30 633 VAL A CA 1
ATOM 5106 C C . VAL A 1 633 ? 20.581 28.427 -30.727 1.00 26.30 633 VAL A C 1
ATOM 5108 O O . VAL A 1 633 ? 20.706 27.629 -31.656 1.00 26.30 633 VAL A O 1
ATOM 5111 N N . PRO A 1 634 ? 20.613 29.754 -30.945 1.00 26.80 634 PRO A N 1
ATOM 5112 C CA . PRO A 1 634 ? 20.926 30.286 -32.259 1.00 26.80 634 PRO A CA 1
ATOM 5113 C C . PRO A 1 634 ? 22.399 30.003 -32.567 1.00 26.80 634 PRO A C 1
ATOM 5115 O O . PRO A 1 634 ? 23.311 30.560 -31.957 1.00 26.80 634 PRO A O 1
ATOM 5118 N N . THR A 1 635 ? 22.639 29.117 -33.530 1.00 30.83 635 THR A N 1
ATOM 5119 C CA . THR A 1 635 ? 23.958 28.908 -34.121 1.00 30.83 635 THR A CA 1
ATOM 5120 C C . THR A 1 635 ? 24.335 30.130 -34.946 1.00 30.83 635 THR A C 1
ATOM 5122 O O . THR A 1 635 ? 23.733 30.397 -35.987 1.00 30.83 635 THR A O 1
ATOM 5125 N N . SER A 1 636 ? 25.356 30.869 -34.526 1.00 27.27 636 SER A N 1
ATOM 5126 C CA . SER A 1 636 ? 26.083 31.776 -35.416 1.00 27.27 636 SER A CA 1
ATOM 5127 C C . SER A 1 636 ? 27.568 31.803 -35.038 1.00 27.27 636 SER A C 1
ATOM 5129 O O . SER A 1 636 ? 27.892 31.972 -33.862 1.00 27.27 636 SER A O 1
ATOM 5131 N N . PRO A 1 637 ? 28.483 31.598 -36.005 1.00 33.16 637 PRO A N 1
ATOM 5132 C CA . PRO A 1 637 ? 29.910 31.482 -35.749 1.00 33.16 637 PRO A CA 1
ATOM 5133 C C . PRO A 1 637 ? 30.555 32.872 -35.745 1.00 33.16 637 PRO A C 1
ATOM 5135 O O . PRO A 1 637 ? 30.593 33.555 -36.765 1.00 33.16 637 PRO A O 1
ATOM 5138 N N . GLY A 1 638 ? 31.085 33.286 -34.597 1.00 26.91 638 GLY A N 1
ATOM 5139 C CA . GLY A 1 638 ? 31.851 34.522 -34.454 1.00 26.91 638 GLY A CA 1
ATOM 5140 C C . GLY A 1 638 ? 33.074 34.281 -33.583 1.00 26.91 638 GLY A C 1
ATOM 5141 O O . GLY A 1 638 ? 32.979 34.255 -32.361 1.00 26.91 638 GLY A O 1
ATOM 5142 N N . ALA A 1 639 ? 34.218 34.064 -34.225 1.00 28.28 639 ALA A N 1
ATOM 5143 C CA . ALA A 1 639 ? 35.506 33.910 -33.570 1.00 28.28 639 ALA A CA 1
ATOM 5144 C C . ALA A 1 639 ? 35.926 35.208 -32.863 1.00 28.28 639 ALA A C 1
ATOM 5146 O O . ALA A 1 639 ? 36.049 36.241 -33.516 1.00 28.28 639 ALA A O 1
ATOM 5147 N N . VAL A 1 640 ? 36.255 35.129 -31.570 1.00 26.44 640 VAL A N 1
ATOM 5148 C CA . VAL A 1 640 ? 37.250 36.013 -30.950 1.00 26.44 640 VAL A CA 1
ATOM 5149 C C . VAL A 1 640 ? 38.098 35.186 -29.992 1.00 26.44 640 VAL A C 1
ATOM 5151 O O . VAL A 1 640 ? 37.620 34.622 -29.012 1.00 26.44 640 VAL A O 1
ATOM 5154 N N . SER A 1 641 ? 39.380 35.104 -30.324 1.00 27.00 641 SER A N 1
ATOM 5155 C CA . SER A 1 641 ? 40.448 34.549 -29.509 1.00 27.00 641 SER A CA 1
ATOM 5156 C C . SER A 1 641 ? 40.758 35.453 -28.317 1.00 27.00 641 SER A C 1
ATOM 5158 O O . SER A 1 641 ? 41.085 36.619 -28.531 1.00 27.00 641 SER A O 1
ATOM 5160 N N . THR A 1 642 ? 40.831 34.898 -27.110 1.00 26.47 642 THR A N 1
ATOM 5161 C CA . THR A 1 642 ? 41.783 35.362 -26.091 1.00 26.47 642 THR A CA 1
ATOM 5162 C C . THR A 1 642 ? 42.259 34.192 -25.233 1.00 26.47 642 THR A C 1
ATOM 5164 O O . THR A 1 642 ? 41.495 33.443 -24.633 1.00 26.47 642 THR A O 1
ATOM 5167 N N . SER A 1 643 ? 43.575 34.029 -25.221 1.00 27.31 643 SER A N 1
ATOM 5168 C CA . SER A 1 643 ? 44.350 33.158 -24.350 1.00 27.31 643 SER A CA 1
ATOM 5169 C C . SER A 1 643 ? 44.457 33.738 -22.937 1.00 27.31 643 SER A C 1
ATOM 5171 O O . SER A 1 643 ? 44.862 34.892 -22.816 1.00 27.31 643 SER A O 1
ATOM 5173 N N . SER A 1 644 ? 44.257 32.929 -21.890 1.00 26.64 644 SER A N 1
ATOM 5174 C CA . SER A 1 644 ? 45.019 33.056 -20.632 1.00 26.64 644 SER A CA 1
ATOM 5175 C C . SER A 1 644 ? 44.780 31.891 -19.661 1.00 26.64 644 SER A C 1
ATOM 5177 O O . SER A 1 644 ? 43.668 31.686 -19.188 1.00 26.64 644 SER A O 1
ATOM 5179 N N . SER A 1 645 ? 45.881 31.193 -19.367 1.00 25.41 645 SER A N 1
ATOM 5180 C CA . SER A 1 645 ? 46.293 30.568 -18.097 1.00 25.41 645 SER A CA 1
ATOM 5181 C C . SER A 1 645 ? 45.305 29.728 -17.274 1.00 25.41 645 SER A C 1
ATOM 5183 O O . SER A 1 645 ? 44.391 30.238 -16.631 1.00 25.41 645 SER A O 1
ATOM 5185 N N . MET A 1 646 ? 45.660 28.445 -17.145 1.00 34.97 646 MET A N 1
ATOM 5186 C CA . MET A 1 646 ? 45.316 27.586 -16.011 1.00 34.97 646 MET A CA 1
ATOM 5187 C C . MET A 1 646 ? 45.668 28.266 -14.678 1.00 34.97 646 MET A C 1
ATOM 5189 O O . MET A 1 646 ? 46.821 28.627 -14.445 1.00 34.97 646 MET A O 1
ATOM 5193 N N . GLY A 1 647 ? 44.678 28.381 -13.795 1.00 26.66 647 GLY A N 1
ATOM 5194 C CA . GLY A 1 647 ? 44.837 28.754 -12.394 1.00 26.66 647 GLY A CA 1
ATOM 5195 C C . GLY A 1 647 ? 43.789 28.022 -11.560 1.00 26.66 647 GLY A C 1
ATOM 5196 O O . GLY A 1 647 ? 42.595 28.110 -11.832 1.00 26.66 647 GLY A O 1
ATOM 5197 N N . SER A 1 648 ? 44.248 27.247 -10.581 1.00 35.84 648 SER A N 1
ATOM 5198 C CA . SER A 1 648 ? 43.432 26.457 -9.660 1.00 35.84 648 SER A CA 1
ATOM 5199 C C . SER A 1 648 ? 42.453 27.327 -8.862 1.00 35.84 648 SER A C 1
ATOM 5201 O O . SER A 1 648 ? 42.884 28.236 -8.154 1.00 35.84 648 SER A O 1
ATOM 5203 N N . ALA A 1 649 ? 41.159 27.005 -8.891 1.00 31.44 649 ALA A N 1
ATOM 5204 C CA . ALA A 1 649 ? 40.150 27.641 -8.041 1.00 31.44 649 ALA A CA 1
ATOM 5205 C C . ALA A 1 649 ? 39.183 26.600 -7.447 1.00 31.44 649 ALA A C 1
ATOM 5207 O O . ALA A 1 649 ? 37.988 26.612 -7.720 1.00 31.44 649 ALA A O 1
ATOM 5208 N N . ASN A 1 650 ? 39.706 25.710 -6.598 1.00 34.25 650 ASN A N 1
ATOM 5209 C CA . ASN A 1 650 ? 38.920 24.745 -5.812 1.00 34.25 650 ASN A CA 1
ATOM 5210 C C . ASN A 1 650 ? 38.490 25.289 -4.429 1.00 34.25 650 ASN A C 1
ATOM 5212 O O . ASN A 1 650 ? 38.317 24.526 -3.488 1.00 34.25 650 ASN A O 1
ATOM 5216 N N . GLY A 1 651 ? 38.321 26.610 -4.277 1.00 32.44 651 GLY A N 1
ATOM 5217 C CA . GLY A 1 651 ? 38.094 27.229 -2.959 1.00 32.44 651 GLY A CA 1
ATOM 5218 C C . GLY A 1 651 ? 36.967 28.258 -2.850 1.00 32.44 651 GLY A C 1
ATOM 5219 O O . GLY A 1 651 ? 36.773 28.796 -1.769 1.00 32.44 651 GLY A O 1
ATOM 5220 N N . MET A 1 652 ? 36.223 28.569 -3.920 1.00 30.58 652 MET A N 1
ATOM 5221 C CA . MET A 1 652 ? 35.369 29.776 -3.934 1.00 30.58 652 MET A CA 1
ATOM 5222 C C . MET A 1 652 ? 33.880 29.553 -4.248 1.00 30.58 652 MET A C 1
ATOM 5224 O O . MET A 1 652 ? 33.127 30.523 -4.294 1.00 30.58 652 MET A O 1
ATOM 5228 N N . ARG A 1 653 ? 33.423 28.303 -4.429 1.00 33.81 653 ARG A N 1
ATOM 5229 C CA . ARG A 1 653 ? 31.988 27.995 -4.624 1.00 33.81 653 ARG A CA 1
ATOM 5230 C C . ARG A 1 653 ? 31.210 27.737 -3.327 1.00 33.81 653 ARG A C 1
ATOM 5232 O O . ARG A 1 653 ? 30.030 28.054 -3.304 1.00 33.81 653 ARG A O 1
ATOM 5239 N N . ARG A 1 654 ? 31.853 27.256 -2.252 1.00 37.56 654 ARG A N 1
ATOM 5240 C CA . ARG A 1 654 ? 31.177 26.912 -0.980 1.00 37.56 654 ARG A CA 1
ATOM 5241 C C . ARG A 1 654 ? 30.692 28.113 -0.154 1.00 37.56 654 ARG A C 1
ATOM 5243 O O . ARG A 1 654 ? 29.700 27.991 0.542 1.00 37.56 654 ARG A O 1
ATOM 5250 N N . ASN A 1 655 ? 31.326 29.283 -0.261 1.00 36.16 655 ASN A N 1
ATOM 5251 C CA . ASN A 1 655 ? 30.958 30.426 0.593 1.00 36.16 655 ASN A CA 1
ATOM 5252 C C . ASN A 1 655 ? 29.816 31.295 0.042 1.00 36.16 655 ASN A C 1
ATOM 5254 O O . ASN A 1 655 ? 29.256 32.086 0.789 1.00 36.16 655 ASN A O 1
ATOM 5258 N N . ARG A 1 656 ? 29.450 31.170 -1.244 1.00 41.97 656 ARG A N 1
ATOM 5259 C CA . ARG A 1 656 ? 28.364 31.982 -1.831 1.00 41.97 656 ARG A CA 1
ATOM 5260 C C . ARG A 1 656 ? 26.967 31.387 -1.623 1.00 41.97 656 ARG A C 1
ATOM 5262 O O . ARG A 1 656 ? 26.011 32.150 -1.701 1.00 41.97 656 ARG A O 1
ATOM 5269 N N . SER A 1 657 ? 26.842 30.079 -1.382 1.00 51.41 657 SER A N 1
ATOM 5270 C CA . SER A 1 657 ? 25.555 29.431 -1.080 1.00 51.41 657 SER A CA 1
ATOM 5271 C C . SER A 1 657 ? 25.140 29.671 0.372 1.00 51.41 657 SER A C 1
ATOM 5273 O O . SER A 1 657 ? 24.025 30.123 0.597 1.00 51.41 657 SER A O 1
ATOM 5275 N N . GLN A 1 658 ? 26.066 29.528 1.328 1.00 45.12 658 GLN A N 1
ATOM 5276 C CA . GLN A 1 658 ? 25.789 29.780 2.746 1.00 45.12 658 GLN A CA 1
ATOM 5277 C C . GLN A 1 658 ? 25.435 31.251 3.024 1.00 45.12 658 GLN A C 1
ATOM 5279 O O . GLN A 1 658 ? 24.442 31.528 3.678 1.00 45.12 658 GLN A O 1
ATOM 5284 N N . GLU A 1 659 ? 26.169 32.220 2.456 1.00 43.34 659 GLU A N 1
ATOM 5285 C CA . GLU A 1 659 ? 25.822 33.648 2.599 1.00 43.34 659 GLU A CA 1
ATOM 5286 C C . GLU A 1 659 ? 24.482 34.012 1.940 1.00 43.34 659 GLU A C 1
ATOM 5288 O O . GLU A 1 659 ? 23.844 34.988 2.339 1.00 43.34 659 GLU A O 1
ATOM 5293 N N . ALA A 1 660 ? 24.063 33.275 0.906 1.00 48.81 660 ALA A N 1
ATOM 5294 C CA . ALA A 1 660 ? 22.754 33.453 0.287 1.00 48.81 660 ALA A CA 1
ATOM 5295 C C . ALA A 1 660 ? 21.648 32.841 1.161 1.00 48.81 660 ALA A C 1
ATOM 5297 O O . ALA A 1 660 ? 20.627 33.494 1.362 1.00 48.81 660 ALA A O 1
ATOM 5298 N N . PHE A 1 661 ? 21.886 31.661 1.739 1.00 48.00 661 PHE A N 1
ATOM 5299 C CA . PHE A 1 661 ? 21.015 30.996 2.711 1.00 48.00 661 PHE A CA 1
ATOM 5300 C C . PHE A 1 661 ? 20.838 31.835 3.992 1.00 48.00 661 PHE A C 1
ATOM 5302 O O . PHE A 1 661 ? 19.719 32.138 4.394 1.00 48.00 661 PHE A O 1
ATOM 5309 N N . ASP A 1 662 ? 21.921 32.369 4.557 1.00 50.84 662 ASP A N 1
ATOM 5310 C CA . ASP A 1 662 ? 21.873 33.224 5.749 1.00 50.84 662 ASP A CA 1
ATOM 5311 C C . ASP A 1 662 ? 21.209 34.589 5.470 1.00 50.84 662 ASP A C 1
ATOM 5313 O O . ASP A 1 662 ? 20.587 35.188 6.355 1.00 50.84 662 ASP A O 1
ATOM 5317 N N . LYS A 1 663 ? 21.296 35.102 4.231 1.00 50.28 663 LYS A N 1
ATOM 5318 C CA . LYS A 1 663 ? 20.533 36.286 3.789 1.00 50.28 663 LYS A CA 1
ATOM 5319 C C . LYS A 1 663 ? 19.045 35.981 3.617 1.00 50.28 663 LYS A C 1
ATOM 5321 O O . LYS A 1 663 ? 18.233 36.854 3.907 1.00 50.28 663 LYS A O 1
ATOM 5326 N N . ILE A 1 664 ? 18.689 34.766 3.204 1.00 46.94 664 ILE A N 1
ATOM 5327 C CA . ILE A 1 664 ? 17.305 34.278 3.113 1.00 46.94 664 ILE A CA 1
ATOM 5328 C C . ILE A 1 664 ? 16.694 34.176 4.520 1.00 46.94 664 ILE A C 1
ATOM 5330 O O . ILE A 1 664 ? 15.695 34.842 4.792 1.00 46.94 664 ILE A O 1
ATOM 5334 N N . CYS A 1 665 ? 17.352 33.486 5.458 1.00 48.38 665 CYS A N 1
ATOM 5335 C CA . CYS A 1 665 ? 16.853 33.318 6.830 1.00 48.38 665 CYS A CA 1
ATOM 5336 C C . CYS A 1 665 ? 16.687 34.642 7.603 1.00 48.38 665 CYS A C 1
ATOM 5338 O O . CYS A 1 665 ? 15.909 34.716 8.555 1.00 48.38 665 CYS A O 1
ATOM 5340 N N . ASN A 1 666 ? 17.408 35.702 7.220 1.00 48.09 666 ASN A N 1
ATOM 5341 C CA . ASN A 1 666 ? 17.317 37.013 7.870 1.00 48.09 666 ASN A CA 1
ATOM 5342 C C . ASN A 1 666 ? 16.270 37.956 7.254 1.00 48.09 666 ASN A C 1
ATOM 5344 O O . ASN A 1 666 ? 15.837 38.883 7.936 1.00 48.09 666 ASN A O 1
ATOM 5348 N N . VAL A 1 667 ? 15.827 37.731 6.013 1.00 45.84 667 VAL A N 1
ATOM 5349 C CA . VAL A 1 667 ? 14.802 38.568 5.357 1.00 45.84 667 VAL A CA 1
ATOM 5350 C C . VAL A 1 667 ? 13.380 38.115 5.712 1.00 45.84 667 VAL A C 1
ATOM 5352 O O . VAL A 1 667 ? 12.487 38.953 5.812 1.00 45.84 667 VAL A O 1
ATOM 5355 N N . PHE A 1 668 ? 13.165 36.826 5.993 1.00 44.47 668 PHE A N 1
ATOM 5356 C CA . PHE A 1 668 ? 11.843 36.282 6.346 1.00 44.47 668 PHE A CA 1
ATOM 5357 C C . PHE A 1 668 ? 11.515 36.326 7.853 1.00 44.47 668 PHE A C 1
ATOM 5359 O O . PHE A 1 668 ? 10.401 36.005 8.258 1.00 44.47 668 PHE A O 1
ATOM 5366 N N . LYS A 1 669 ? 12.431 36.827 8.696 1.00 40.06 669 LYS A N 1
ATOM 5367 C CA . LYS A 1 669 ? 12.213 37.098 10.135 1.00 40.06 669 LYS A CA 1
ATOM 5368 C C . LYS A 1 669 ? 11.428 38.392 10.421 1.00 40.06 669 LYS A C 1
ATOM 5370 O O . LYS A 1 669 ? 11.659 39.046 11.440 1.00 40.06 669 LYS A O 1
ATOM 5375 N N . ILE A 1 670 ? 10.483 38.786 9.567 1.00 37.06 670 ILE A N 1
ATOM 5376 C CA . ILE A 1 670 ? 9.645 39.964 9.836 1.00 37.06 670 ILE A CA 1
ATOM 5377 C C . ILE A 1 670 ? 8.469 39.561 10.742 1.00 37.06 670 ILE A C 1
ATOM 5379 O O . ILE A 1 670 ? 7.394 39.184 10.295 1.00 37.06 670 ILE A O 1
ATOM 5383 N N . THR A 1 671 ? 8.748 39.662 12.048 1.00 34.94 671 THR A N 1
ATOM 5384 C CA . THR A 1 671 ? 7.840 39.899 13.190 1.00 34.94 671 THR A CA 1
ATOM 5385 C C . THR A 1 671 ? 6.618 38.986 13.355 1.00 34.94 671 THR A C 1
ATOM 5387 O O . THR A 1 671 ? 5.526 39.287 12.879 1.00 34.94 671 THR A O 1
ATOM 5390 N N . ARG A 1 672 ? 6.768 37.964 14.212 1.00 27.42 672 ARG A N 1
ATOM 5391 C CA . ARG A 1 672 ? 5.676 37.496 15.086 1.00 27.42 672 ARG A CA 1
ATOM 5392 C C . ARG A 1 672 ? 5.279 38.646 16.032 1.00 27.42 672 ARG A C 1
ATOM 5394 O O . ARG A 1 672 ? 6.178 39.181 16.686 1.00 27.42 672 ARG A O 1
ATOM 5401 N N . PRO A 1 673 ? 4.000 39.030 16.173 1.00 31.33 673 PRO A N 1
ATOM 5402 C CA . PRO A 1 673 ? 3.533 39.613 17.422 1.00 31.33 673 PRO A CA 1
ATOM 5403 C C . PRO A 1 673 ? 3.519 38.504 18.485 1.00 31.33 673 PRO A C 1
ATOM 5405 O O . PRO A 1 673 ? 3.159 37.367 18.178 1.00 31.33 673 PRO A O 1
ATOM 5408 N N . HIS A 1 674 ? 3.986 38.847 19.684 1.00 34.62 674 HIS A N 1
ATOM 5409 C CA . HIS A 1 674 ? 4.019 37.991 20.872 1.00 34.62 674 HIS A CA 1
ATOM 5410 C C . HIS A 1 674 ? 2.651 37.451 21.283 1.00 34.62 674 HIS A C 1
ATOM 5412 O O . HIS A 1 674 ? 1.660 38.202 21.125 1.00 34.62 674 HIS A O 1
#

Sequence (674 aa):
MSFSRKDDKVILIDGGLGTTLYEYGLATLDDPLWSGKALVTELEQLAKAHRAFVQAKCDFISTATYQVSVENLMTHHHLSNEQAEEIIYNAVKIARNVIDEEKAKCYVAASIGPYGATLNDGSEFNGWYTDSMTIEQFKDWHRPRLAILARAEPDLIAFETIPSQKEAEALVELLKEFPNVKGWLSFNCQDSKRTAHGEPIEEAAASVCLKSPDQIIAVGVNCVHPDTVVPLIKQMNKIDRDFIAYPNAGVTWDAEKQVFNSQGQSIAPFIPSYIDAGLKYRQSTLPTFGHVSEFDYKRDAKYLSKILKQCITAHTLDLDAILHFLSSYTCEQRIILVRDLEFEYDYKLIDMVLERPESPMRSCTLAMLIEPVELYVRDFHDLLTYKQMKKIDYDISRKLVEILLPLNNEDIHKFKETYENLFESSVKDDIDIVQGVENLITNLLKQLLEGKRYEESGHSATVAKNIAKKLYDAGEGTPGIDYDTFIRIFTHDAFSQLSAIFDVYEDKYGRPIQDAIEHEFQEKIEIECFQDMVEYVRSPSSYHAKILRQALDKTPIDYVTLIRTIIGHEDKDLDEICLEYSKIYDETLDQTVRNHIDIQEIKRLFTLIITHGRDVPPTEYDPVGFDQFHTNVPTSPGAVSTSSSMGSANGMRRNRSQEAFDKICNVFKITRPH

Secondary structure (DSSP, 8-state):
----TT--PPEEE---HHHHHHHTT---TTSTTGGGGHHHH-HHHHHHHHHHHHHTT-SEEE-TTTT--HHHHHHHH---HHHHHHHHHHHHHHHHHHHHHTT---EEEEEE--GGGGTTSSGGGT-GGGGG--HHHHHHHHHHHHHHHHHH--SEEEEEEE--HHHHHHHHHHGGGSTT--EEEEE-BSSSSBBSSS-BHHHHHHHHHHHSTTTEEEEEEESS-HHHHHHHHHHHTTSSSEEEEE--SS--EETTTTEESSPPPPSGGGHHHHHHTTEEEEE---SS----SS--HHHHHHHHHHHHHHHHHTT---HHHHHHHHTTS-HHHHHHHHHHHHHHH---HHHHHHTSPP-HHHHHHHHHHS-HHHHHHHHHHHHHHHHHTTS--S--HHHHHHHHTT--HHHHHHHHHHHHHHHSS-HHHHHHHHH-S--HHHHHHHHHTT------S---HHHHHHHHHHHHHHTTTSSS--HHHHHHHHHHS-HHHHHHHHHHHHHHHSS-HHHHHHHH--SHHHHHHHHHHHHHHH-HHHHHHHHHHHHHHSSS--HHHHHHHHTTTTTTTHHHHHHHHHHHHSS-HHHHHHHH---HHHHHHHHHHHHTTTT--TTT---TTTTTTSS-------------------SSSHHHHHHHHHHHHHHS------

Foldseek 3Di:
DDPDPPDLAFAAEAADLLVQLVVVVDPQLVALLRLLVCLPPPLPSSLVSLLVVQLLQHQEYEFSCAQQDLVLCCVRVVDDSVVSLVSLLCSLVSSVVSCVVVVGNHFYAYEYEAPVSNVLQQCLQQVVCVVVDALVRLLVRCLSSCVSNLVSPGQAYEYASRQDLRSLLSVLLSCVVNVVHAYEHAFRPPALAAGSNGHGLLVSQLSNCVSRVPRHQEYYHEQADLVSRLSNLVSNVVRPHAYAYEYWQRWDADSVVSDTQDAGHFSVVSVVVNVVSRHRYYYDRDDFAPADSPLPLVVLLVVVLVVVVVCLVVVHDDLLVLLLSLLRDDLVSLQSNCVCNCVVVVDNVLVVLVLDPDDLSSLLSNLSNDALLLLLLVLLVVLLVCQLVVVDDDDCLLVLLVSLLVDALVSLVVNQVSNCVPPVDGPLVSLCSRVPDDDLSSVLSVLSSVNQADARRDEDLVVLLVLLVVCCCQFVVDPAHDSVSVSCCLRHYHLRHVLSNQVNNCVVVVHGVLVRLVVHDDDPSSSSSVVLSNVCSVPVLLSLLVQLVVQLPDVVHNSSSVSSSQSSCLVPCLQSNQVSNCVVPVDGSLRSLCVRDPPVSVNVSSNCSNVSNPPDPVVNDPVVPPPPVPPPDDDDDDDDDDDDDDDDDPDPPVPVVVVSVVVSVVVSPPDDDD

Radius of gyration: 29.04 Å; chains: 1; bounding box: 74×79×73 Å